Protein AF-G9X1A9-F1 (afdb_monomer)

Solvent-accessible surface area (backbone atoms only — not comparable to full-atom values): 22466 Å² total; per-residue (Å²): 144,78,87,80,79,79,82,72,83,75,78,73,76,80,80,69,80,55,98,68,91,54,72,54,79,63,68,41,77,52,86,56,38,29,30,37,41,40,78,66,77,49,23,68,77,45,50,80,70,58,36,32,24,39,91,88,68,54,74,45,74,55,38,51,35,72,76,43,74,35,24,32,36,37,29,34,50,55,93,55,94,60,48,31,27,56,54,100,55,57,59,64,47,73,46,82,39,92,67,90,46,38,39,50,43,68,68,32,47,48,54,44,48,52,51,55,59,72,71,51,74,70,66,76,71,96,67,85,74,64,90,83,75,89,74,86,91,78,86,77,92,79,93,75,89,81,83,86,83,83,83,86,81,88,86,86,86,88,80,80,94,78,74,78,84,75,78,80,86,49,92,74,55,48,73,63,33,53,64,50,64,84,85,60,36,36,39,32,64,54,96,56,21,40,39,32,27,41,52,46,86,91,65,65,43,80,49,32,72,52,82,59,56,91,62,48,44,60,63,34,43,48,76,55,95,50,35,38,37,42,33,24,40,30,65,46,77,56,93,95,40,82,42,49,28,23,36,41,39,33,25,42,37,82,46,56,64,62,64,40,83,74,50,75,47,76,45,68,13,40,68,76,49,53,40,35,47,84,63,31,38,37,37,37,15,37,39,66,57,48,72,48,60,80,50,82,80,75,82,71,87,61,100,76,70,63,76,79,69,57,61,45,73,50,59,83,96,56,66,36,69,62,22,33,41,53,68,58,40,71,57,62,35,32,20,36,39,37,40,38,44,77,86,55,96,78,63,70,54,73,48,40,34,39,25,59,61,88,72,59,51,82,47,98,90,53,75,54,119

Mean predicted aligned error: 13.42 Å

Nearest PDB structures (foldseek):
  6w3f-assembly2_B  TM=7.977E-01  e=3.253E-01  synthetic construct
  3ke7-assembly1_A  TM=7.197E-01  e=4.214E-01  Parabacteroides distasonis ATCC 8503
  5iep-assembly1_A  TM=7.187E-01  e=1.797E+00  synthetic construct
  3bb9-assembly1_A  TM=6.550E-01  e=4.564E+00  Shewanella frigidimarina NCIMB 400

pLDDT: mean 76.85, std 23.77, range [22.97, 98.5]

Secondary structure (DSSP, 8-state):
------------------TTSS-----B--SS-EEEEESSS-HHHHHTT--EE-SS--EE-EEEEEEETTEEEEEESS---S-BEETT--SEEEEE--SPEE--SHHHHHHHHHHHHHHPPPPPPS----TT--S-----------------------------------TTEEEPBSEEE-SSEEEEEETTEEEEEE--TTS--EEEEEPPPTTEEEEEEEEETTEEEEEEEEEEEETTEEEEEEEEEEEE-SSTTS-EEEEEEEEESEEEEEEEETTEEEEEEEEEPEEEESS----S--TT---PPPEEEE-TT--TTTEEE-TT---SEEEEEEEEETT-SS-EEEEEEES-GGG--EETTEE--

Foldseek 3Di:
DDDDPPPDPFPPQPCDDDPDPDQDFRWDAQPFKKKKFAPDDFLVVQQLPKWKAFPVGDIADWQWADPDRRMIITFAQAHDPTIIGTPPGRGIDMGGDPDFGFCQDQSSLVSLLVVVQVPDAFDDPPDPPPPPPPDDPDDDDDDDDDDDDDDDDDDDDDDDPPDPPPDDDDPQKDWWDQWDDPPQWIWHQDPQKIWTWGPPPVDIDTLDIGDDDPQWRFDTWDDDPQKIKTWTFGFDDDPNDTFTKIKIWIWRVPPVNDIHTDAMDIDGAAFPTWMDGPQKIKTKHKDFFDKDFPDDPPSPDDPDRGHDGRIGGDCVPPNSSQETEDHNARARMKIKIWIDGNVDHDDTDIHIYGHDSVVWDADDPGTDD

Sequence (369 aa):
MKKIILLVLSFMCMGMIGVNGQSKDVYFIFDSPKQVELKNGKAEEIAEKLKLEDENGDTYDAVVNVIGGKKIAISPIEKIDEKLKIKDISDYKISDYEGNIYVQNESNLKKISKYLQRNRGPVMPLYSVKEGAVEDVVGRDEAVATESSNQSAKTSENKSDDYSKTNVQTQGVDEADIVKTDGKNIYCINDGDLLIVDANTKNMQVKSKIETKKRKTLNNIYIDNNKLSLIYAYNEYKDDNYKNVTLVDIYDVSNASKPKLLNSKSAKGFIYESRKKGDIIYTVTSDYFNTKYKETPNIFYRKDFYARPSYEFDSTGIDLTKMIYMPFNPSEEITYITAMQTTMSKNNNELLYMGSSGDIYMSTDNMRG

Organism: NCBI:txid796937

Structure (mmCIF, N/CA/C/O backbone):
data_AF-G9X1A9-F1
#
_entry.id   AF-G9X1A9-F1
#
loop_
_atom_site.group_PDB
_atom_site.id
_atom_site.type_symbol
_atom_site.label_atom_id
_atom_site.label_alt_id
_atom_site.label_comp_id
_atom_site.label_asym_id
_atom_site.label_entity_id
_atom_site.label_seq_id
_atom_site.pdbx_PDB_ins_code
_atom_site.Cartn_x
_atom_site.Cartn_y
_atom_site.Cartn_z
_atom_site.occupancy
_atom_site.B_iso_or_equiv
_atom_site.auth_seq_id
_atom_site.auth_comp_id
_atom_site.auth_asym_id
_atom_site.auth_atom_id
_atom_site.pdbx_PDB_model_num
ATOM 1 N N . MET A 1 1 ? -27.262 -2.161 -18.369 1.00 37.84 1 MET A N 1
ATOM 2 C CA . MET A 1 1 ? -28.182 -2.115 -17.209 1.00 37.84 1 MET A CA 1
ATOM 3 C C . MET A 1 1 ? -28.823 -3.481 -17.001 1.00 37.84 1 MET A C 1
ATOM 5 O O . MET A 1 1 ? -29.797 -3.798 -17.665 1.00 37.84 1 MET A O 1
ATOM 9 N N . LYS A 1 2 ? -28.262 -4.290 -16.101 1.00 23.20 2 LYS A N 1
ATOM 10 C CA . LYS A 1 2 ? -28.915 -5.432 -15.446 1.00 23.20 2 LYS A CA 1
ATOM 11 C C . LYS A 1 2 ? -28.320 -5.482 -14.039 1.00 23.20 2 LYS A C 1
ATOM 13 O O . LYS A 1 2 ? -27.120 -5.681 -13.897 1.00 23.20 2 LYS A O 1
ATOM 18 N N . LYS A 1 3 ? -29.134 -5.156 -13.032 1.00 27.70 3 LYS A N 1
ATOM 19 C CA . LYS A 1 3 ? -28.761 -5.222 -11.615 1.00 27.70 3 LYS A CA 1
ATOM 20 C C . LYS A 1 3 ? -28.622 -6.697 -11.245 1.00 27.70 3 LYS A C 1
ATOM 22 O O . LYS A 1 3 ? -29.617 -7.414 -11.280 1.00 27.70 3 LYS A O 1
ATOM 27 N N . ILE A 1 4 ? -27.414 -7.140 -10.914 1.00 24.05 4 ILE A N 1
ATOM 28 C CA . ILE A 1 4 ? -27.222 -8.386 -10.172 1.00 24.05 4 ILE A CA 1
ATOM 29 C C . ILE A 1 4 ? -27.380 -8.005 -8.703 1.00 24.05 4 ILE A C 1
ATOM 31 O O . ILE A 1 4 ? -26.576 -7.258 -8.152 1.00 24.05 4 ILE A O 1
ATOM 35 N N . ILE A 1 5 ? -28.500 -8.429 -8.125 1.00 26.02 5 ILE A N 1
ATOM 36 C CA . ILE A 1 5 ? -28.796 -8.309 -6.701 1.00 26.02 5 ILE A CA 1
ATOM 37 C C . ILE A 1 5 ? -27.925 -9.356 -6.010 1.00 26.02 5 ILE A C 1
ATOM 39 O O . ILE A 1 5 ? -28.203 -10.549 -6.107 1.00 26.02 5 ILE A O 1
ATOM 43 N N . LEU A 1 6 ? -26.845 -8.910 -5.368 1.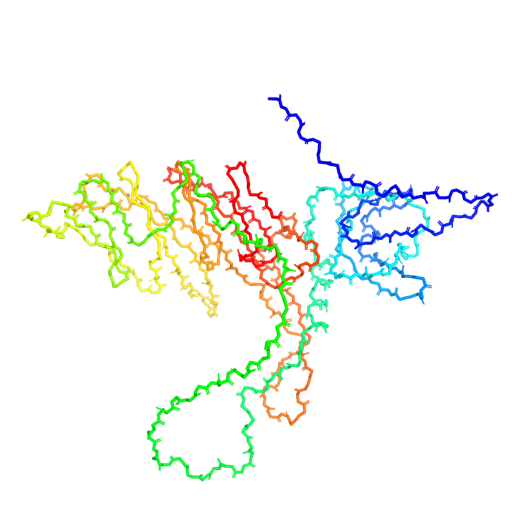00 25.39 6 LEU A N 1
ATOM 44 C CA . LEU A 1 6 ? -26.122 -9.737 -4.414 1.00 25.39 6 LEU A CA 1
ATOM 45 C C . LEU A 1 6 ? -27.010 -9.827 -3.172 1.00 25.39 6 LEU A C 1
ATOM 47 O O . LEU A 1 6 ? -27.238 -8.831 -2.484 1.00 25.39 6 LEU A O 1
ATOM 51 N N . LEU A 1 7 ? -27.597 -10.999 -2.954 1.00 22.97 7 LEU A N 1
ATOM 52 C CA . LEU A 1 7 ? -28.434 -11.277 -1.798 1.00 22.97 7 LEU A CA 1
ATOM 53 C C . LEU A 1 7 ? -27.512 -11.474 -0.587 1.00 22.97 7 LEU A C 1
ATOM 55 O O . LEU A 1 7 ? -27.176 -12.597 -0.225 1.00 22.97 7 LEU A O 1
ATOM 59 N N . VAL A 1 8 ? -27.047 -10.374 0.002 1.00 31.02 8 VAL A N 1
ATOM 60 C CA . VAL A 1 8 ? -26.438 -10.404 1.333 1.00 31.02 8 VAL A CA 1
ATOM 61 C C . VAL A 1 8 ? -27.586 -10.654 2.303 1.00 31.02 8 VAL A C 1
ATOM 63 O O . VAL A 1 8 ? -28.521 -9.853 2.377 1.00 31.02 8 VAL A O 1
ATOM 66 N N . LEU A 1 9 ? -27.566 -11.796 2.997 1.00 26.64 9 LEU A N 1
ATOM 67 C CA . LEU A 1 9 ? -28.454 -12.018 4.134 1.00 26.64 9 LEU A CA 1
ATOM 68 C C . LEU A 1 9 ? -28.124 -10.949 5.183 1.00 26.64 9 LEU A C 1
ATOM 70 O O . LEU A 1 9 ? -27.188 -11.092 5.962 1.00 26.64 9 LEU A O 1
ATOM 74 N N . SER A 1 10 ? -28.894 -9.864 5.177 1.00 32.03 10 SER A N 1
ATOM 75 C CA . SER A 1 10 ? -28.928 -8.897 6.265 1.00 32.03 10 SER A CA 1
ATOM 76 C C . SER A 1 10 ? -29.458 -9.623 7.497 1.00 32.03 10 SER A C 1
ATOM 78 O O . SER A 1 10 ? -30.662 -9.863 7.623 1.00 32.03 10 SER A O 1
ATOM 80 N N . PHE A 1 11 ? -28.564 -10.013 8.405 1.00 36.78 11 PHE A N 1
ATOM 81 C CA . PHE A 1 11 ? -28.972 -10.339 9.762 1.00 36.78 11 PHE A CA 1
ATOM 82 C C . PHE A 1 11 ? -29.375 -9.030 10.434 1.00 36.78 11 PHE A C 1
ATOM 84 O O . PHE A 1 11 ? -28.564 -8.255 10.932 1.00 36.78 11 PHE A O 1
ATOM 91 N N . MET A 1 12 ? -30.677 -8.773 10.370 1.00 32.12 12 MET A N 1
ATOM 92 C CA . MET A 1 12 ? -31.370 -7.692 11.046 1.00 32.12 12 MET A CA 1
ATOM 93 C C . MET A 1 12 ? -30.909 -7.642 12.513 1.00 32.12 12 MET A C 1
ATOM 95 O O . MET A 1 12 ? -31.170 -8.566 13.284 1.00 32.12 12 MET A O 1
ATOM 99 N N . CYS A 1 13 ? -30.202 -6.575 12.902 1.00 41.41 13 CYS A N 1
ATOM 100 C CA . CYS A 1 13 ? -29.917 -6.291 14.306 1.00 41.41 13 CYS A CA 1
ATOM 101 C C . CYS A 1 13 ? -31.257 -6.169 15.040 1.00 41.41 13 CYS A C 1
ATOM 103 O O . CYS A 1 13 ? -32.001 -5.204 14.848 1.00 41.41 13 CYS A O 1
ATOM 105 N N . MET A 1 14 ? -31.591 -7.171 15.854 1.00 36.81 14 MET A N 1
ATOM 106 C CA . MET A 1 14 ? -32.812 -7.187 16.653 1.00 36.81 14 MET A CA 1
ATOM 107 C C . MET A 1 14 ? -32.652 -6.175 17.796 1.00 36.81 14 MET A C 1
ATOM 109 O O . MET A 1 14 ? -32.244 -6.511 18.906 1.00 36.81 14 MET A O 1
ATOM 113 N N . GLY A 1 15 ? -32.958 -4.906 17.526 1.00 39.22 15 GLY A N 1
ATOM 114 C CA . GLY A 1 15 ? -33.117 -3.894 18.564 1.00 39.22 15 GLY A CA 1
ATOM 115 C C . GLY A 1 15 ? -34.344 -4.225 19.411 1.00 39.22 15 GLY A C 1
ATOM 116 O O . GLY A 1 15 ? -35.448 -3.784 19.103 1.00 39.22 15 GLY A O 1
ATOM 117 N N . MET A 1 16 ? -34.178 -5.030 20.461 1.00 37.09 16 MET A N 1
ATOM 118 C CA . MET A 1 16 ? -35.236 -5.249 21.446 1.00 37.09 16 MET A CA 1
ATOM 119 C C . MET A 1 16 ? -35.361 -4.007 22.328 1.00 37.09 16 MET A C 1
ATOM 121 O O . MET A 1 16 ? -34.543 -3.779 23.216 1.00 37.09 16 MET A O 1
ATOM 125 N N . ILE A 1 17 ? -36.416 -3.225 22.106 1.00 37.69 17 ILE A N 1
ATOM 126 C CA . ILE A 1 17 ? -36.863 -2.198 23.049 1.00 37.69 17 ILE A CA 1
ATOM 127 C C . ILE A 1 17 ? -37.389 -2.932 24.291 1.00 37.69 17 ILE A C 1
ATOM 129 O O . ILE A 1 17 ? -38.422 -3.598 24.239 1.00 37.69 17 ILE A O 1
ATOM 133 N N . GLY A 1 18 ? -36.649 -2.861 25.398 1.00 36.28 18 GLY A N 1
ATOM 134 C CA . GLY A 1 18 ? -37.095 -3.377 26.689 1.00 36.28 18 GLY A CA 1
ATOM 135 C C . GLY A 1 18 ? -38.263 -2.552 27.235 1.00 36.28 18 GLY A C 1
ATOM 136 O O . GLY A 1 18 ? -38.216 -1.325 27.237 1.00 36.28 18 GLY A O 1
ATOM 137 N N . VAL A 1 19 ? -39.293 -3.233 27.740 1.00 36.84 19 VAL A N 1
ATOM 138 C CA . VAL A 1 19 ? -40.556 -2.677 28.276 1.00 36.84 19 VAL A CA 1
ATOM 139 C C . VAL A 1 19 ? -40.369 -1.893 29.595 1.00 36.84 19 VAL A C 1
ATOM 141 O O . VAL A 1 19 ? -41.337 -1.544 30.253 1.00 36.84 19 VAL A O 1
ATOM 144 N N . ASN A 1 20 ? -39.140 -1.563 30.005 1.00 36.28 20 ASN A N 1
ATOM 145 C CA . ASN A 1 20 ? -38.890 -0.998 31.333 1.00 36.28 20 ASN A CA 1
ATOM 146 C C . ASN A 1 20 ? -37.725 0.003 31.385 1.00 36.28 20 ASN A C 1
ATOM 148 O O . ASN A 1 20 ? -36.882 -0.103 32.260 1.00 36.28 20 ASN A O 1
ATOM 152 N N . GLY A 1 21 ? -37.638 0.959 30.452 1.00 43.00 21 GLY A N 1
ATOM 153 C CA . GLY A 1 21 ? -36.834 2.195 30.595 1.00 43.00 21 GLY A CA 1
ATOM 154 C C . GLY A 1 21 ? -35.315 2.077 30.845 1.00 43.00 21 GLY A C 1
ATOM 155 O O . GLY A 1 21 ? -34.632 3.096 30.859 1.00 43.00 21 GLY A O 1
ATOM 156 N N . GLN A 1 22 ? -34.767 0.875 31.014 1.00 38.31 22 GLN A N 1
ATOM 157 C CA . GLN A 1 22 ? -33.343 0.583 31.071 1.00 38.31 22 GLN A CA 1
ATOM 158 C C . GLN A 1 22 ? -32.870 0.274 29.657 1.00 38.31 22 GLN A C 1
ATOM 160 O O . GLN A 1 22 ? -33.453 -0.567 28.966 1.00 38.31 22 GLN A O 1
ATOM 165 N N . SER A 1 23 ? -31.825 0.976 29.221 1.00 48.41 23 SER A N 1
ATOM 166 C CA . SER A 1 23 ? -31.176 0.667 27.954 1.00 48.41 23 SER A CA 1
ATOM 167 C C . SER A 1 23 ? -30.644 -0.762 28.021 1.00 48.41 23 SER A C 1
ATOM 169 O O . SER A 1 23 ? -29.806 -1.070 28.865 1.00 48.41 23 SER A O 1
ATOM 171 N N . LYS A 1 24 ? -31.194 -1.650 27.192 1.00 62.31 24 LYS A N 1
ATOM 172 C CA . LYS A 1 24 ? -30.749 -3.038 27.105 1.00 62.31 24 LYS A CA 1
ATOM 173 C C . LYS A 1 24 ? -29.430 -3.046 26.342 1.00 62.31 24 LYS A C 1
ATOM 175 O O . LYS A 1 24 ? -29.364 -2.458 25.264 1.00 62.31 24 LYS A O 1
ATOM 180 N N . ASP A 1 25 ? -28.414 -3.703 26.894 1.00 73.56 25 ASP A N 1
ATOM 181 C CA . ASP A 1 25 ? -27.140 -3.899 26.206 1.00 73.56 25 ASP A CA 1
ATOM 182 C C . ASP A 1 25 ? -27.388 -4.464 24.799 1.00 73.56 25 ASP A C 1
ATOM 184 O O . ASP A 1 25 ? -28.072 -5.478 24.620 1.00 73.56 25 ASP A O 1
ATOM 188 N N . VAL A 1 26 ? -26.875 -3.761 23.788 1.00 85.19 26 VAL A N 1
ATOM 189 C CA . VAL A 1 26 ? -27.017 -4.147 22.383 1.00 85.19 26 VAL A CA 1
ATOM 190 C C . VAL A 1 26 ? -25.829 -5.027 22.019 1.00 85.19 26 VAL A C 1
ATOM 192 O O . VAL A 1 26 ? -24.728 -4.528 21.819 1.00 85.19 26 VAL A O 1
ATOM 195 N N . TYR A 1 27 ? -26.059 -6.336 21.949 1.00 92.12 27 TYR A N 1
ATOM 196 C CA . TYR A 1 27 ? -25.056 -7.303 21.509 1.00 92.12 27 TYR A CA 1
ATOM 197 C C . TYR A 1 27 ? -25.130 -7.530 19.993 1.00 92.12 27 TYR A C 1
ATOM 199 O O . TYR A 1 27 ? -26.222 -7.610 19.422 1.00 92.12 27 TYR A O 1
ATOM 207 N N . PHE A 1 28 ? -23.979 -7.676 19.342 1.00 94.25 28 PHE A N 1
ATOM 208 C CA . PHE A 1 28 ? -23.840 -7.888 17.901 1.00 94.25 28 PHE A CA 1
ATOM 209 C C . PHE A 1 28 ? -22.720 -8.885 17.578 1.00 94.25 28 PHE A C 1
ATOM 211 O O . PHE A 1 28 ? -21.806 -9.095 18.371 1.00 94.25 28 PHE A O 1
ATOM 218 N N . ILE A 1 29 ? -22.802 -9.508 16.401 1.00 95.19 29 ILE A N 1
ATOM 219 C CA . ILE A 1 29 ? -21.725 -10.343 15.849 1.00 95.19 29 ILE A CA 1
ATOM 220 C C . ILE A 1 29 ? -20.708 -9.411 15.185 1.00 95.19 29 ILE A C 1
ATOM 222 O O . ILE A 1 29 ? -21.105 -8.514 14.436 1.00 95.19 29 ILE A O 1
ATOM 226 N N . PHE A 1 30 ? -19.416 -9.599 15.464 1.00 96.00 30 PHE A N 1
ATOM 227 C CA . PHE A 1 30 ? -18.344 -8.733 14.960 1.00 96.00 30 PHE A CA 1
ATOM 228 C C . PHE A 1 30 ? -17.481 -9.419 13.893 1.00 96.00 30 PHE A C 1
ATOM 230 O O . PHE A 1 30 ? -16.256 -9.448 13.952 1.00 96.00 30 PHE A O 1
ATOM 237 N N . ASP A 1 31 ? -18.168 -9.971 12.899 1.00 94.06 31 ASP A N 1
ATOM 238 C CA . ASP A 1 31 ? -17.626 -10.681 11.737 1.00 94.06 31 ASP A CA 1
ATOM 239 C C . ASP A 1 31 ? -17.346 -9.768 10.528 1.00 94.06 31 ASP A C 1
ATOM 241 O O . ASP A 1 31 ? -16.782 -10.200 9.526 1.00 94.06 31 ASP A O 1
ATOM 245 N N . SER A 1 32 ? -17.722 -8.495 10.619 1.00 94.69 32 SER A N 1
ATOM 246 C CA . SER A 1 32 ? -17.479 -7.476 9.602 1.00 94.69 32 SER A CA 1
ATOM 247 C C . SER A 1 32 ? -17.485 -6.076 10.225 1.00 94.69 32 SER A C 1
ATOM 249 O O . SER A 1 32 ? -17.947 -5.910 11.364 1.00 94.69 32 SER A O 1
ATOM 251 N N . PRO A 1 33 ? -16.983 -5.048 9.513 1.00 98.00 33 PRO A N 1
ATOM 252 C CA . PRO A 1 33 ? -17.064 -3.675 9.980 1.00 98.00 33 PRO A CA 1
ATOM 253 C C . PRO A 1 33 ? -18.496 -3.239 10.280 1.00 98.00 33 PRO A C 1
ATOM 255 O O . PRO A 1 33 ? -19.422 -3.489 9.506 1.00 98.00 33 PRO A O 1
ATOM 258 N N . LYS A 1 34 ? -18.669 -2.532 11.396 1.00 97.88 34 LYS A N 1
ATOM 259 C CA . LYS A 1 34 ? -19.964 -2.002 11.830 1.00 97.88 34 LYS A CA 1
ATOM 260 C C . LYS A 1 34 ? -19.913 -0.487 11.937 1.00 97.88 34 LYS A C 1
ATOM 262 O O . LYS A 1 34 ? -18.915 0.087 12.368 1.00 97.88 34 LYS A O 1
ATOM 267 N N . GLN A 1 35 ? -21.011 0.170 11.596 1.00 97.94 35 GLN A N 1
ATOM 268 C CA . GLN A 1 35 ? -21.232 1.581 11.866 1.00 97.94 35 GLN A CA 1
ATOM 269 C C . GLN A 1 35 ? -21.983 1.712 13.182 1.00 97.94 35 GLN A C 1
ATOM 271 O O . GLN A 1 35 ? -23.030 1.097 13.366 1.00 97.94 35 GLN A O 1
ATOM 276 N N . VAL A 1 36 ? -21.495 2.583 14.053 1.00 96.50 36 VAL A N 1
ATOM 277 C CA . VAL A 1 36 ? -22.123 2.934 15.321 1.00 96.50 36 VAL A CA 1
ATOM 278 C C . VAL A 1 36 ? -22.548 4.397 15.259 1.00 96.50 36 VAL A C 1
ATOM 280 O O . VAL A 1 36 ? -21.728 5.296 15.065 1.00 96.50 36 VAL A O 1
ATOM 283 N N . GLU A 1 37 ? -23.841 4.642 15.433 1.00 95.44 37 GLU A N 1
ATOM 284 C CA . GLU A 1 37 ? -24.418 5.975 15.579 1.00 95.44 37 GLU A CA 1
ATOM 285 C C . GLU A 1 37 ? -24.763 6.220 17.049 1.00 95.44 37 GLU A C 1
ATOM 287 O O . GLU A 1 37 ? -25.686 5.626 17.610 1.00 95.44 37 GLU A O 1
ATOM 292 N N . LEU A 1 38 ? -23.995 7.108 17.670 1.00 91.69 38 LEU A N 1
ATOM 293 C CA . LEU A 1 38 ? -24.133 7.499 19.065 1.00 91.69 38 LEU A CA 1
ATOM 294 C C . LEU A 1 38 ? -25.339 8.426 19.221 1.00 91.69 38 LEU A C 1
ATOM 296 O O . LEU A 1 38 ? -25.461 9.423 18.502 1.00 91.69 38 LEU A O 1
ATOM 300 N N . LYS A 1 39 ? -26.224 8.157 20.186 1.00 87.88 39 LYS A N 1
ATOM 301 C CA . LYS A 1 39 ? -27.302 9.113 20.496 1.00 87.88 39 LYS A CA 1
ATOM 302 C C . LYS A 1 39 ? -26.756 10.316 21.267 1.00 87.88 39 LYS A C 1
ATOM 304 O O . LYS A 1 39 ? -27.042 11.469 20.912 1.00 87.88 39 LYS A O 1
ATOM 309 N N . ASN A 1 40 ? -25.899 10.032 22.247 1.00 82.12 40 ASN A N 1
ATOM 310 C CA . ASN A 1 40 ? -25.244 10.990 23.133 1.00 82.12 40 ASN A CA 1
ATOM 311 C C . ASN A 1 40 ? -23.714 10.858 23.054 1.00 82.12 40 ASN A C 1
ATOM 313 O O . ASN A 1 40 ? -23.198 9.780 22.777 1.00 82.12 40 ASN A O 1
ATOM 317 N N . GLY A 1 41 ? -22.998 11.953 23.323 1.00 81.31 41 GLY A N 1
ATOM 318 C CA . GLY A 1 41 ? -21.532 12.003 23.259 1.00 81.31 41 GLY A CA 1
ATOM 319 C C . GLY A 1 41 ? -20.976 12.396 21.887 1.00 81.31 41 GLY A C 1
ATOM 320 O O . GLY A 1 41 ? -21.717 12.531 20.907 1.00 81.31 41 GLY A O 1
ATOM 321 N N . LYS A 1 42 ? -19.659 12.626 21.839 1.00 88.88 42 LYS A N 1
ATOM 322 C CA . LYS A 1 42 ? -18.919 12.927 20.607 1.00 88.88 42 LYS A CA 1
ATOM 323 C C . LYS A 1 42 ? -18.120 11.709 20.167 1.00 88.88 42 LYS A C 1
ATOM 325 O O . LYS A 1 42 ? -17.456 11.073 20.982 1.00 88.88 42 LYS A O 1
ATOM 330 N N . ALA A 1 43 ? -18.155 11.426 18.869 1.00 92.88 43 ALA A N 1
ATOM 331 C CA . ALA A 1 43 ? -17.448 10.297 18.271 1.00 92.88 43 ALA A CA 1
ATOM 332 C C . ALA A 1 43 ? -15.942 10.302 18.588 1.00 92.88 43 ALA A C 1
ATOM 334 O O . ALA A 1 43 ? -15.396 9.260 18.932 1.00 92.88 43 ALA A O 1
ATOM 335 N N . GLU A 1 44 ? -15.297 11.468 18.533 1.00 91.38 44 GLU A N 1
ATOM 336 C CA . GLU A 1 44 ? -13.862 11.631 18.809 1.00 91.38 44 GLU A CA 1
ATOM 337 C C . GLU A 1 44 ? -13.484 11.225 20.241 1.00 91.38 44 GLU A C 1
ATOM 339 O O . GLU A 1 44 ? -12.540 10.468 20.439 1.00 91.38 44 GLU A O 1
ATOM 344 N N . GLU A 1 45 ? -14.267 11.660 21.234 1.00 90.06 45 GLU A N 1
ATOM 345 C CA . GLU A 1 45 ? -14.013 11.381 22.656 1.00 90.06 45 GLU A CA 1
ATOM 346 C C . GLU A 1 45 ? -14.160 9.885 22.982 1.00 90.06 45 GLU A C 1
ATOM 348 O O . GLU A 1 45 ? -13.447 9.345 23.831 1.00 90.06 45 GLU A O 1
ATOM 353 N N . ILE A 1 46 ? -15.085 9.211 22.294 1.00 89.88 46 ILE A N 1
ATOM 354 C CA . ILE A 1 46 ? -15.356 7.783 22.472 1.00 89.88 46 ILE A CA 1
ATOM 355 C C . ILE A 1 46 ? -14.336 6.927 21.717 1.00 89.88 46 ILE A C 1
ATOM 357 O O . ILE A 1 46 ? -13.874 5.919 22.252 1.00 89.88 46 ILE A O 1
ATOM 361 N N . ALA A 1 47 ? -13.957 7.313 20.497 1.00 92.06 47 ALA A N 1
ATOM 362 C CA . ALA A 1 47 ? -13.141 6.486 19.610 1.00 92.06 47 ALA A CA 1
ATOM 363 C C . ALA A 1 47 ? -11.781 6.097 20.211 1.00 92.06 47 ALA A C 1
ATOM 365 O O . ALA A 1 47 ? -11.320 4.963 20.037 1.00 92.06 47 ALA A O 1
ATOM 366 N N . GLU A 1 48 ? -11.152 7.004 20.960 1.00 87.19 48 GLU A N 1
ATOM 367 C CA . GLU A 1 48 ? -9.848 6.755 21.581 1.00 87.19 48 GLU A CA 1
ATOM 368 C C . GLU A 1 48 ? -9.886 5.649 22.639 1.00 87.19 48 GLU A C 1
ATOM 370 O O . GLU A 1 48 ? -8.920 4.895 22.780 1.00 87.19 48 GLU A O 1
ATOM 375 N N . LYS A 1 49 ? -10.999 5.541 23.371 1.00 90.00 49 LYS A N 1
ATOM 376 C CA . LYS A 1 49 ? -11.137 4.683 24.557 1.00 90.00 49 LYS A CA 1
ATOM 377 C C . LYS A 1 49 ? -12.056 3.490 24.338 1.00 90.00 49 LYS A C 1
ATOM 379 O O . LYS A 1 49 ? -12.156 2.651 25.229 1.00 90.00 49 LYS A O 1
ATOM 384 N N . LEU A 1 50 ? -12.717 3.417 23.182 1.00 94.81 50 LEU A N 1
ATOM 385 C CA . LEU A 1 50 ? -13.685 2.375 22.876 1.00 94.81 50 LEU A CA 1
ATOM 386 C C . LEU A 1 50 ? -13.072 0.988 23.073 1.00 94.81 50 LEU A C 1
ATOM 388 O O . LEU A 1 50 ? -12.028 0.658 22.502 1.00 94.81 50 LEU A O 1
ATOM 392 N N . LYS A 1 51 ? -13.778 0.186 23.866 1.00 96.62 51 LYS A N 1
ATOM 393 C CA . LYS A 1 51 ? -13.558 -1.242 24.059 1.00 96.62 51 LYS A CA 1
ATOM 394 C C . LYS A 1 51 ? -14.841 -1.981 23.735 1.00 96.62 51 LYS A C 1
ATOM 396 O O . LYS A 1 51 ? -15.936 -1.454 23.937 1.00 96.62 51 LYS A O 1
ATOM 401 N N . LEU A 1 52 ? -14.688 -3.197 23.244 1.00 97.25 52 LEU A N 1
ATOM 402 C CA . LEU A 1 52 ? -15.785 -4.143 23.132 1.00 97.25 52 LEU A CA 1
ATOM 403 C C . LEU A 1 52 ? -15.730 -5.102 24.319 1.00 97.25 52 LEU A C 1
ATOM 405 O O . LEU A 1 52 ? -14.655 -5.305 24.884 1.00 97.25 52 LEU A O 1
ATOM 409 N N . GLU A 1 53 ? -16.874 -5.640 24.711 1.00 97.12 53 GLU A N 1
ATOM 410 C CA . GLU A 1 53 ? -17.011 -6.576 25.828 1.00 97.12 53 GLU A CA 1
ATOM 411 C C . GLU A 1 53 ? -17.964 -7.708 25.435 1.00 97.12 53 GLU A C 1
ATOM 413 O O . GLU A 1 53 ? -18.989 -7.442 24.799 1.00 97.12 53 GLU A O 1
ATOM 418 N N . ASP A 1 54 ? -17.621 -8.948 25.772 1.00 96.31 54 ASP A N 1
ATOM 419 C CA . ASP A 1 54 ? -18.495 -10.108 25.571 1.00 96.31 54 ASP A CA 1
ATOM 420 C C . ASP A 1 54 ? -19.481 -10.301 26.748 1.00 96.31 54 ASP A C 1
ATOM 422 O O . ASP A 1 54 ? -19.680 -9.417 27.585 1.00 96.31 54 ASP A O 1
ATOM 426 N N . GLU A 1 55 ? -20.178 -11.437 26.800 1.00 93.31 55 GLU A N 1
ATOM 427 C CA . GLU A 1 55 ? -21.085 -11.766 27.912 1.00 93.31 55 GLU A CA 1
ATOM 428 C C . GLU A 1 55 ? -20.343 -12.203 29.192 1.00 93.31 55 GLU A C 1
ATOM 430 O O . GLU A 1 55 ? -20.918 -12.136 30.280 1.00 93.31 55 GLU A O 1
ATOM 435 N N . ASN A 1 56 ? -19.074 -12.610 29.085 1.00 94.06 56 ASN A N 1
ATOM 436 C CA . ASN A 1 56 ? -18.237 -13.035 30.210 1.00 94.06 56 ASN A CA 1
ATOM 437 C C . ASN A 1 56 ? -17.486 -11.863 30.869 1.00 94.06 56 ASN A C 1
ATOM 439 O O . ASN A 1 56 ? -16.950 -12.014 31.968 1.00 94.06 56 ASN A O 1
ATOM 443 N N . GLY A 1 57 ? -17.475 -10.692 30.228 1.00 93.94 57 GLY A N 1
ATOM 444 C CA . GLY A 1 57 ? -16.755 -9.499 30.674 1.00 93.94 57 GLY A CA 1
ATOM 445 C C . GLY A 1 57 ? -15.343 -9.374 30.094 1.00 93.94 57 GLY A C 1
ATOM 446 O O . GLY A 1 57 ? -14.605 -8.461 30.483 1.00 93.94 57 GLY A O 1
ATOM 447 N N . ASP A 1 58 ? -14.963 -10.251 29.164 1.00 95.75 58 ASP A N 1
ATOM 448 C CA . ASP A 1 58 ? -13.700 -10.170 28.443 1.00 95.75 58 ASP A CA 1
ATOM 449 C C . ASP A 1 58 ? -13.729 -8.995 27.466 1.00 95.75 58 ASP A C 1
ATOM 451 O O . ASP A 1 58 ? -14.737 -8.708 26.819 1.00 95.75 58 ASP A O 1
ATOM 455 N N . THR A 1 59 ? -12.610 -8.269 27.380 1.00 96.81 59 THR A N 1
ATOM 456 C CA . THR A 1 59 ? -12.542 -7.019 26.612 1.00 96.81 59 THR A CA 1
ATOM 457 C C . THR A 1 59 ? -11.670 -7.128 25.375 1.00 96.81 59 THR A C 1
ATOM 459 O O . THR A 1 59 ? -10.544 -7.627 25.445 1.00 96.81 59 THR A O 1
ATOM 462 N N . TYR A 1 60 ? -12.126 -6.515 24.285 1.00 96.25 60 TYR A N 1
ATOM 463 C CA . TYR A 1 60 ? -11.489 -6.585 22.974 1.00 96.25 60 TYR A CA 1
ATOM 464 C C . TYR A 1 60 ? -11.223 -5.192 22.398 1.00 96.25 60 TYR A C 1
ATOM 466 O O . TYR A 1 60 ? -11.929 -4.215 22.679 1.00 96.25 60 TYR A O 1
ATOM 474 N N . ASP A 1 61 ? -10.164 -5.103 21.595 1.00 96.88 61 ASP A N 1
ATOM 475 C CA . ASP A 1 61 ? -9.810 -3.917 20.820 1.00 96.88 61 ASP A CA 1
ATOM 476 C C . ASP A 1 61 ? -10.434 -3.977 19.417 1.00 96.88 61 ASP A C 1
ATOM 478 O O . ASP A 1 61 ? -10.601 -5.044 18.832 1.00 96.88 61 ASP A O 1
ATOM 482 N N . ALA A 1 62 ? -10.734 -2.805 18.859 1.00 97.88 62 ALA A N 1
ATOM 483 C CA . ALA A 1 62 ? -11.177 -2.637 17.479 1.00 97.88 62 ALA A CA 1
ATOM 484 C C . ALA A 1 62 ? -10.440 -1.458 16.837 1.00 97.88 62 ALA A C 1
ATOM 486 O O . ALA A 1 62 ? -10.056 -0.504 17.528 1.00 97.88 62 ALA A O 1
ATOM 487 N N . VAL A 1 63 ? -10.280 -1.493 15.514 1.00 98.19 63 VAL A N 1
ATOM 488 C CA . VAL A 1 63 ? -9.919 -0.290 14.750 1.00 98.19 63 VAL A CA 1
ATOM 489 C C . VAL A 1 63 ? -11.144 0.611 14.718 1.00 98.19 63 VAL A C 1
ATOM 491 O O . VAL A 1 63 ? -12.224 0.149 14.360 1.00 98.19 63 VAL A O 1
ATOM 494 N N . VAL A 1 64 ? -10.995 1.878 15.104 1.00 98.38 64 VAL A N 1
ATOM 495 C CA . VAL A 1 64 ? -12.116 2.821 15.219 1.00 98.38 64 VAL A CA 1
ATOM 496 C C . VAL A 1 64 ? -11.884 4.029 14.328 1.00 98.38 64 VAL A C 1
ATOM 498 O O . VAL A 1 64 ? -10.932 4.781 14.516 1.00 98.38 64 VAL A O 1
ATOM 501 N N . ASN A 1 65 ? -12.761 4.248 13.359 1.00 98.38 65 ASN A N 1
ATOM 502 C CA . ASN A 1 65 ? -12.765 5.444 12.531 1.00 98.38 65 ASN A CA 1
ATOM 503 C C . ASN A 1 65 ? -13.841 6.410 12.985 1.00 98.38 65 ASN A C 1
ATOM 505 O O . ASN A 1 65 ? -15.017 6.063 13.006 1.00 98.38 65 ASN A O 1
ATOM 509 N N . VAL A 1 66 ? -13.459 7.650 13.265 1.00 97.94 66 VAL A N 1
ATOM 510 C CA . VAL A 1 66 ? -14.414 8.756 13.347 1.00 97.94 66 VAL A CA 1
ATOM 511 C C . VAL A 1 66 ? -14.849 9.099 11.925 1.00 97.94 66 VAL A C 1
ATOM 513 O O . VAL A 1 66 ? -14.017 9.480 11.104 1.00 97.94 66 VAL A O 1
ATOM 516 N N . ILE A 1 67 ? -16.141 8.936 11.629 1.00 96.88 67 ILE A N 1
ATOM 517 C CA . ILE A 1 67 ? -16.730 9.171 10.293 1.00 96.88 67 ILE A CA 1
ATOM 518 C C . ILE A 1 67 ? -17.801 10.275 10.306 1.00 96.88 67 ILE A C 1
ATOM 520 O O . ILE A 1 67 ? -18.420 10.584 9.291 1.00 96.88 67 ILE A O 1
ATOM 524 N N . GLY A 1 68 ? -18.039 10.881 11.468 1.00 95.62 68 GLY A N 1
ATOM 525 C CA . GLY A 1 68 ? -18.909 12.035 11.655 1.00 95.62 68 GLY A CA 1
ATOM 526 C C . GLY A 1 68 ? -19.025 12.389 13.135 1.00 95.62 68 GLY A C 1
ATOM 527 O O . GLY A 1 68 ? -18.637 11.604 13.993 1.00 95.62 68 GLY A O 1
ATOM 528 N N . GLY A 1 69 ? -19.614 13.544 13.463 1.00 94.31 69 GLY A N 1
ATOM 529 C CA . GLY A 1 69 ? -19.630 14.049 14.849 1.00 94.31 69 GLY A CA 1
ATOM 530 C C . GLY A 1 69 ? -20.237 13.093 15.892 1.00 94.31 69 GLY A C 1
ATOM 531 O O . GLY A 1 69 ? -19.841 13.116 17.056 1.00 94.31 69 GLY A O 1
ATOM 532 N N . LYS A 1 70 ? -21.161 12.219 15.470 1.00 95.50 70 LYS A N 1
ATOM 533 C CA . LYS A 1 70 ? -21.788 11.170 16.296 1.00 95.50 70 LYS A CA 1
ATOM 534 C C . LYS A 1 70 ? -21.649 9.762 15.707 1.00 95.50 70 LYS A C 1
ATOM 536 O O . LYS A 1 70 ? -22.333 8.845 16.151 1.00 95.50 70 LYS A O 1
ATOM 541 N N . LYS A 1 71 ? -20.831 9.589 14.669 1.00 96.75 71 LYS A N 1
ATOM 542 C CA . LYS A 1 71 ? -20.730 8.325 13.936 1.00 96.75 71 LYS A CA 1
ATOM 543 C C . LYS A 1 71 ? -19.299 7.826 13.941 1.00 96.75 71 LYS A C 1
ATOM 545 O O . LYS A 1 71 ? -18.382 8.564 13.579 1.00 96.75 71 LYS A O 1
ATOM 550 N N . ILE A 1 72 ? -19.141 6.563 14.304 1.00 97.81 72 ILE A N 1
ATOM 551 C CA . ILE A 1 72 ? -17.884 5.834 14.172 1.00 97.81 72 ILE A CA 1
ATOM 552 C C . ILE A 1 72 ? -18.109 4.577 13.333 1.00 97.81 72 ILE A C 1
ATOM 554 O O . ILE A 1 72 ? -19.201 4.012 13.342 1.00 97.81 72 ILE A O 1
ATOM 558 N N . ALA A 1 73 ? -17.080 4.139 12.622 1.00 98.50 73 ALA A N 1
ATOM 559 C CA . ALA A 1 73 ? -17.001 2.789 12.087 1.00 98.50 73 ALA A CA 1
ATOM 560 C C . ALA A 1 73 ? -15.993 1.993 12.916 1.00 98.50 73 ALA A C 1
ATOM 562 O O . ALA A 1 73 ? -14.923 2.505 13.244 1.00 98.50 73 ALA A O 1
ATOM 563 N N . ILE A 1 74 ? -16.339 0.764 13.274 1.00 98.44 74 ILE A N 1
ATOM 564 C CA . ILE A 1 74 ? -15.467 -0.161 13.994 1.00 98.44 74 ILE A CA 1
ATOM 565 C C . ILE A 1 74 ? -15.161 -1.360 13.105 1.00 98.44 74 ILE A C 1
ATOM 567 O O . ILE A 1 74 ? -16.050 -1.857 12.419 1.00 98.44 74 ILE A O 1
ATOM 571 N N . SER A 1 75 ? -13.915 -1.824 13.118 1.00 98.19 75 SER A N 1
ATOM 572 C CA . SER A 1 75 ? -13.473 -2.992 12.353 1.00 98.19 75 SER A CA 1
ATOM 573 C C . SER A 1 75 ? -12.748 -3.990 13.247 1.00 98.19 75 SER A C 1
ATOM 575 O O . SER A 1 75 ? -11.948 -3.566 14.095 1.00 98.19 75 SER A O 1
ATOM 577 N N . PRO A 1 76 ? -12.996 -5.296 13.063 1.00 96.62 76 PRO A N 1
ATOM 578 C CA . PRO A 1 76 ? -12.342 -6.321 13.853 1.00 96.62 76 PRO A CA 1
ATOM 579 C C . PRO A 1 76 ? -10.855 -6.397 13.514 1.00 96.62 76 PRO A C 1
ATOM 581 O O . PRO A 1 76 ? -10.467 -6.331 12.344 1.00 96.62 76 PRO A O 1
ATOM 584 N N . ILE A 1 77 ? -10.041 -6.529 14.564 1.00 95.50 77 ILE A N 1
ATOM 585 C CA . ILE A 1 77 ? -8.603 -6.812 14.453 1.00 95.50 77 ILE A CA 1
ATOM 586 C C . ILE A 1 77 ? -8.362 -8.318 14.337 1.00 95.50 77 ILE A C 1
ATOM 588 O O . ILE A 1 77 ? -7.449 -8.759 13.644 1.00 95.50 77 ILE A O 1
ATOM 592 N N . GLU A 1 78 ? -9.206 -9.099 15.003 1.00 92.25 78 GLU A N 1
ATOM 593 C CA . GLU A 1 78 ? -9.118 -10.547 15.105 1.00 92.25 78 GLU A CA 1
ATOM 594 C C . GLU A 1 78 ? -10.503 -11.169 15.025 1.00 92.25 78 GLU A C 1
ATOM 596 O O . GLU A 1 78 ? -11.509 -10.484 15.223 1.00 92.25 78 GLU A O 1
ATOM 601 N N . LYS A 1 79 ? -10.551 -12.465 14.717 1.00 91.38 79 LYS A N 1
ATOM 602 C CA . LYS A 1 79 ? -11.807 -13.203 14.735 1.00 91.38 79 LYS A CA 1
ATOM 603 C C . LYS A 1 79 ? -12.241 -13.412 16.186 1.00 91.38 79 LYS A C 1
ATOM 605 O O . LYS A 1 79 ? -11.462 -13.917 16.988 1.00 91.38 79 LYS A O 1
ATOM 610 N N . ILE A 1 80 ? -13.481 -13.038 16.483 1.00 91.75 80 ILE A N 1
ATOM 611 C CA . ILE A 1 80 ? -14.123 -13.209 17.787 1.00 91.75 80 ILE A CA 1
ATOM 612 C C . ILE A 1 80 ? -15.428 -13.960 17.527 1.00 91.75 80 ILE A C 1
ATOM 614 O O . ILE A 1 80 ? -16.225 -13.524 16.693 1.00 91.75 80 ILE A O 1
ATOM 618 N N . ASP A 1 81 ? -15.607 -15.114 18.167 1.00 91.56 81 ASP A N 1
ATOM 619 C CA . ASP A 1 81 ? -16.775 -15.975 17.938 1.00 91.56 81 ASP A CA 1
ATOM 620 C C . ASP A 1 81 ? -17.963 -15.556 18.830 1.00 91.56 81 ASP A C 1
ATOM 622 O O . ASP A 1 81 ? -19.126 -15.837 18.525 1.00 91.56 81 ASP A O 1
ATOM 626 N N . GLU A 1 82 ? -17.681 -14.838 19.914 1.00 95.00 82 GLU A N 1
ATOM 627 C CA . GLU A 1 82 ? -18.640 -14.317 20.874 1.00 95.00 82 GLU A CA 1
ATOM 628 C C . GLU A 1 82 ? -19.377 -13.080 20.343 1.00 95.00 82 GLU A C 1
ATOM 630 O O . GLU A 1 82 ? -18.869 -12.283 19.549 1.00 95.00 82 GLU A O 1
ATOM 635 N N . LYS A 1 83 ? -20.605 -12.878 20.834 1.00 95.75 83 LYS A N 1
ATOM 636 C CA . LYS A 1 83 ? -21.309 -11.612 20.621 1.00 95.75 83 LYS A CA 1
ATOM 637 C C . LYS A 1 83 ? -20.713 -10.543 21.519 1.00 95.75 83 LYS A C 1
ATOM 639 O O . LYS A 1 83 ? -20.474 -10.779 22.699 1.00 95.75 83 LYS A O 1
ATOM 644 N N . LEU A 1 84 ? -20.577 -9.344 20.973 1.00 96.81 84 LEU A N 1
ATOM 645 C CA . LEU A 1 84 ? -19.971 -8.212 21.657 1.00 96.81 84 LEU A CA 1
ATOM 646 C C . LEU A 1 84 ? -20.969 -7.080 21.838 1.00 96.81 84 LEU A C 1
ATOM 648 O O . LEU A 1 84 ? -21.859 -6.883 21.013 1.00 96.81 84 LEU A O 1
ATOM 652 N N . LYS A 1 85 ? -20.772 -6.290 22.885 1.00 95.75 85 LYS A N 1
ATOM 653 C CA . LYS A 1 85 ? -21.343 -4.951 23.046 1.00 95.75 85 LYS A CA 1
ATOM 654 C C . LYS A 1 85 ? -20.223 -3.917 23.100 1.00 95.75 85 LYS A C 1
ATOM 656 O O . LYS A 1 85 ? -19.063 -4.243 23.350 1.00 95.75 85 LYS A O 1
ATOM 661 N N . ILE A 1 86 ? -20.567 -2.647 22.910 1.00 95.44 86 ILE A N 1
ATOM 662 C CA . ILE A 1 86 ? -19.648 -1.551 23.225 1.00 95.44 86 ILE A CA 1
ATOM 663 C C . ILE A 1 86 ? -19.628 -1.359 24.742 1.00 95.44 86 ILE A C 1
ATOM 665 O O . ILE A 1 86 ? -20.657 -1.070 25.353 1.00 95.44 86 ILE A O 1
ATOM 669 N N . LYS A 1 87 ? -18.454 -1.531 25.350 1.00 94.38 87 LYS A N 1
ATOM 670 C CA . LYS A 1 87 ? -18.264 -1.402 26.795 1.00 94.38 87 LYS A CA 1
ATOM 671 C C . LYS A 1 87 ? -18.584 0.025 27.245 1.00 94.38 87 LYS A C 1
ATOM 673 O O . LYS A 1 87 ? -18.204 0.985 26.577 1.00 94.38 87 LYS A O 1
ATOM 678 N N . ASP A 1 88 ? -19.278 0.149 28.375 1.00 89.88 88 ASP A N 1
ATOM 679 C CA . ASP A 1 88 ? -19.646 1.418 29.026 1.00 89.88 88 ASP A CA 1
ATOM 680 C C . ASP A 1 88 ? -20.497 2.384 28.175 1.00 89.88 88 ASP A C 1
ATOM 682 O O . ASP A 1 88 ? -20.690 3.545 28.541 1.00 89.88 88 ASP A O 1
ATOM 686 N N . ILE A 1 89 ? -21.051 1.920 27.049 1.00 88.12 89 ILE A N 1
ATOM 687 C CA . ILE A 1 89 ? -21.915 2.716 26.172 1.00 88.12 89 ILE A CA 1
ATOM 688 C C . ILE A 1 89 ? -23.188 1.927 25.918 1.00 88.12 89 ILE A C 1
ATOM 690 O O . ILE A 1 89 ? -23.177 0.914 25.233 1.00 88.12 89 ILE A O 1
ATOM 694 N N . SER A 1 90 ? -24.308 2.415 26.442 1.00 80.00 90 SER A N 1
ATOM 695 C CA . SER A 1 90 ? -25.588 1.714 26.342 1.00 80.00 90 SER A CA 1
ATOM 696 C C . SER A 1 90 ? -26.547 2.316 25.314 1.00 80.00 90 SER A C 1
ATOM 698 O O . SER A 1 90 ? -27.549 1.683 25.004 1.00 80.00 90 SER A O 1
ATOM 700 N N . ASP A 1 91 ? -26.275 3.506 24.759 1.00 84.88 91 ASP A N 1
ATOM 701 C CA . ASP A 1 91 ? -27.226 4.227 23.897 1.00 84.88 91 ASP A CA 1
ATOM 702 C C . ASP A 1 91 ? -26.668 4.564 22.503 1.00 84.88 91 ASP A C 1
ATOM 704 O O . ASP A 1 91 ? -26.210 5.678 22.217 1.00 84.88 91 ASP A O 1
ATOM 708 N N . TYR A 1 92 ? -26.726 3.575 21.613 1.00 91.50 92 TYR A N 1
ATOM 709 C CA . TYR A 1 92 ? -26.281 3.680 20.226 1.00 91.50 92 TYR A CA 1
ATOM 710 C C . TYR A 1 92 ? -27.153 2.842 19.285 1.00 91.50 92 TYR A C 1
ATOM 712 O O . TYR A 1 92 ? -27.881 1.940 19.702 1.00 91.50 92 TYR A O 1
ATOM 720 N N . LYS A 1 93 ? -27.088 3.154 17.991 1.00 93.25 93 LYS A N 1
ATOM 721 C CA . LYS A 1 93 ? -27.552 2.270 16.917 1.00 93.25 93 LYS A CA 1
ATOM 722 C C . LYS A 1 93 ? -26.344 1.642 16.246 1.00 93.25 93 LYS A C 1
ATOM 724 O O . LYS A 1 93 ? -25.339 2.324 16.062 1.00 93.25 93 LYS A O 1
ATOM 729 N N . ILE A 1 94 ? -26.465 0.381 15.850 1.00 94.50 94 ILE A N 1
ATOM 730 C CA . ILE A 1 94 ? -25.421 -0.327 15.114 1.00 94.50 94 ILE A CA 1
ATOM 731 C C . ILE A 1 94 ? -25.985 -0.947 13.836 1.00 94.50 94 ILE A C 1
ATOM 733 O O . ILE A 1 94 ? -27.127 -1.408 13.814 1.00 94.50 94 ILE A O 1
ATOM 737 N N . SER A 1 95 ? -25.201 -0.906 12.766 1.00 95.25 95 SER A N 1
ATOM 738 C CA . SER A 1 95 ? -25.507 -1.505 11.466 1.00 95.25 95 SER A CA 1
ATOM 739 C C . SER A 1 95 ? -24.220 -1.958 10.784 1.00 95.25 95 SER A C 1
ATOM 741 O O . SER A 1 95 ? -23.137 -1.549 11.197 1.00 95.25 95 SER A O 1
ATOM 743 N N . ASP A 1 96 ? -24.319 -2.741 9.715 1.00 96.38 96 ASP A N 1
ATOM 744 C CA . ASP A 1 96 ? -23.156 -3.044 8.876 1.00 96.38 96 ASP A CA 1
ATOM 745 C C . ASP A 1 96 ? -22.584 -1.763 8.242 1.00 96.38 96 ASP A C 1
ATOM 747 O O . ASP A 1 96 ? -23.310 -0.785 8.006 1.00 96.38 96 ASP A O 1
ATOM 751 N N . TYR A 1 97 ? -21.269 -1.748 8.024 1.00 97.19 97 TYR A N 1
ATOM 752 C CA . TYR A 1 97 ? -20.551 -0.650 7.384 1.00 97.19 97 TYR A CA 1
ATOM 753 C C . TYR A 1 97 ? -19.809 -1.146 6.145 1.00 97.19 97 TYR A C 1
ATOM 755 O O . TYR A 1 97 ? -18.844 -1.892 6.240 1.00 97.19 97 TYR A O 1
ATOM 763 N N . GLU A 1 98 ? -20.243 -0.657 4.987 1.00 93.50 98 GLU A N 1
ATOM 764 C CA . GLU A 1 98 ? -19.702 -1.023 3.668 1.00 93.50 98 GLU A CA 1
ATOM 765 C C . GLU A 1 98 ? -18.584 -0.076 3.191 1.00 93.50 98 GLU A C 1
ATOM 767 O O . GLU A 1 98 ? -18.115 -0.165 2.058 1.00 93.50 98 GLU A O 1
ATOM 772 N N . GLY A 1 99 ? -18.213 0.912 4.010 1.00 93.69 99 GLY A N 1
ATOM 773 C CA . GLY A 1 99 ? -17.167 1.868 3.662 1.00 93.69 99 GLY A CA 1
ATOM 774 C C . GLY A 1 99 ? -15.768 1.338 3.965 1.00 93.69 99 GLY A C 1
ATOM 775 O O . GLY A 1 99 ? -15.584 0.397 4.735 1.00 93.69 99 GLY A O 1
ATOM 776 N N . ASN A 1 100 ? -14.757 2.011 3.415 1.00 95.12 100 ASN A N 1
ATOM 777 C CA . ASN A 1 100 ? -13.369 1.715 3.758 1.00 95.12 100 ASN A CA 1
ATOM 778 C C . ASN A 1 100 ? -13.100 2.040 5.229 1.00 95.12 100 ASN A C 1
ATOM 780 O O . ASN A 1 100 ? -13.538 3.079 5.740 1.00 95.12 100 ASN A O 1
ATOM 784 N N . ILE A 1 101 ? -12.329 1.168 5.869 1.00 97.50 101 ILE A N 1
ATOM 785 C CA . ILE A 1 101 ? -11.723 1.413 7.170 1.00 97.50 101 ILE A CA 1
ATOM 786 C C . ILE A 1 101 ? -10.286 1.848 6.927 1.00 97.50 101 ILE A C 1
ATOM 788 O O . ILE A 1 101 ? -9.589 1.298 6.080 1.00 97.50 101 ILE A O 1
ATOM 792 N N . TYR A 1 102 ? -9.846 2.845 7.674 1.00 97.81 102 TYR A N 1
ATOM 793 C CA . TYR A 1 102 ? -8.487 3.350 7.650 1.00 97.81 102 TYR A CA 1
ATOM 794 C C . TYR A 1 102 ? -7.816 3.087 8.992 1.00 97.81 102 TYR A C 1
ATOM 796 O O . TYR A 1 102 ? -8.480 3.024 10.028 1.00 97.81 102 TYR A O 1
ATOM 804 N N . VAL A 1 103 ? -6.490 3.025 9.018 1.00 97.62 103 VAL A N 1
ATOM 805 C CA . VAL A 1 103 ? -5.753 3.114 10.285 1.00 97.62 103 VAL A CA 1
ATOM 806 C C . VAL A 1 103 ? -6.097 4.441 10.968 1.00 97.62 103 VAL A C 1
ATOM 808 O O . VAL A 1 103 ? -6.353 4.465 12.164 1.00 97.62 103 VAL A O 1
ATOM 811 N N . GLN A 1 104 ? -6.248 5.524 10.204 1.00 97.44 104 GLN A N 1
ATOM 812 C CA . GLN A 1 104 ? -6.722 6.855 10.601 1.00 97.44 104 GLN A CA 1
ATOM 813 C C . GLN A 1 104 ? -5.815 7.621 11.575 1.00 97.44 104 GLN A C 1
ATOM 815 O O . GLN A 1 104 ? -5.635 8.824 11.400 1.00 97.44 104 GLN A O 1
ATOM 820 N N . ASN A 1 105 ? -5.260 6.974 12.598 1.00 96.44 105 ASN A N 1
ATOM 821 C CA . ASN A 1 105 ? -4.504 7.617 13.668 1.00 96.44 105 ASN A CA 1
ATOM 822 C C . ASN A 1 105 ? -3.596 6.629 14.427 1.00 96.44 105 ASN A C 1
ATOM 824 O O . ASN A 1 105 ? -3.697 5.408 14.288 1.00 96.44 105 ASN A O 1
ATOM 828 N N . GLU A 1 106 ? -2.739 7.185 15.285 1.00 95.56 106 GLU A N 1
ATOM 829 C CA . GLU A 1 106 ? -1.790 6.435 16.118 1.00 95.56 106 GLU A CA 1
ATOM 830 C C . GLU A 1 106 ? -2.456 5.490 17.124 1.00 95.56 106 GLU A C 1
ATOM 832 O O . GLU A 1 106 ? -1.914 4.431 17.434 1.00 95.56 106 GLU A O 1
ATOM 837 N N . SER A 1 107 ? -3.640 5.839 17.643 1.00 95.31 107 SER A N 1
ATOM 838 C CA . SER A 1 107 ? -4.342 4.992 18.617 1.00 95.31 107 SER A CA 1
ATOM 839 C C . SER A 1 107 ? -4.721 3.650 17.992 1.00 95.31 107 SER A C 1
ATOM 841 O O . SER A 1 107 ? -4.440 2.592 18.560 1.00 95.31 107 SER A O 1
ATOM 843 N N . ASN A 1 108 ? -5.273 3.671 16.779 1.00 96.88 108 ASN A N 1
ATOM 844 C CA . ASN A 1 108 ? -5.558 2.454 16.022 1.00 96.88 108 ASN A CA 1
ATOM 845 C C . ASN A 1 108 ? -4.283 1.698 15.644 1.00 96.88 108 ASN A C 1
ATOM 847 O O . ASN A 1 108 ? -4.232 0.483 15.836 1.00 96.88 108 ASN A O 1
ATOM 851 N N . LEU A 1 109 ? -3.242 2.396 15.175 1.00 96.00 109 LEU A N 1
ATOM 852 C CA . LEU A 1 109 ? -1.958 1.767 14.845 1.00 96.00 109 LEU A CA 1
ATOM 853 C C . LEU A 1 109 ? -1.364 1.032 16.059 1.00 96.00 109 LEU A C 1
ATOM 855 O O . LEU A 1 109 ? -0.875 -0.092 15.940 1.00 96.00 109 LEU A O 1
ATOM 859 N N . LYS A 1 110 ? -1.485 1.616 17.254 1.00 93.88 110 LYS A N 1
ATOM 860 C CA . LYS A 1 110 ? -1.055 1.008 18.517 1.00 93.88 110 LYS A CA 1
ATOM 861 C C . LYS A 1 110 ? -1.882 -0.220 18.898 1.00 93.88 110 LYS A C 1
ATOM 863 O O . LYS A 1 110 ? -1.303 -1.209 19.349 1.00 93.88 110 LYS A O 1
ATOM 868 N N . LYS A 1 111 ? -3.208 -0.190 18.715 1.00 94.25 111 LYS A N 1
ATOM 869 C CA . LYS A 1 111 ? -4.084 -1.360 18.941 1.00 94.25 111 LYS A CA 1
ATOM 870 C C . LYS A 1 111 ? -3.683 -2.524 18.027 1.00 94.25 111 LYS A C 1
ATOM 872 O O . LYS A 1 111 ? -3.496 -3.639 18.510 1.00 94.25 111 LYS A O 1
ATOM 877 N N . ILE A 1 112 ? -3.453 -2.242 16.745 1.00 94.38 112 ILE A N 1
ATOM 878 C CA . ILE A 1 112 ? -2.984 -3.218 15.749 1.00 94.38 112 ILE A CA 1
ATOM 879 C C . ILE A 1 112 ? -1.607 -3.781 16.133 1.00 94.38 112 ILE A C 1
ATOM 881 O O . ILE A 1 112 ? -1.419 -4.995 16.194 1.00 94.38 112 ILE A O 1
ATOM 885 N N . SER A 1 113 ? -0.647 -2.914 16.466 1.00 92.19 113 SER A N 1
ATOM 886 C CA . SER A 1 113 ? 0.701 -3.327 16.877 1.00 92.19 113 SER A CA 1
ATOM 887 C C . SER A 1 113 ? 0.686 -4.216 18.127 1.00 92.19 113 SER A C 1
ATOM 889 O O . SER A 1 113 ? 1.417 -5.206 18.199 1.00 92.19 113 SER A O 1
ATOM 891 N N . LYS A 1 114 ? -0.175 -3.911 19.107 1.00 90.69 114 LYS A N 1
ATOM 892 C CA . LYS A 1 114 ? -0.347 -4.727 20.318 1.00 90.69 114 LYS A CA 1
ATOM 893 C C . LYS A 1 114 ? -0.869 -6.126 19.987 1.00 90.69 114 LYS A C 1
ATOM 895 O O . LYS A 1 114 ? -0.376 -7.101 20.553 1.00 90.69 114 LYS A O 1
ATOM 900 N N . TYR A 1 115 ? -1.831 -6.230 19.071 1.00 90.88 115 TYR A N 1
ATOM 901 C CA . TYR A 1 115 ? -2.331 -7.518 18.596 1.00 90.88 115 TYR A CA 1
ATOM 902 C C . TYR A 1 115 ? -1.215 -8.354 17.952 1.00 90.88 115 TYR A C 1
ATOM 904 O O . TYR A 1 115 ? -1.000 -9.502 18.342 1.00 90.88 115 TYR A O 1
ATOM 912 N N . LEU A 1 116 ? -0.445 -7.760 17.033 1.00 89.00 116 LEU A N 1
ATOM 913 C CA . LEU A 1 116 ? 0.669 -8.442 16.361 1.00 89.00 116 LEU A CA 1
ATOM 914 C C . LEU A 1 116 ? 1.730 -8.928 17.353 1.00 89.00 116 LEU A C 1
ATOM 916 O O . LEU A 1 116 ? 2.284 -10.011 17.193 1.00 89.00 116 LEU A O 1
ATOM 920 N N . GLN A 1 117 ? 2.008 -8.148 18.397 1.00 85.75 117 GLN A N 1
ATOM 921 C CA . GLN A 1 117 ? 2.925 -8.537 19.470 1.00 85.75 117 GLN A CA 1
ATOM 922 C C . GLN A 1 117 ? 2.409 -9.724 20.281 1.00 85.75 117 GLN A C 1
ATOM 924 O O . GLN A 1 117 ? 3.177 -10.648 20.539 1.00 85.75 117 GLN A O 1
ATOM 929 N N . ARG A 1 118 ? 1.122 -9.721 20.651 1.00 84.75 118 ARG A N 1
ATOM 930 C CA . ARG A 1 118 ? 0.496 -10.818 21.406 1.00 84.75 118 ARG A CA 1
ATOM 931 C C . ARG A 1 118 ? 0.508 -12.132 20.624 1.00 84.75 118 ARG A C 1
ATOM 933 O O . ARG A 1 118 ? 0.718 -13.182 21.218 1.00 84.75 118 ARG A O 1
ATOM 940 N N . ASN A 1 119 ? 0.305 -12.063 19.309 1.00 79.44 119 ASN A N 1
ATOM 941 C CA . ASN A 1 119 ? 0.131 -13.246 18.464 1.00 79.44 119 ASN A CA 1
ATOM 942 C C . ASN A 1 119 ? 1.426 -13.711 17.777 1.00 79.44 119 ASN A C 1
ATOM 944 O O . ASN A 1 119 ? 1.429 -14.700 17.044 1.00 79.44 119 ASN A O 1
ATOM 948 N N . ARG A 1 120 ? 2.550 -13.031 18.019 1.00 72.69 120 ARG A N 1
ATOM 949 C CA . ARG A 1 120 ? 3.870 -13.473 17.565 1.00 72.69 120 ARG A CA 1
ATOM 950 C C . ARG A 1 120 ? 4.394 -14.584 18.477 1.00 72.69 120 ARG A C 1
ATOM 952 O O . ARG A 1 120 ? 4.546 -14.384 19.676 1.00 72.69 120 ARG A O 1
ATOM 959 N N . GLY A 1 121 ? 4.737 -15.732 17.885 1.00 60.38 121 GLY A N 1
ATOM 960 C CA . GLY A 1 121 ? 5.402 -16.837 18.588 1.00 60.38 121 GLY A CA 1
ATOM 961 C C . GLY A 1 121 ? 6.770 -16.448 19.181 1.00 60.38 121 GLY A C 1
ATOM 962 O O . GLY A 1 121 ? 7.281 -15.357 18.896 1.00 60.38 121 GLY A O 1
ATOM 963 N N . PRO A 1 122 ? 7.390 -17.316 20.000 1.00 58.53 122 PRO A N 1
ATOM 964 C CA . PRO A 1 122 ? 8.692 -17.041 20.608 1.00 58.53 122 PRO A CA 1
ATOM 965 C C . PRO A 1 122 ? 9.774 -16.784 19.545 1.00 58.53 122 PRO A C 1
ATOM 967 O O . PRO A 1 122 ? 9.692 -17.272 18.416 1.00 58.53 122 PRO A O 1
ATOM 970 N N . VAL A 1 123 ? 10.800 -16.002 19.895 1.00 58.66 123 VAL A N 1
ATOM 971 C CA . VAL A 1 123 ? 11.985 -15.846 19.036 1.00 58.66 123 VAL A CA 1
ATOM 972 C C . VAL A 1 123 ? 12.788 -17.136 19.120 1.00 58.66 123 VAL A C 1
ATOM 974 O O . VAL A 1 123 ? 13.279 -17.486 20.188 1.00 58.66 123 VAL A O 1
ATOM 977 N N . MET A 1 124 ? 12.936 -17.833 17.997 1.00 49.12 124 MET A N 1
ATOM 978 C CA . MET A 1 124 ? 13.872 -18.950 17.911 1.00 49.12 124 MET A CA 1
ATOM 979 C C . MET A 1 124 ? 15.297 -18.373 17.938 1.00 49.12 124 MET A C 1
ATOM 981 O O . MET A 1 124 ? 15.593 -17.492 17.123 1.00 49.12 124 MET A O 1
ATOM 985 N N . PRO A 1 125 ? 16.187 -18.806 18.849 1.00 54.31 125 PRO A N 1
ATOM 986 C CA . PRO A 1 125 ? 17.571 -18.355 18.826 1.00 54.31 125 PRO A CA 1
ATOM 987 C C . PRO A 1 125 ? 18.216 -18.806 17.513 1.00 54.31 125 PRO A C 1
ATOM 989 O O . PRO A 1 125 ? 18.173 -19.986 17.174 1.00 54.31 125 PRO A O 1
ATOM 992 N N . LEU A 1 126 ? 18.824 -17.868 16.778 1.00 49.94 126 LEU A N 1
ATOM 993 C CA . LEU A 1 126 ? 19.411 -18.153 15.464 1.00 49.94 126 LEU A CA 1
ATOM 994 C C . LEU A 1 126 ? 20.594 -19.138 15.549 1.00 49.94 126 LEU A C 1
ATOM 996 O O . LEU A 1 126 ? 20.915 -19.775 14.557 1.00 49.94 126 LEU A O 1
ATOM 1000 N N . TYR A 1 127 ? 21.191 -19.325 16.730 1.00 50.03 127 TYR A N 1
ATOM 1001 C CA . TYR A 1 127 ? 22.178 -20.367 17.004 1.00 50.03 127 TYR A CA 1
ATOM 1002 C C . TYR A 1 127 ? 22.103 -20.769 18.481 1.00 50.03 127 TYR A C 1
ATOM 1004 O O . TYR A 1 127 ? 22.441 -19.983 19.364 1.00 50.03 127 TYR A O 1
ATOM 1012 N N . SER A 1 128 ? 21.694 -22.003 18.783 1.00 43.91 128 SER A N 1
ATOM 1013 C CA . SER A 1 128 ? 22.017 -22.619 20.075 1.00 43.91 128 SER A CA 1
ATOM 1014 C C . SER A 1 128 ? 23.473 -23.079 20.032 1.00 43.91 128 SER A C 1
ATOM 1016 O O . SER A 1 128 ? 23.746 -24.265 19.863 1.00 43.91 128 SER A O 1
ATOM 1018 N N . VAL A 1 129 ? 24.427 -22.151 20.137 1.00 43.25 129 VAL A N 1
ATOM 1019 C CA . VAL A 1 129 ? 25.812 -22.548 20.409 1.00 43.25 129 VAL A CA 1
ATOM 1020 C C . VAL A 1 129 ? 25.813 -23.082 21.836 1.00 43.25 129 VAL A C 1
ATOM 1022 O O . VAL A 1 129 ? 25.736 -22.321 22.798 1.00 43.25 129 VAL A O 1
ATOM 1025 N N . LYS A 1 130 ? 25.817 -24.409 21.988 1.00 39.62 130 LYS A N 1
ATOM 1026 C CA . LYS A 1 130 ? 26.156 -25.016 23.273 1.00 39.62 130 LYS A CA 1
ATOM 1027 C C . LYS A 1 130 ? 27.567 -24.540 23.619 1.00 39.62 130 LYS A C 1
ATOM 1029 O O . LYS A 1 130 ? 28.506 -24.842 22.885 1.00 39.62 130 LYS A O 1
ATOM 1034 N N . GLU A 1 131 ? 27.711 -23.809 24.722 1.00 42.94 131 GLU A N 1
ATOM 1035 C CA . GLU A 1 131 ? 29.006 -23.645 25.387 1.00 42.94 131 GLU A CA 1
ATOM 1036 C C . GLU A 1 131 ? 29.580 -25.048 25.625 1.00 42.94 131 GLU A C 1
ATOM 1038 O O . GLU A 1 131 ? 29.027 -25.824 26.404 1.00 42.94 131 GLU A O 1
ATOM 1043 N N . GLY A 1 132 ? 30.628 -25.402 24.876 1.00 41.69 132 GLY A N 1
ATOM 1044 C CA . GLY A 1 132 ? 31.303 -26.696 24.992 1.00 41.69 132 GLY A CA 1
ATOM 1045 C C . GLY A 1 132 ? 31.763 -27.344 23.685 1.00 41.69 132 GLY A C 1
ATOM 1046 O O . GLY A 1 132 ? 32.515 -28.305 23.755 1.00 41.69 132 GLY A O 1
ATOM 1047 N N . ALA A 1 133 ? 31.377 -26.845 22.509 1.00 38.16 133 ALA A N 1
ATOM 1048 C CA . ALA A 1 133 ? 31.896 -27.348 21.230 1.00 38.16 133 ALA A CA 1
ATOM 1049 C C . ALA A 1 133 ? 32.840 -26.322 20.588 1.00 38.16 133 ALA A C 1
ATOM 1051 O O . ALA A 1 133 ? 32.532 -25.721 19.563 1.00 38.16 133 ALA A O 1
ATOM 1052 N N . VAL A 1 134 ? 33.981 -26.089 21.238 1.00 40.66 134 VAL A N 1
ATOM 1053 C CA . VAL A 1 134 ? 35.148 -25.469 20.599 1.00 40.66 134 VAL A CA 1
ATOM 1054 C C . VAL A 1 134 ? 36.229 -26.535 20.522 1.00 40.66 134 VAL A C 1
ATOM 1056 O O . VAL A 1 134 ? 37.248 -26.432 21.183 1.00 40.66 134 VAL A O 1
ATOM 1059 N N . GLU A 1 135 ? 35.970 -27.599 19.774 1.00 36.94 135 GLU A N 1
ATOM 1060 C CA . GLU A 1 135 ? 37.008 -28.518 19.317 1.00 36.94 135 GLU A CA 1
ATOM 1061 C C . GLU A 1 135 ? 36.508 -29.189 18.030 1.00 36.94 135 GLU A C 1
ATOM 1063 O O . GLU A 1 135 ? 35.364 -29.631 17.946 1.00 36.94 135 GLU A O 1
ATOM 1068 N N . ASP A 1 136 ? 37.375 -29.165 17.021 1.00 38.78 136 ASP A N 1
ATOM 1069 C CA . ASP A 1 136 ? 37.261 -29.774 15.694 1.00 38.78 136 ASP A CA 1
ATOM 1070 C C . ASP A 1 136 ? 36.250 -29.200 14.688 1.00 38.78 136 ASP A C 1
ATOM 1072 O O . ASP A 1 136 ? 35.261 -29.820 14.305 1.00 38.78 136 ASP A O 1
ATOM 1076 N N . VAL A 1 137 ? 36.625 -28.061 14.092 1.00 36.09 137 VAL A N 1
ATOM 1077 C CA . VAL A 1 137 ? 36.330 -27.808 12.670 1.00 36.09 137 VAL A CA 1
ATOM 1078 C C . VAL A 1 137 ? 37.645 -27.585 11.929 1.00 36.09 137 VAL A C 1
ATOM 1080 O O . VAL A 1 137 ? 38.014 -26.471 11.564 1.00 36.09 137 VAL A O 1
ATOM 1083 N N . VAL A 1 138 ? 38.365 -28.684 11.703 1.00 35.88 138 VAL A N 1
ATOM 1084 C CA . VAL A 1 138 ? 39.323 -28.786 10.601 1.00 35.88 138 VAL A CA 1
ATOM 1085 C C . VAL A 1 138 ? 38.891 -29.967 9.738 1.00 35.88 138 VAL A C 1
ATOM 1087 O O . VAL A 1 138 ? 39.147 -31.120 10.062 1.00 35.88 138 VAL A O 1
ATOM 1090 N N . GLY A 1 139 ? 38.224 -29.653 8.627 1.00 37.00 139 GLY A N 1
ATOM 1091 C CA . GLY A 1 139 ? 38.060 -30.556 7.491 1.00 37.00 139 GLY A CA 1
ATOM 1092 C C . GLY A 1 139 ? 36.831 -31.464 7.515 1.00 37.00 139 GLY A C 1
ATOM 1093 O O . GLY A 1 139 ? 36.864 -32.551 8.082 1.00 37.00 139 GLY A O 1
ATOM 1094 N N . ARG A 1 140 ? 35.805 -31.080 6.748 1.00 30.12 140 ARG A N 1
ATOM 1095 C CA . ARG A 1 140 ? 35.334 -31.863 5.590 1.00 30.12 140 ARG A CA 1
ATOM 1096 C C . ARG A 1 140 ? 34.169 -31.158 4.898 1.00 30.12 140 ARG A C 1
ATOM 1098 O O . ARG A 1 140 ? 33.110 -30.967 5.487 1.00 30.12 140 ARG A O 1
ATOM 1105 N N . ASP A 1 141 ? 34.407 -30.809 3.637 1.00 36.06 141 ASP A N 1
ATOM 1106 C CA . ASP A 1 141 ? 33.374 -30.733 2.611 1.00 36.06 141 ASP A CA 1
ATOM 1107 C C . ASP A 1 141 ? 32.587 -32.049 2.578 1.00 36.06 141 ASP A C 1
ATOM 1109 O O . ASP A 1 141 ? 33.189 -33.122 2.572 1.00 36.06 141 ASP A O 1
ATOM 1113 N N . GLU A 1 142 ? 31.259 -31.957 2.573 1.00 31.30 142 GLU A N 1
ATOM 1114 C CA . GLU A 1 142 ? 30.391 -32.501 1.519 1.00 31.30 142 GLU A CA 1
ATOM 1115 C C . GLU A 1 142 ? 28.926 -32.279 1.916 1.00 31.30 142 GLU A C 1
ATOM 1117 O O . GLU A 1 142 ? 28.412 -32.823 2.894 1.00 31.30 142 GLU A O 1
ATOM 1122 N N . ALA A 1 143 ? 28.240 -31.450 1.130 1.00 34.59 143 ALA A N 1
ATOM 1123 C CA . ALA A 1 143 ? 26.794 -31.348 1.152 1.00 34.59 143 ALA A CA 1
ATOM 1124 C C . ALA A 1 143 ? 26.209 -32.625 0.534 1.00 34.59 143 ALA A C 1
ATOM 1126 O O . ALA A 1 143 ? 26.306 -32.836 -0.674 1.00 34.59 143 ALA A O 1
ATOM 1127 N N . VAL A 1 144 ? 25.580 -33.460 1.360 1.00 29.53 144 VAL A N 1
ATOM 1128 C CA . VAL A 1 144 ? 24.753 -34.579 0.899 1.00 29.53 144 VAL A CA 1
ATOM 1129 C C . VAL A 1 144 ? 23.303 -34.269 1.241 1.00 29.53 144 VAL A C 1
ATOM 1131 O O . VAL A 1 144 ? 22.920 -34.167 2.405 1.00 29.53 144 VAL A O 1
ATOM 1134 N N . ALA A 1 145 ? 22.507 -34.097 0.190 1.00 39.50 145 ALA A N 1
ATOM 1135 C CA . ALA A 1 145 ? 21.059 -34.039 0.252 1.00 39.50 145 ALA A CA 1
ATOM 1136 C C . ALA A 1 145 ? 20.494 -35.370 0.765 1.00 39.50 145 ALA A C 1
ATOM 1138 O O . ALA A 1 145 ? 20.954 -36.442 0.373 1.00 39.50 145 ALA A O 1
ATOM 1139 N N . THR A 1 146 ? 19.456 -35.323 1.597 1.00 26.05 146 THR A N 1
ATOM 1140 C CA . THR A 1 146 ? 18.540 -36.460 1.719 1.00 26.05 146 THR A CA 1
ATOM 1141 C C . THR A 1 146 ? 17.113 -35.992 1.948 1.00 26.05 146 THR A C 1
ATOM 1143 O O . THR A 1 146 ? 16.824 -35.069 2.707 1.00 26.05 146 THR A O 1
ATOM 1146 N N . GLU A 1 147 ? 16.260 -36.638 1.171 1.00 27.69 147 GLU A N 1
ATOM 1147 C CA . GLU A 1 147 ? 14.852 -36.420 0.921 1.00 27.69 147 GLU A CA 1
ATOM 1148 C C . GLU A 1 147 ? 13.997 -36.758 2.145 1.00 27.69 147 GLU A C 1
ATOM 1150 O O . GLU A 1 147 ? 14.271 -37.713 2.872 1.00 27.69 147 GLU A O 1
ATOM 1155 N N . SER A 1 148 ? 12.908 -36.012 2.336 1.00 27.91 148 SER A N 1
ATOM 1156 C CA . SER A 1 148 ? 11.867 -36.380 3.292 1.00 27.91 148 SER A CA 1
ATOM 1157 C C . SER A 1 148 ? 10.805 -37.202 2.565 1.00 27.91 148 SER A C 1
ATOM 1159 O O . SER A 1 148 ? 10.002 -36.681 1.787 1.00 27.91 148 SER A O 1
ATOM 1161 N N . SER A 1 149 ? 10.846 -38.514 2.781 1.00 27.11 149 SER A N 1
ATOM 1162 C CA . SER A 1 149 ? 9.876 -39.483 2.282 1.00 27.11 149 SER A CA 1
ATOM 1163 C C . SER A 1 149 ? 8.527 -39.300 2.980 1.00 27.11 149 SER A C 1
ATOM 1165 O O . SER A 1 149 ? 8.390 -39.565 4.174 1.00 27.11 149 SER A O 1
ATOM 1167 N N . ASN A 1 150 ? 7.523 -38.883 2.214 1.00 28.39 150 ASN A N 1
ATOM 1168 C CA . ASN A 1 150 ? 6.139 -38.783 2.653 1.00 28.39 150 ASN A CA 1
ATOM 1169 C C . ASN A 1 150 ? 5.476 -40.165 2.524 1.00 28.39 150 ASN A C 1
ATOM 1171 O O . ASN A 1 150 ? 5.339 -40.689 1.415 1.00 28.39 150 ASN A O 1
ATOM 1175 N N . GLN A 1 151 ? 5.091 -40.777 3.646 1.00 27.50 151 GLN A N 1
ATOM 1176 C CA . GLN A 1 151 ? 4.422 -42.076 3.647 1.00 27.50 151 GLN A CA 1
ATOM 1177 C C . GLN A 1 151 ? 2.898 -41.898 3.655 1.00 27.50 151 GLN A C 1
ATOM 1179 O O . GLN A 1 151 ? 2.319 -41.204 4.485 1.00 27.50 151 GLN A O 1
ATOM 1184 N N . SER A 1 152 ? 2.285 -42.525 2.655 1.00 29.12 152 SER A N 1
ATOM 1185 C CA . SER A 1 152 ? 0.877 -42.489 2.270 1.00 29.12 152 SER A CA 1
ATOM 1186 C C . SER A 1 152 ? -0.080 -43.104 3.298 1.00 29.12 152 SER A C 1
ATOM 1188 O O . SER A 1 152 ? 0.190 -44.171 3.844 1.00 29.12 152 SER A O 1
ATOM 1190 N N . ALA A 1 153 ? -1.271 -42.507 3.412 1.00 26.88 153 ALA A N 1
ATOM 1191 C CA . ALA A 1 153 ? -2.506 -43.217 3.734 1.00 26.88 153 ALA A CA 1
ATOM 1192 C C . ALA A 1 153 ? -3.601 -42.850 2.705 1.00 26.88 153 ALA A C 1
ATOM 1194 O O . ALA A 1 153 ? -4.074 -41.717 2.650 1.00 26.88 153 ALA A O 1
ATOM 1195 N N . LYS A 1 154 ? -3.971 -43.826 1.862 1.00 29.12 154 LYS A N 1
ATOM 1196 C CA . LYS A 1 154 ? -5.221 -43.904 1.067 1.00 29.12 154 LYS A CA 1
ATOM 1197 C C . LYS A 1 154 ? -6.425 -44.029 2.028 1.00 29.12 154 LYS A C 1
ATOM 1199 O O . LYS A 1 154 ? -6.247 -44.580 3.106 1.00 29.12 154 LYS A O 1
ATOM 1204 N N . THR A 1 155 ? -7.677 -43.643 1.765 1.00 28.81 155 THR A N 1
ATOM 1205 C CA . THR A 1 155 ? -8.470 -43.290 0.565 1.00 28.81 155 THR A CA 1
ATOM 1206 C C . THR A 1 155 ? -9.816 -42.745 1.073 1.00 28.81 155 THR A C 1
ATOM 1208 O O . THR A 1 155 ? -10.306 -43.281 2.065 1.00 28.81 155 THR A O 1
ATOM 1211 N N . SER A 1 156 ? -10.458 -41.801 0.372 1.00 25.89 156 SER A N 1
ATOM 1212 C CA . SER A 1 156 ? -11.895 -41.841 0.003 1.00 25.89 156 SER A CA 1
ATOM 1213 C C . SER A 1 156 ? -12.283 -40.613 -0.830 1.00 25.89 156 SER A C 1
ATOM 1215 O O . SER A 1 156 ? -11.886 -39.492 -0.530 1.00 25.89 156 SER A O 1
ATOM 1217 N N . GLU A 1 157 ? -13.023 -40.880 -1.902 1.00 33.88 157 GLU A N 1
ATOM 1218 C CA . GLU A 1 157 ? -13.412 -39.982 -2.990 1.00 33.88 157 GLU A CA 1
ATOM 1219 C C . GLU A 1 157 ? -14.503 -38.960 -2.621 1.00 33.88 157 GLU A C 1
ATOM 1221 O O . GLU A 1 157 ? -15.274 -39.146 -1.680 1.00 33.88 157 GLU A O 1
ATOM 1226 N N . ASN A 1 158 ? -14.611 -37.957 -3.504 1.00 35.09 158 ASN A N 1
ATOM 1227 C CA . ASN A 1 158 ? -15.651 -36.934 -3.675 1.00 35.09 158 ASN A CA 1
ATOM 1228 C C . ASN A 1 158 ? -15.530 -35.653 -2.840 1.00 35.09 158 ASN A C 1
ATOM 1230 O O . ASN A 1 158 ? -16.062 -35.571 -1.734 1.00 35.09 158 ASN A O 1
ATOM 1234 N N . LYS A 1 159 ? -15.004 -34.592 -3.476 1.00 30.31 159 LYS A N 1
ATOM 1235 C CA . LYS A 1 159 ? -15.700 -33.297 -3.619 1.00 30.31 159 LYS A CA 1
ATOM 1236 C C . LYS A 1 159 ? -14.892 -32.297 -4.454 1.00 30.31 159 LYS A C 1
ATOM 1238 O O . LYS A 1 159 ? -13.776 -31.966 -4.092 1.00 30.31 159 LYS A O 1
ATOM 1243 N N . SER A 1 160 ? -15.562 -31.778 -5.485 1.00 34.03 160 SER A N 1
ATOM 1244 C CA . SER A 1 160 ? -15.433 -30.414 -6.009 1.00 34.03 160 SER A CA 1
ATOM 1245 C C . SER A 1 160 ? -14.016 -29.935 -6.323 1.00 34.03 160 SER A C 1
ATOM 1247 O O . SER A 1 160 ? -13.365 -29.294 -5.505 1.00 34.03 160 SER A O 1
ATOM 1249 N N . ASP A 1 161 ? -13.614 -30.174 -7.565 1.00 32.97 161 ASP A N 1
ATOM 1250 C CA . ASP A 1 161 ? -12.584 -29.414 -8.266 1.00 32.97 161 ASP A CA 1
ATOM 1251 C C . ASP A 1 161 ? -12.967 -27.921 -8.321 1.00 32.97 161 ASP A C 1
ATOM 1253 O O . ASP A 1 161 ? -13.570 -27.446 -9.282 1.00 32.97 161 ASP A O 1
ATOM 1257 N N . ASP A 1 162 ? -12.649 -27.184 -7.259 1.00 38.44 162 ASP A N 1
ATOM 1258 C CA . ASP A 1 162 ? -12.727 -25.724 -7.212 1.00 38.44 162 ASP A CA 1
ATOM 1259 C C . ASP A 1 162 ? -11.291 -25.190 -7.266 1.00 38.44 162 ASP A C 1
ATOM 1261 O O . ASP A 1 162 ? -10.681 -24.800 -6.271 1.00 38.44 162 ASP A O 1
ATOM 1265 N N . TYR A 1 163 ? -10.686 -25.273 -8.451 1.00 37.84 163 TYR A N 1
ATOM 1266 C CA . TYR A 1 163 ? -9.426 -24.593 -8.724 1.00 37.84 163 TYR A CA 1
ATOM 1267 C C . TYR A 1 163 ? -9.718 -23.121 -9.017 1.00 37.84 163 TYR A C 1
ATOM 1269 O O . TYR A 1 163 ? -10.406 -22.778 -9.983 1.00 37.84 163 TYR A O 1
ATOM 1277 N N . SER A 1 164 ? -9.163 -22.245 -8.179 1.00 39.47 164 SER A N 1
ATOM 1278 C CA . SER A 1 164 ? -9.105 -20.803 -8.392 1.00 39.47 164 SER A CA 1
ATOM 1279 C C . SER A 1 164 ? -8.669 -20.500 -9.825 1.00 39.47 164 SER A C 1
ATOM 1281 O O . SER A 1 164 ? -7.561 -20.847 -10.232 1.00 39.47 164 SER A O 1
ATOM 1283 N N . LYS A 1 165 ? -9.531 -19.832 -10.599 1.00 34.41 165 LYS A N 1
ATOM 1284 C CA . LYS A 1 165 ? -9.143 -19.231 -11.880 1.00 34.41 165 LYS A CA 1
ATOM 1285 C C . LYS A 1 165 ? -8.138 -18.117 -11.588 1.00 34.41 165 LYS A C 1
ATOM 1287 O O . LYS A 1 165 ? -8.527 -16.999 -11.264 1.00 34.41 165 LYS A O 1
ATOM 1292 N N . THR A 1 166 ? -6.855 -18.432 -11.649 1.00 46.75 166 THR A N 1
ATOM 1293 C CA . THR A 1 166 ? -5.758 -17.473 -11.537 1.00 46.75 166 THR A CA 1
ATOM 1294 C C . THR A 1 166 ? -5.691 -16.619 -12.809 1.00 46.75 166 THR A C 1
ATOM 1296 O O . THR A 1 166 ? -5.666 -17.152 -13.912 1.00 46.75 166 THR A O 1
ATOM 1299 N N . ASN A 1 167 ? -5.711 -15.292 -12.636 1.00 47.81 167 ASN A N 1
ATOM 1300 C CA . ASN A 1 167 ? -5.534 -14.242 -13.652 1.00 47.81 167 ASN A CA 1
ATOM 1301 C C . ASN A 1 167 ? -6.311 -14.409 -14.970 1.00 47.81 167 ASN A C 1
ATOM 1303 O O . ASN A 1 167 ? -5.829 -14.962 -15.958 1.00 47.81 167 ASN A O 1
ATOM 1307 N N . VAL A 1 168 ? -7.492 -13.796 -15.050 1.00 50.75 168 VAL A N 1
ATOM 1308 C CA . VAL A 1 168 ? -8.117 -13.546 -16.355 1.00 50.75 168 VAL A CA 1
ATOM 1309 C C . VAL A 1 168 ? -7.372 -12.391 -17.033 1.00 50.75 168 VAL A C 1
ATOM 1311 O O . VAL A 1 168 ? -7.541 -11.231 -16.649 1.00 50.75 168 VAL A O 1
ATOM 1314 N N . GLN A 1 169 ? -6.557 -12.700 -18.048 1.00 56.88 169 GLN A N 1
ATOM 1315 C CA . GLN A 1 169 ? -5.929 -11.687 -18.901 1.00 56.88 169 GLN A CA 1
ATOM 1316 C C . GLN A 1 169 ? -6.990 -10.721 -19.433 1.00 56.88 169 GLN A C 1
ATOM 1318 O O . GLN A 1 169 ? -8.011 -11.119 -19.998 1.00 56.88 169 GLN A O 1
ATOM 1323 N N . THR A 1 170 ? -6.754 -9.432 -19.212 1.00 57.91 170 THR A N 1
ATOM 1324 C CA . THR A 1 170 ? -7.733 -8.382 -19.484 1.00 57.91 170 THR A CA 1
ATOM 1325 C C . THR A 1 170 ? -7.343 -7.604 -20.720 1.00 57.91 170 THR A C 1
ATOM 1327 O O . THR A 1 170 ? -6.205 -7.162 -20.863 1.00 57.91 170 THR A O 1
ATOM 1330 N N . GLN A 1 171 ? -8.313 -7.377 -21.601 1.00 63.09 171 GLN A N 1
ATOM 1331 C CA . GLN A 1 171 ? -8.097 -6.603 -22.813 1.00 63.09 171 GLN A CA 1
ATOM 1332 C C . GLN A 1 171 ? -7.538 -5.204 -22.493 1.00 63.09 171 GLN A C 1
ATOM 1334 O O . GLN A 1 171 ? -8.138 -4.432 -21.744 1.00 63.09 171 GLN A O 1
ATOM 1339 N N . GLY A 1 172 ? -6.393 -4.869 -23.094 1.00 62.50 172 GLY A N 1
ATOM 1340 C CA . GLY A 1 172 ? -5.757 -3.552 -22.970 1.00 62.50 172 GLY A CA 1
ATOM 1341 C C . GLY A 1 172 ? -4.896 -3.348 -21.718 1.00 62.50 172 GLY A C 1
ATOM 1342 O O . GLY A 1 172 ? -4.468 -2.218 -21.474 1.00 62.50 172 GLY A O 1
ATOM 1343 N N . VAL A 1 173 ? -4.643 -4.405 -20.941 1.00 68.81 173 VAL A N 1
ATOM 1344 C CA . VAL A 1 173 ? -3.663 -4.412 -19.848 1.00 68.81 173 VAL A CA 1
ATOM 1345 C C . VAL A 1 173 ? -2.442 -5.207 -20.298 1.00 68.81 173 VAL A C 1
ATOM 1347 O O . VAL A 1 173 ? -2.579 -6.353 -20.714 1.00 68.81 173 VAL A O 1
ATOM 1350 N N . ASP A 1 174 ? -1.263 -4.594 -20.229 1.00 69.00 174 ASP A N 1
ATOM 1351 C CA . ASP A 1 174 ? 0.008 -5.273 -20.490 1.00 69.00 174 ASP A CA 1
ATOM 1352 C C . ASP A 1 174 ? 0.618 -5.755 -19.166 1.00 69.00 174 ASP A C 1
ATOM 1354 O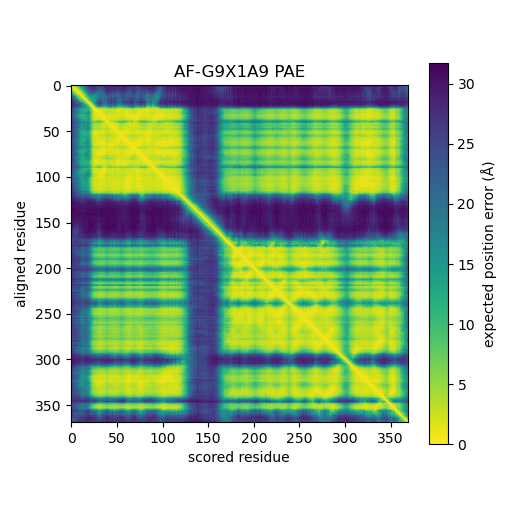 O . ASP A 1 174 ? 0.661 -5.005 -18.179 1.00 69.00 174 ASP A O 1
ATOM 1358 N N . GLU A 1 175 ? 1.069 -7.008 -19.152 1.00 66.00 175 GLU A N 1
ATOM 1359 C CA . GLU A 1 175 ? 1.777 -7.628 -18.031 1.00 66.00 175 GLU A CA 1
ATOM 1360 C C . GLU A 1 175 ? 3.277 -7.349 -18.146 1.00 66.00 175 GLU A C 1
ATOM 1362 O O . GLU A 1 175 ? 3.837 -7.265 -19.241 1.00 66.00 175 GLU A O 1
ATOM 1367 N N . ALA A 1 176 ? 3.942 -7.189 -17.007 1.00 67.69 176 ALA A N 1
ATOM 1368 C CA . ALA A 1 176 ? 5.387 -7.038 -16.968 1.00 67.69 176 ALA A CA 1
ATOM 1369 C C . ALA A 1 176 ? 6.089 -8.299 -17.499 1.00 67.69 176 ALA A C 1
ATOM 1371 O O . ALA A 1 176 ? 5.769 -9.405 -17.079 1.00 67.69 176 ALA A O 1
ATOM 1372 N N . ASP A 1 177 ? 7.071 -8.116 -18.382 1.00 76.88 177 ASP A N 1
ATOM 1373 C CA . ASP A 1 177 ? 7.938 -9.190 -18.879 1.00 76.88 177 ASP A CA 1
ATOM 1374 C C . ASP A 1 177 ? 9.388 -8.677 -18.943 1.00 76.88 177 ASP A C 1
ATOM 1376 O O . ASP A 1 177 ? 9.631 -7.466 -18.879 1.00 76.88 177 ASP A O 1
ATOM 1380 N N . ILE A 1 178 ? 10.344 -9.592 -19.074 1.00 86.12 178 ILE A N 1
ATOM 1381 C CA . ILE A 1 178 ? 11.770 -9.323 -19.280 1.00 86.12 178 ILE A CA 1
ATOM 1382 C C . ILE A 1 178 ? 12.132 -9.247 -20.770 1.00 86.12 178 ILE A C 1
ATOM 1384 O O . ILE A 1 178 ? 13.207 -8.748 -21.109 1.00 86.12 178 ILE A O 1
ATOM 1388 N N . VAL A 1 179 ? 11.243 -9.709 -21.661 1.00 90.44 179 VAL A N 1
ATOM 1389 C CA . VAL A 1 179 ? 11.361 -9.571 -23.121 1.00 90.44 179 VAL A CA 1
ATOM 1390 C C . VAL A 1 179 ? 10.095 -8.943 -23.706 1.00 90.44 179 VAL A C 1
ATOM 1392 O O . VAL A 1 179 ? 8.981 -9.373 -23.430 1.00 90.44 179 VAL A O 1
ATOM 1395 N N . LYS A 1 180 ? 10.254 -7.936 -24.568 1.00 92.69 180 LYS A N 1
ATOM 1396 C CA . LYS A 1 180 ? 9.165 -7.304 -25.325 1.00 92.69 180 LYS A CA 1
ATOM 1397 C C . LYS A 1 180 ? 9.597 -7.010 -26.762 1.00 92.69 180 LYS A C 1
ATOM 1399 O O . LYS A 1 180 ? 10.786 -6.966 -27.072 1.00 92.69 180 LYS A O 1
ATOM 1404 N N . THR A 1 181 ? 8.643 -6.767 -27.656 1.00 91.88 181 THR A N 1
ATOM 1405 C CA . THR A 1 181 ? 8.925 -6.371 -29.044 1.00 91.88 181 THR A CA 1
ATOM 1406 C C . THR A 1 181 ? 7.943 -5.315 -29.538 1.00 91.88 181 THR A C 1
ATOM 1408 O O . THR A 1 181 ? 6.780 -5.308 -29.146 1.00 91.88 181 THR A O 1
ATOM 1411 N N . ASP A 1 182 ? 8.423 -4.435 -30.414 1.00 91.69 182 ASP A N 1
ATOM 1412 C CA . ASP A 1 182 ? 7.615 -3.499 -31.211 1.00 91.69 182 ASP A CA 1
ATOM 1413 C C . ASP A 1 182 ? 7.388 -4.015 -32.655 1.00 91.69 182 ASP A C 1
ATOM 1415 O O . ASP A 1 182 ? 6.933 -3.275 -33.526 1.00 91.69 182 ASP A O 1
ATOM 1419 N N . GLY A 1 183 ? 7.760 -5.273 -32.935 1.00 91.31 183 GLY A N 1
ATOM 1420 C CA . GLY A 1 183 ? 7.735 -5.904 -34.258 1.00 91.31 183 GLY A CA 1
ATOM 1421 C C . GLY A 1 183 ? 8.973 -5.643 -35.128 1.00 91.31 183 GLY A C 1
ATOM 1422 O O . GLY A 1 183 ? 9.225 -6.399 -36.066 1.00 91.31 183 GLY A O 1
ATOM 1423 N N . LYS A 1 184 ? 9.776 -4.618 -34.825 1.00 92.25 184 LYS A N 1
ATOM 1424 C CA . LYS A 1 184 ? 11.022 -4.276 -35.539 1.00 92.25 184 LYS A CA 1
ATOM 1425 C C . LYS A 1 184 ? 12.270 -4.571 -34.709 1.00 92.25 184 LYS A C 1
ATOM 1427 O O . LYS A 1 184 ? 13.335 -4.858 -35.256 1.00 92.25 184 LYS A O 1
ATOM 1432 N N . ASN A 1 185 ? 12.152 -4.472 -33.396 1.00 95.94 185 ASN A N 1
ATOM 1433 C CA . ASN A 1 185 ? 13.205 -4.660 -32.422 1.00 95.94 185 ASN A CA 1
ATOM 1434 C C . ASN A 1 185 ? 12.712 -5.575 -31.297 1.00 95.94 185 ASN A C 1
ATOM 1436 O O . ASN A 1 185 ? 11.525 -5.615 -30.961 1.00 95.94 185 ASN A O 1
ATOM 1440 N N . ILE A 1 186 ? 13.651 -6.296 -30.701 1.00 95.12 186 ILE A N 1
ATOM 1441 C CA . ILE A 1 186 ? 13.474 -7.063 -29.474 1.00 95.12 186 ILE A CA 1
ATOM 1442 C C . ILE A 1 186 ? 14.152 -6.273 -28.357 1.00 95.12 186 ILE A C 1
ATOM 1444 O O . ILE A 1 186 ? 15.303 -5.858 -28.489 1.00 95.12 186 ILE A O 1
ATOM 1448 N N . TYR A 1 187 ? 13.425 -6.059 -27.272 1.00 96.38 187 TYR A N 1
ATOM 1449 C CA . TYR A 1 187 ? 13.888 -5.420 -26.050 1.00 96.38 187 TYR A CA 1
ATOM 1450 C C . TYR A 1 187 ? 13.992 -6.519 -25.008 1.00 96.38 187 TYR A C 1
ATOM 1452 O O . TYR A 1 187 ? 12.981 -7.151 -24.707 1.00 96.38 187 TYR A O 1
ATOM 1460 N N . CYS A 1 188 ? 15.180 -6.782 -24.482 1.00 94.75 188 CYS A N 1
ATOM 1461 C CA . CYS A 1 188 ? 15.358 -7.832 -23.488 1.00 94.75 188 CYS A CA 1
ATOM 1462 C C . CYS A 1 188 ? 16.288 -7.398 -22.363 1.00 94.75 188 CYS A C 1
ATOM 1464 O O . CYS A 1 188 ? 17.281 -6.701 -22.585 1.00 94.75 188 CYS A O 1
ATOM 1466 N N . ILE A 1 189 ? 15.956 -7.825 -21.150 1.00 94.31 189 ILE A N 1
ATOM 1467 C CA . ILE A 1 189 ? 16.863 -7.748 -20.011 1.00 94.31 189 ILE A CA 1
ATOM 1468 C C . ILE A 1 189 ? 17.875 -8.887 -20.157 1.00 94.31 189 ILE A C 1
ATOM 1470 O O . ILE A 1 189 ? 17.496 -10.053 -20.250 1.00 94.31 189 ILE A O 1
ATOM 1474 N N . ASN A 1 190 ? 19.160 -8.553 -20.181 1.00 91.06 190 ASN A N 1
ATOM 1475 C CA . ASN A 1 190 ? 20.256 -9.509 -20.250 1.00 91.06 190 ASN A CA 1
ATOM 1476 C C . ASN A 1 190 ? 21.361 -9.088 -19.282 1.00 91.06 190 ASN A C 1
ATOM 1478 O O . ASN A 1 190 ? 21.937 -8.011 -19.429 1.00 91.06 190 ASN A O 1
ATOM 1482 N N . ASP A 1 191 ? 21.667 -9.963 -18.325 1.00 88.75 191 ASP A N 1
ATOM 1483 C CA . ASP A 1 191 ? 22.690 -9.738 -17.294 1.00 88.75 191 ASP A CA 1
ATOM 1484 C C . ASP A 1 191 ? 22.479 -8.426 -16.504 1.00 88.75 191 ASP A C 1
ATOM 1486 O O . ASP A 1 191 ? 23.403 -7.676 -16.205 1.00 88.75 191 ASP A O 1
ATOM 1490 N N . GLY A 1 192 ? 21.209 -8.107 -16.223 1.00 88.94 192 GLY A N 1
ATOM 1491 C CA . GLY A 1 192 ? 20.795 -6.904 -15.493 1.00 88.94 192 GLY A CA 1
ATOM 1492 C C . GLY A 1 192 ? 20.721 -5.620 -16.327 1.00 88.94 192 GLY A C 1
ATOM 1493 O O . GLY A 1 192 ? 20.121 -4.648 -15.867 1.00 88.94 192 GLY A O 1
ATOM 1494 N N . ASP A 1 193 ? 21.253 -5.610 -17.549 1.00 94.31 193 ASP A N 1
ATOM 1495 C CA . ASP A 1 193 ? 21.173 -4.492 -18.493 1.00 94.31 193 ASP A CA 1
ATOM 1496 C C . ASP A 1 193 ? 20.035 -4.689 -19.500 1.00 94.31 193 ASP A C 1
ATOM 1498 O O . ASP A 1 193 ? 19.558 -5.803 -19.708 1.00 94.31 193 ASP A O 1
ATOM 1502 N N . LEU A 1 194 ? 19.618 -3.620 -20.182 1.00 97.12 194 LEU A N 1
ATOM 1503 C CA . LEU A 1 194 ? 18.701 -3.745 -21.314 1.00 97.12 194 LEU A CA 1
ATOM 1504 C C . LEU A 1 194 ? 19.467 -3.780 -22.640 1.00 97.12 194 LEU A C 1
ATOM 1506 O O . LEU A 1 194 ? 20.226 -2.858 -22.951 1.00 97.12 194 LEU A O 1
ATOM 1510 N N . LEU A 1 195 ? 19.172 -4.776 -23.472 1.00 97.00 195 LEU A N 1
ATOM 1511 C CA . LEU A 1 195 ? 19.579 -4.838 -24.872 1.00 97.00 195 LEU A CA 1
ATOM 1512 C C . LEU A 1 195 ? 18.411 -4.504 -25.802 1.00 97.00 195 LEU A C 1
ATOM 1514 O O . LEU A 1 195 ? 17.284 -4.959 -25.603 1.00 97.00 195 LEU A O 1
ATOM 1518 N N . ILE A 1 196 ? 18.704 -3.734 -26.851 1.00 97.19 196 ILE A N 1
ATOM 1519 C CA . ILE A 1 196 ? 17.797 -3.509 -27.979 1.00 97.19 196 ILE A CA 1
ATOM 1520 C C . ILE A 1 196 ? 18.413 -4.177 -29.204 1.00 97.19 196 ILE A C 1
ATOM 1522 O O . ILE A 1 196 ? 19.496 -3.795 -29.651 1.00 97.19 196 ILE A O 1
ATOM 1526 N N . VAL A 1 197 ? 17.730 -5.176 -29.748 1.00 96.12 197 VAL A N 1
ATOM 1527 C CA . VAL A 1 197 ? 18.213 -6.051 -30.823 1.00 96.12 197 VAL A CA 1
ATOM 1528 C C . VAL A 1 197 ? 17.309 -5.907 -32.042 1.00 96.12 197 VAL A C 1
ATOM 1530 O O . VAL A 1 197 ? 16.103 -5.738 -31.904 1.00 96.12 197 VAL A O 1
ATOM 1533 N N . ASP A 1 198 ? 17.865 -5.957 -33.250 1.00 93.81 198 ASP A N 1
ATOM 1534 C CA . ASP A 1 198 ? 17.056 -6.049 -34.470 1.00 93.81 198 ASP A CA 1
ATOM 1535 C C . ASP A 1 198 ? 16.262 -7.368 -34.500 1.00 93.81 198 ASP A C 1
ATOM 1537 O O . ASP A 1 198 ? 16.843 -8.436 -34.315 1.00 93.81 198 ASP A O 1
ATOM 1541 N N . ALA A 1 199 ? 14.950 -7.307 -34.747 1.00 91.19 199 ALA A N 1
ATOM 1542 C CA . ALA A 1 199 ? 14.098 -8.497 -34.819 1.00 91.19 199 ALA A CA 1
ATOM 1543 C C . ALA A 1 199 ? 14.253 -9.280 -36.141 1.00 91.19 199 ALA A C 1
ATOM 1545 O O . ALA A 1 199 ? 13.648 -10.341 -36.312 1.00 91.19 199 ALA A O 1
ATOM 1546 N N . ASN A 1 200 ? 15.043 -8.784 -37.099 1.00 90.50 200 ASN A N 1
ATOM 1547 C CA . ASN A 1 200 ? 15.326 -9.474 -38.350 1.00 90.50 200 ASN A CA 1
ATOM 1548 C C . ASN A 1 200 ? 16.131 -10.757 -38.104 1.00 90.50 200 ASN A C 1
ATOM 1550 O O . ASN A 1 200 ? 17.346 -10.736 -37.907 1.00 90.50 200 ASN A O 1
ATOM 1554 N N . THR A 1 201 ? 15.450 -11.893 -38.226 1.00 82.75 201 THR A N 1
ATOM 1555 C CA . THR A 1 201 ? 15.999 -13.232 -37.971 1.00 82.75 201 THR A CA 1
ATOM 1556 C C . THR A 1 201 ? 17.159 -13.628 -38.886 1.00 82.75 201 THR A C 1
ATOM 1558 O O . THR A 1 201 ? 17.910 -14.540 -38.550 1.00 82.75 201 THR A O 1
ATOM 1561 N N . LYS A 1 202 ? 17.347 -12.954 -40.028 1.00 88.19 202 LYS A N 1
ATOM 1562 C CA . LYS A 1 202 ? 18.467 -13.218 -40.947 1.00 88.19 202 LYS A CA 1
ATOM 1563 C C . LYS A 1 202 ? 19.741 -12.455 -40.586 1.00 88.19 202 LYS A C 1
ATOM 1565 O O . LYS A 1 202 ? 20.811 -12.826 -41.054 1.00 88.19 202 LYS A O 1
ATOM 1570 N N . ASN A 1 203 ? 19.629 -11.376 -39.814 1.00 84.75 203 ASN A N 1
ATOM 1571 C CA . ASN A 1 203 ? 20.754 -10.521 -39.442 1.00 84.75 203 ASN A CA 1
ATOM 1572 C C . ASN A 1 203 ? 20.495 -9.865 -38.081 1.00 84.75 203 ASN A C 1
ATOM 1574 O O . ASN A 1 203 ? 20.339 -8.647 -37.974 1.00 84.75 203 ASN A O 1
ATOM 1578 N N . MET A 1 204 ? 20.402 -10.700 -37.050 1.00 87.00 204 MET A N 1
ATOM 1579 C CA . MET A 1 204 ? 20.137 -10.255 -35.690 1.00 87.00 204 MET A CA 1
ATOM 1580 C C . MET A 1 204 ? 21.366 -9.521 -35.142 1.00 87.00 204 MET A C 1
ATOM 1582 O O . MET A 1 204 ? 22.450 -10.095 -35.045 1.00 87.00 204 MET A O 1
ATOM 1586 N N . GLN A 1 205 ? 21.207 -8.241 -34.808 1.00 92.94 205 GLN A N 1
ATOM 1587 C CA . GLN A 1 205 ? 22.296 -7.388 -34.329 1.00 92.94 205 GLN A CA 1
ATOM 1588 C C . GLN A 1 205 ? 21.839 -6.546 -33.142 1.00 92.94 205 GLN A C 1
ATOM 1590 O O . GLN A 1 205 ? 20.730 -6.008 -33.141 1.00 92.94 205 GLN A O 1
ATOM 1595 N N . VAL A 1 206 ? 22.712 -6.394 -32.145 1.00 95.50 206 VAL A N 1
ATOM 1596 C CA . VAL A 1 206 ? 22.48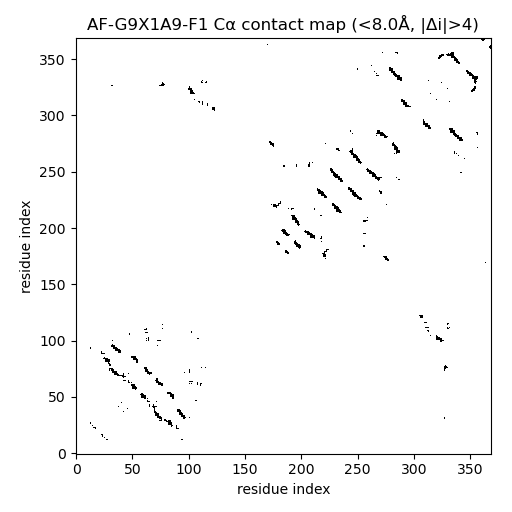7 -5.470 -31.028 1.00 95.50 206 VAL A CA 1
ATOM 1597 C C . VAL A 1 206 ? 22.606 -4.039 -31.552 1.00 95.50 206 VAL A C 1
ATOM 1599 O O . VAL A 1 206 ? 23.659 -3.633 -32.038 1.00 95.50 206 VAL A O 1
ATOM 1602 N N . LYS A 1 207 ? 21.521 -3.269 -31.457 1.00 95.62 207 LYS A N 1
ATOM 1603 C CA . LYS A 1 207 ? 21.461 -1.861 -31.876 1.00 95.62 207 LYS A CA 1
ATOM 1604 C C . LYS A 1 207 ? 21.930 -0.913 -30.791 1.00 95.62 207 LYS A C 1
ATOM 1606 O O . LYS A 1 207 ? 22.552 0.099 -31.103 1.00 95.62 207 LYS A O 1
ATOM 1611 N N . SER A 1 208 ? 21.583 -1.202 -29.543 1.00 96.88 208 SER A N 1
ATOM 1612 C CA . SER A 1 208 ? 22.019 -0.423 -28.392 1.00 96.88 208 SER A CA 1
ATOM 1613 C C . SER A 1 208 ? 21.902 -1.226 -27.101 1.00 96.88 208 SER A C 1
ATOM 1615 O O . SER A 1 208 ? 21.255 -2.275 -27.042 1.00 96.88 208 SER A O 1
ATOM 1617 N N . LYS A 1 209 ? 22.557 -0.701 -26.067 1.00 96.69 209 LYS A N 1
ATOM 1618 C CA . LYS A 1 209 ? 22.542 -1.209 -24.702 1.00 96.69 209 LYS A CA 1
ATOM 1619 C C . LYS A 1 209 ? 22.250 -0.044 -23.757 1.00 96.69 209 LYS A C 1
ATOM 1621 O O . LYS A 1 209 ? 22.858 1.018 -23.900 1.00 96.69 209 LYS A O 1
ATOM 1626 N N . ILE A 1 210 ? 21.333 -0.233 -22.812 1.00 96.12 210 ILE A N 1
ATOM 1627 C CA . ILE A 1 210 ? 21.114 0.691 -21.693 1.00 96.12 210 ILE A CA 1
ATOM 1628 C C . ILE A 1 210 ? 21.665 0.013 -20.445 1.00 96.12 210 ILE A C 1
ATOM 1630 O O . ILE A 1 210 ? 21.131 -0.997 -19.994 1.00 96.12 210 ILE A O 1
ATOM 1634 N N . GLU A 1 211 ? 22.757 0.566 -19.923 1.00 94.25 211 GLU A N 1
ATOM 1635 C CA . GLU A 1 211 ? 23.437 0.027 -18.749 1.00 94.25 211 GLU A CA 1
ATOM 1636 C C . GLU A 1 211 ? 22.701 0.389 -17.459 1.00 94.25 211 GLU A C 1
ATOM 1638 O O . GLU A 1 211 ? 22.387 1.558 -17.186 1.00 94.25 211 GLU A O 1
ATOM 1643 N N . THR A 1 212 ? 22.477 -0.621 -16.632 1.00 90.62 212 THR A N 1
ATOM 1644 C CA . THR A 1 212 ? 21.907 -0.493 -15.304 1.00 90.62 212 THR A CA 1
ATOM 1645 C C . THR A 1 212 ? 23.002 -0.071 -14.331 1.00 90.62 212 THR A C 1
ATOM 1647 O O . THR A 1 212 ? 24.040 -0.708 -14.163 1.00 90.62 212 THR A O 1
ATOM 1650 N N . LYS A 1 213 ? 22.783 1.063 -13.661 1.00 84.75 213 LYS A N 1
ATOM 1651 C CA . LYS A 1 213 ? 23.729 1.585 -12.665 1.00 84.75 213 LYS A CA 1
ATOM 1652 C C . LYS A 1 213 ? 23.761 0.698 -11.415 1.00 84.75 213 LYS A C 1
ATOM 1654 O O . LYS A 1 213 ? 22.786 0.028 -11.088 1.00 84.75 213 LYS A O 1
ATOM 1659 N N . LYS A 1 214 ? 24.858 0.779 -10.650 1.00 80.50 214 LYS A N 1
ATOM 1660 C CA . LYS A 1 214 ? 25.013 0.064 -9.369 1.00 80.50 214 LYS A CA 1
ATOM 1661 C C . LYS A 1 214 ? 23.794 0.251 -8.455 1.00 80.50 214 LYS A C 1
ATOM 1663 O O . LYS A 1 214 ? 23.282 1.364 -8.334 1.00 80.50 214 LYS A O 1
ATOM 1668 N N . ARG A 1 215 ? 23.418 -0.825 -7.753 1.00 82.38 215 ARG A N 1
ATOM 1669 C CA . ARG A 1 215 ? 22.292 -0.910 -6.796 1.00 82.38 215 ARG A CA 1
ATOM 1670 C C . ARG A 1 215 ? 20.894 -0.809 -7.409 1.00 82.38 215 ARG A C 1
ATOM 1672 O O . ARG A 1 215 ? 19.925 -0.792 -6.657 1.00 82.38 215 ARG A O 1
ATOM 1679 N N . LYS A 1 216 ? 20.785 -0.740 -8.737 1.00 90.06 216 LYS A N 1
ATOM 1680 C CA . LYS A 1 216 ? 19.532 -0.965 -9.450 1.00 90.06 216 LYS A CA 1
ATOM 1681 C C . LYS A 1 216 ? 19.506 -2.408 -9.949 1.00 90.06 216 LYS A C 1
ATOM 1683 O O . LYS A 1 216 ? 20.490 -2.871 -10.515 1.00 90.06 216 LYS A O 1
ATOM 1688 N N . THR A 1 217 ? 18.369 -3.064 -9.795 1.00 91.94 217 THR A N 1
ATOM 1689 C CA . THR A 1 217 ? 18.061 -4.338 -10.443 1.00 91.94 217 THR A CA 1
ATOM 1690 C C . THR A 1 217 ? 16.901 -4.086 -11.387 1.00 91.94 217 THR A C 1
ATOM 1692 O O . THR A 1 217 ? 15.818 -3.713 -10.937 1.00 91.94 217 THR A O 1
ATOM 1695 N N . LEU A 1 218 ? 17.137 -4.220 -12.693 1.00 93.69 218 LEU A N 1
ATOM 1696 C CA . LEU A 1 218 ? 16.095 -4.087 -13.706 1.00 93.69 218 LEU A CA 1
ATOM 1697 C C . LEU A 1 218 ? 15.179 -5.313 -13.628 1.00 93.69 218 LEU A C 1
ATOM 1699 O O . LEU A 1 218 ? 15.634 -6.428 -13.855 1.00 93.69 218 LEU A O 1
ATOM 1703 N N . ASN A 1 219 ? 13.914 -5.095 -13.271 1.00 88.75 219 ASN A N 1
ATOM 1704 C CA . ASN A 1 219 ? 12.933 -6.164 -13.085 1.00 88.75 219 ASN A CA 1
ATOM 1705 C C . ASN A 1 219 ? 12.063 -6.349 -14.325 1.00 88.75 219 ASN A C 1
ATOM 1707 O O . ASN A 1 219 ? 11.957 -7.452 -14.839 1.00 88.75 219 ASN A O 1
ATOM 1711 N N . ASN A 1 220 ? 11.449 -5.262 -14.805 1.00 88.25 220 ASN A N 1
ATOM 1712 C CA . ASN A 1 220 ? 10.366 -5.331 -15.786 1.00 88.25 220 ASN A CA 1
ATOM 1713 C C . ASN A 1 220 ? 10.518 -4.269 -16.873 1.00 88.25 220 ASN A C 1
ATOM 1715 O O . ASN A 1 220 ? 11.023 -3.169 -16.608 1.00 88.25 220 ASN A O 1
ATOM 1719 N N . ILE A 1 221 ? 9.995 -4.564 -18.065 1.00 94.56 221 ILE A N 1
ATOM 1720 C CA . ILE A 1 221 ? 9.955 -3.622 -19.186 1.00 94.56 221 ILE A CA 1
ATOM 1721 C C . ILE A 1 221 ? 8.565 -3.508 -19.823 1.00 94.56 221 ILE A C 1
ATOM 1723 O O . ILE A 1 221 ? 7.797 -4.466 -19.876 1.00 94.56 221 ILE A O 1
ATOM 1727 N N . TYR A 1 222 ? 8.272 -2.325 -20.367 1.00 94.75 222 TYR A N 1
ATOM 1728 C CA . TYR A 1 222 ? 7.120 -2.071 -21.237 1.00 94.75 222 TYR A CA 1
ATOM 1729 C C . TYR A 1 222 ? 7.565 -1.325 -22.490 1.00 94.75 222 TYR A C 1
ATOM 1731 O O . TYR A 1 222 ? 8.363 -0.393 -22.391 1.00 94.75 222 TYR A O 1
ATOM 1739 N N . ILE A 1 223 ? 7.008 -1.672 -23.649 1.00 93.06 223 ILE A N 1
ATOM 1740 C CA . ILE A 1 223 ? 7.226 -0.958 -24.912 1.00 93.06 223 ILE A CA 1
ATOM 1741 C C . ILE A 1 223 ? 5.880 -0.620 -25.541 1.00 93.06 223 ILE A C 1
ATOM 1743 O O . ILE A 1 223 ? 5.039 -1.491 -25.734 1.00 93.06 223 ILE A O 1
ATOM 1747 N N . ASP A 1 224 ? 5.661 0.656 -25.835 1.00 90.50 224 ASP A N 1
ATOM 1748 C CA . ASP A 1 224 ? 4.455 1.120 -26.517 1.00 90.50 224 ASP A CA 1
ATOM 1749 C C . ASP A 1 224 ? 4.703 2.496 -27.142 1.00 90.50 224 ASP A C 1
ATOM 1751 O O . ASP A 1 224 ? 5.344 3.342 -26.524 1.00 90.50 224 ASP A O 1
ATOM 1755 N N . ASN A 1 225 ? 4.208 2.745 -28.356 1.00 89.56 225 ASN A N 1
ATOM 1756 C CA . ASN A 1 225 ? 4.294 4.047 -29.037 1.00 89.56 225 ASN A CA 1
ATOM 1757 C C . ASN A 1 225 ? 5.698 4.698 -29.010 1.00 89.56 225 ASN A C 1
ATOM 1759 O O . ASN A 1 225 ? 5.842 5.878 -28.684 1.00 89.56 225 ASN A O 1
ATOM 1763 N N . ASN A 1 226 ? 6.748 3.929 -29.334 1.00 93.31 226 ASN A N 1
ATOM 1764 C CA . ASN A 1 226 ? 8.164 4.341 -29.259 1.00 93.31 226 ASN A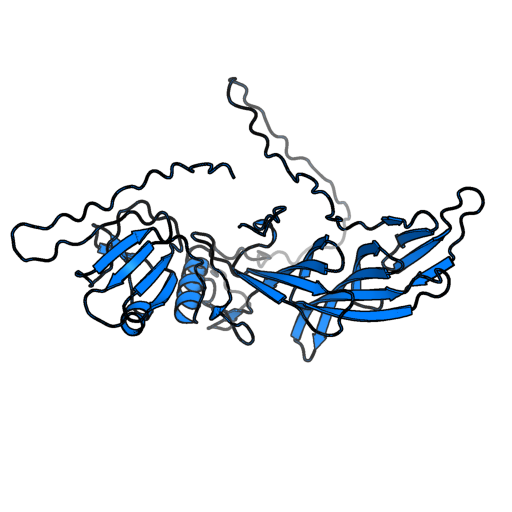 CA 1
ATOM 1765 C C . ASN A 1 226 ? 8.634 4.788 -27.861 1.00 93.31 226 ASN A C 1
ATOM 1767 O O . ASN A 1 226 ? 9.669 5.447 -27.736 1.00 93.31 226 ASN A O 1
ATOM 1771 N N . LYS A 1 227 ? 7.901 4.436 -26.804 1.00 94.25 227 LYS A N 1
ATOM 1772 C CA . LYS A 1 227 ? 8.274 4.666 -25.411 1.00 94.25 227 LYS A CA 1
ATOM 1773 C C . LYS A 1 227 ? 8.588 3.344 -24.741 1.00 94.25 227 LYS A C 1
ATOM 1775 O O . LYS A 1 227 ? 7.741 2.460 -24.639 1.00 94.25 227 LYS A O 1
ATOM 1780 N N . LEU A 1 228 ? 9.803 3.251 -24.234 1.00 95.69 228 LEU A N 1
ATOM 1781 C CA . LEU A 1 228 ? 10.280 2.128 -23.449 1.00 95.69 228 LEU A CA 1
ATOM 1782 C C . LEU A 1 228 ? 10.293 2.533 -21.975 1.00 95.69 228 LEU A C 1
ATOM 1784 O O . LEU A 1 228 ? 10.944 3.511 -21.615 1.00 95.69 228 LEU A O 1
ATOM 1788 N N . SER A 1 229 ? 9.592 1.791 -21.127 1.00 95.44 229 SER A N 1
ATOM 1789 C CA . SER A 1 229 ? 9.628 1.977 -19.675 1.00 95.44 229 SER A CA 1
ATOM 1790 C C . SER A 1 229 ? 10.422 0.851 -19.032 1.00 95.44 229 SER A C 1
ATOM 1792 O O .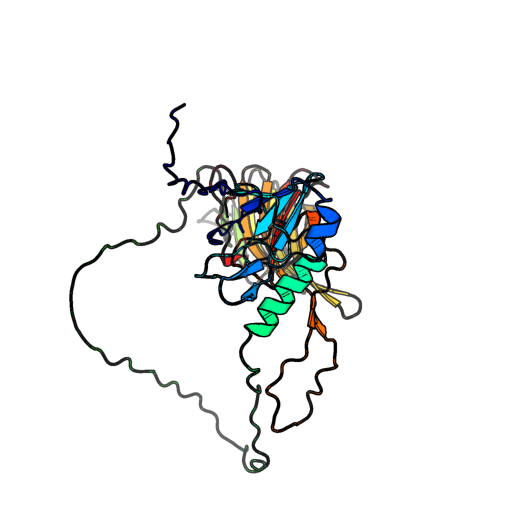 SER A 1 229 ? 10.165 -0.316 -19.319 1.00 95.44 229 SER A O 1
ATOM 1794 N N . LEU A 1 230 ? 11.366 1.210 -18.170 1.00 95.75 230 LEU A N 1
ATOM 1795 C CA . LEU A 1 230 ? 12.242 0.303 -17.436 1.00 95.75 230 LEU A CA 1
ATOM 1796 C C . LEU A 1 230 ? 11.959 0.450 -15.945 1.00 95.75 230 LEU A C 1
ATOM 1798 O O . LEU A 1 230 ? 12.042 1.560 -15.414 1.00 95.75 230 LEU A O 1
ATOM 1802 N N . ILE A 1 231 ? 11.619 -0.652 -15.280 1.00 95.25 231 ILE A N 1
ATOM 1803 C CA . ILE A 1 231 ? 11.263 -0.661 -13.859 1.00 95.25 231 ILE A CA 1
ATOM 1804 C C . ILE A 1 231 ? 12.362 -1.348 -13.064 1.00 95.25 231 ILE A C 1
ATOM 1806 O O . ILE A 1 231 ? 12.656 -2.523 -13.280 1.00 95.25 231 ILE A O 1
ATOM 1810 N N . TYR A 1 232 ? 12.928 -0.625 -12.106 1.00 94.69 232 TYR A N 1
ATOM 1811 C CA . TYR A 1 232 ? 14.025 -1.094 -11.274 1.00 94.69 232 TYR A CA 1
ATOM 1812 C C . TYR A 1 232 ? 13.594 -1.225 -9.819 1.00 94.69 232 TYR A C 1
ATOM 1814 O O . TYR A 1 232 ? 12.957 -0.317 -9.284 1.00 94.69 232 TYR A O 1
ATOM 1822 N N . ALA A 1 233 ? 14.036 -2.289 -9.153 1.00 93.00 233 ALA A N 1
ATOM 1823 C CA . ALA A 1 233 ? 14.240 -2.238 -7.710 1.00 93.00 233 ALA A CA 1
ATOM 1824 C C . ALA A 1 233 ? 15.540 -1.475 -7.432 1.00 93.00 233 ALA A C 1
ATOM 1826 O O . ALA A 1 233 ? 16.558 -1.716 -8.084 1.00 93.00 233 ALA A O 1
ATOM 1827 N N . TYR A 1 234 ? 15.509 -0.536 -6.495 1.00 91.25 234 TYR A N 1
ATOM 1828 C CA . TYR A 1 234 ? 16.650 0.291 -6.130 1.00 91.25 234 TYR A CA 1
ATOM 1829 C C . TYR A 1 234 ? 16.797 0.365 -4.615 1.00 91.25 234 TYR A C 1
ATOM 1831 O O . TYR A 1 234 ? 15.875 0.758 -3.902 1.00 91.25 234 TYR A O 1
ATOM 1839 N N . ASN A 1 235 ? 17.996 0.033 -4.145 1.00 86.94 235 ASN A N 1
ATOM 1840 C CA . ASN A 1 235 ? 18.352 0.136 -2.738 1.00 86.94 235 ASN A CA 1
ATOM 1841 C C . ASN A 1 235 ? 19.035 1.487 -2.503 1.00 86.94 235 ASN A C 1
ATOM 1843 O O . ASN A 1 235 ? 20.213 1.674 -2.838 1.00 86.94 235 ASN A O 1
ATOM 1847 N N . GLU A 1 236 ? 18.283 2.439 -1.957 1.00 83.62 236 GLU A N 1
ATOM 1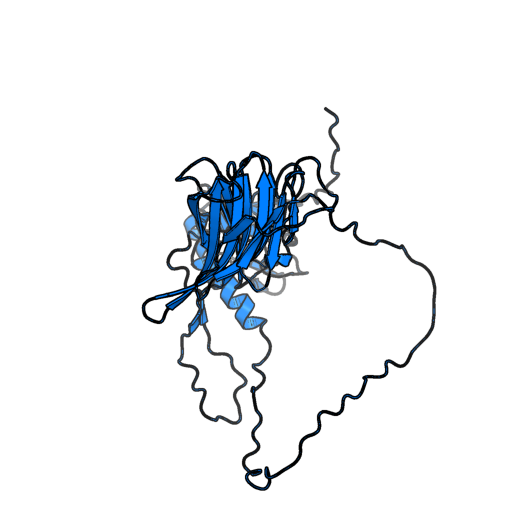848 C CA . GLU A 1 236 ? 18.773 3.761 -1.592 1.00 83.62 236 GLU A CA 1
ATOM 1849 C C . GLU A 1 236 ? 19.442 3.710 -0.214 1.00 83.62 236 GLU A C 1
ATOM 1851 O O . GLU A 1 236 ? 18.843 3.291 0.773 1.00 83.62 236 GLU A O 1
ATOM 1856 N N . TYR A 1 237 ? 20.694 4.166 -0.154 1.00 81.62 237 TYR A N 1
ATOM 1857 C CA . TYR A 1 237 ? 21.444 4.326 1.089 1.00 81.62 237 TYR A CA 1
ATOM 1858 C C . TYR A 1 237 ? 21.689 5.809 1.324 1.00 81.62 237 TYR A C 1
ATOM 1860 O O . TYR A 1 237 ? 22.346 6.460 0.504 1.00 81.62 237 TYR A O 1
ATOM 1868 N N . LYS A 1 238 ? 21.185 6.339 2.438 1.00 77.19 238 LYS A N 1
ATOM 1869 C CA . LYS A 1 238 ? 21.430 7.726 2.837 1.00 77.19 238 LYS A CA 1
ATOM 1870 C C . LYS A 1 238 ? 21.536 7.840 4.353 1.00 77.19 238 LYS A C 1
ATOM 1872 O O . LYS A 1 238 ? 20.577 7.519 5.046 1.00 77.19 238 LYS A O 1
ATOM 1877 N N . ASP A 1 239 ? 22.674 8.328 4.844 1.00 73.31 239 ASP A N 1
ATOM 1878 C CA . ASP A 1 239 ? 22.916 8.596 6.270 1.00 73.31 239 ASP A CA 1
ATOM 1879 C C . ASP A 1 239 ? 22.529 7.392 7.161 1.00 73.31 239 ASP A C 1
ATOM 1881 O O . ASP A 1 239 ? 21.672 7.507 8.032 1.00 73.31 239 ASP A O 1
ATOM 1885 N N . ASP A 1 240 ? 23.075 6.210 6.842 1.00 67.56 240 ASP A N 1
ATOM 1886 C CA . ASP A 1 240 ? 22.787 4.904 7.473 1.00 67.56 240 ASP A CA 1
ATOM 1887 C C . ASP A 1 240 ? 21.330 4.411 7.395 1.00 67.56 240 ASP A C 1
ATOM 1889 O O . ASP A 1 240 ? 20.999 3.344 7.912 1.00 67.56 240 ASP A O 1
ATOM 1893 N N . ASN A 1 241 ? 20.461 5.120 6.670 1.00 69.88 241 ASN A N 1
ATOM 1894 C CA . ASN A 1 241 ? 19.121 4.646 6.355 1.00 69.88 241 ASN A CA 1
ATOM 1895 C C . ASN A 1 241 ? 19.129 3.853 5.050 1.00 69.88 241 ASN A C 1
ATOM 1897 O O . ASN A 1 241 ? 19.522 4.354 3.992 1.00 69.88 241 ASN A O 1
ATOM 1901 N N . TYR A 1 242 ? 18.644 2.621 5.148 1.00 78.00 242 TYR A N 1
ATOM 1902 C CA . TYR A 1 242 ? 18.354 1.748 4.024 1.00 78.00 242 TYR A CA 1
ATOM 1903 C C . TYR A 1 242 ? 16.895 1.931 3.610 1.00 78.00 242 TYR A C 1
ATOM 1905 O O . TYR A 1 242 ? 15.996 1.764 4.435 1.00 78.00 242 TYR A O 1
ATOM 1913 N N . LYS A 1 243 ? 16.648 2.289 2.349 1.00 84.06 243 LYS A N 1
ATOM 1914 C CA . LYS A 1 243 ? 15.296 2.418 1.799 1.00 84.06 243 LYS A CA 1
ATOM 1915 C C . LYS A 1 243 ? 15.179 1.682 0.484 1.00 84.06 243 LYS A C 1
ATOM 1917 O O . LYS A 1 243 ? 16.004 1.845 -0.413 1.00 84.06 243 LYS A O 1
ATOM 1922 N N . ASN A 1 244 ? 14.096 0.934 0.351 1.00 87.44 244 ASN A N 1
ATOM 1923 C CA . ASN A 1 244 ? 13.748 0.297 -0.906 1.00 87.44 244 ASN A CA 1
ATOM 1924 C C . ASN A 1 244 ? 12.882 1.251 -1.704 1.00 87.44 244 ASN A C 1
ATOM 1926 O O . ASN A 1 244 ? 11.921 1.830 -1.193 1.00 87.44 244 ASN A O 1
ATOM 1930 N N . VAL A 1 245 ? 13.268 1.453 -2.952 1.00 92.31 245 VAL A N 1
ATOM 1931 C CA . VAL A 1 245 ? 12.611 2.371 -3.866 1.00 92.31 245 VAL A CA 1
ATOM 1932 C C . VAL A 1 245 ? 12.422 1.647 -5.184 1.00 92.31 245 VAL A C 1
ATOM 1934 O O . VAL A 1 245 ? 13.336 1.012 -5.704 1.00 92.31 245 VAL A O 1
ATOM 1937 N N . THR A 1 246 ? 11.243 1.785 -5.764 1.00 94.00 246 THR A N 1
ATOM 1938 C CA . THR A 1 246 ? 10.993 1.363 -7.137 1.00 94.00 246 THR A CA 1
ATOM 1939 C C . THR A 1 246 ? 11.201 2.555 -8.054 1.00 94.00 246 THR A C 1
ATOM 1941 O O . THR A 1 246 ? 10.614 3.611 -7.825 1.00 94.00 246 THR A O 1
ATOM 1944 N N . LEU A 1 247 ? 12.026 2.412 -9.090 1.00 94.25 247 LEU A N 1
ATOM 1945 C CA . LEU A 1 247 ? 12.270 3.457 -10.087 1.00 94.25 247 LEU A CA 1
ATOM 1946 C C . LEU A 1 247 ? 11.654 3.072 -11.426 1.00 94.25 247 LEU A C 1
ATOM 1948 O O . LEU A 1 247 ? 11.763 1.925 -11.843 1.00 94.25 247 LEU A O 1
ATOM 1952 N N . VAL A 1 248 ? 11.067 4.040 -12.122 1.00 94.12 248 VAL A N 1
ATOM 1953 C CA . VAL A 1 248 ? 10.521 3.868 -13.472 1.00 94.12 248 VAL A CA 1
ATOM 1954 C C . VAL A 1 248 ? 11.168 4.894 -14.393 1.00 94.12 248 VAL A C 1
ATOM 1956 O O . VAL A 1 248 ? 10.820 6.077 -14.357 1.00 94.12 248 VAL A O 1
ATOM 1959 N N . ASP A 1 249 ? 12.115 4.443 -15.214 1.00 94.38 249 ASP A N 1
ATOM 1960 C CA . ASP A 1 249 ? 12.772 5.274 -16.224 1.00 94.38 249 ASP A CA 1
ATOM 1961 C C . ASP A 1 249 ? 12.050 5.112 -17.567 1.00 94.38 249 ASP A C 1
ATOM 1963 O O . ASP A 1 249 ? 11.767 3.999 -18.006 1.00 94.38 249 ASP A O 1
ATOM 1967 N N . ILE A 1 250 ? 11.748 6.225 -18.232 1.00 95.00 250 ILE A N 1
ATOM 1968 C CA . ILE A 1 250 ? 10.993 6.261 -19.489 1.00 95.00 250 ILE A CA 1
ATOM 1969 C C . ILE A 1 250 ? 11.900 6.810 -20.583 1.00 95.00 250 ILE A C 1
ATOM 1971 O O . ILE A 1 250 ? 12.375 7.941 -20.482 1.00 95.00 250 ILE A O 1
ATOM 1975 N N . TYR A 1 251 ? 12.104 6.037 -21.643 1.00 96.25 251 TYR A N 1
ATOM 1976 C CA . TYR A 1 251 ? 12.955 6.357 -22.785 1.00 96.25 251 TYR A CA 1
ATOM 1977 C C . TYR A 1 251 ? 12.132 6.550 -24.061 1.00 96.25 251 TYR A C 1
ATOM 1979 O O . TYR A 1 251 ? 11.173 5.825 -24.306 1.00 96.25 251 TYR A O 1
ATOM 1987 N N . ASP A 1 252 ? 12.550 7.492 -24.902 1.00 96.19 252 ASP A N 1
ATOM 1988 C CA . ASP A 1 252 ? 12.209 7.540 -26.324 1.00 96.19 252 ASP A CA 1
ATOM 1989 C C . ASP A 1 252 ? 13.132 6.584 -27.083 1.00 96.19 252 ASP A C 1
ATOM 1991 O O . ASP A 1 252 ? 14.361 6.693 -26.992 1.00 96.19 252 ASP A O 1
ATOM 1995 N N . VAL A 1 253 ? 12.534 5.649 -27.817 1.00 96.94 253 VAL A N 1
ATOM 1996 C CA . VAL A 1 253 ? 13.222 4.638 -28.630 1.00 96.94 253 VAL A CA 1
ATOM 1997 C C . VAL A 1 253 ? 12.844 4.710 -30.111 1.00 96.94 253 VAL A C 1
ATOM 1999 O O . VAL A 1 253 ? 13.102 3.767 -30.855 1.00 96.94 253 VAL A O 1
ATOM 2002 N N . SER A 1 254 ? 12.304 5.845 -30.573 1.00 96.31 254 SER A N 1
ATOM 2003 C CA . SER A 1 254 ? 12.057 6.112 -32.003 1.00 96.31 254 SER A CA 1
ATOM 2004 C C . SER A 1 254 ? 13.314 5.911 -32.861 1.00 96.31 254 SER A C 1
ATOM 2006 O O . SER A 1 254 ? 13.238 5.446 -34.000 1.00 96.31 254 SER A O 1
ATOM 2008 N N . ASN A 1 255 ? 14.488 6.183 -32.282 1.00 96.44 255 ASN A N 1
ATOM 2009 C CA . ASN A 1 255 ? 15.775 5.701 -32.763 1.00 96.44 255 ASN A CA 1
ATOM 2010 C C . ASN A 1 255 ? 16.335 4.631 -31.808 1.00 96.44 255 ASN A C 1
ATOM 2012 O O . ASN A 1 255 ? 17.009 4.947 -30.828 1.00 96.44 255 ASN A O 1
ATOM 2016 N N . ALA A 1 256 ? 16.101 3.358 -32.137 1.00 94.75 256 ALA A N 1
ATOM 2017 C CA . ALA A 1 256 ? 16.535 2.201 -31.348 1.00 94.75 256 ALA A CA 1
ATOM 2018 C C . ALA A 1 256 ? 18.060 2.106 -31.126 1.00 94.75 256 ALA A C 1
ATOM 2020 O O . ALA A 1 256 ? 18.500 1.485 -30.161 1.00 94.75 256 ALA A O 1
ATOM 2021 N N . SER A 1 257 ? 18.879 2.727 -31.980 1.00 96.00 257 SER A N 1
ATOM 2022 C CA . SER A 1 257 ? 20.338 2.773 -31.799 1.00 96.00 257 SER A CA 1
ATOM 2023 C C . SER A 1 257 ? 20.794 3.889 -30.856 1.00 96.00 257 SER A C 1
ATOM 2025 O O . SER A 1 257 ? 21.956 3.924 -30.459 1.00 96.00 257 SER A O 1
ATOM 2027 N N . LYS A 1 258 ? 19.904 4.821 -30.497 1.00 96.81 258 LYS A N 1
ATOM 2028 C CA . LYS A 1 258 ? 20.210 5.958 -29.622 1.00 96.81 258 LYS A CA 1
ATOM 2029 C C . LYS A 1 258 ? 19.019 6.288 -28.708 1.00 96.81 258 LYS A C 1
ATOM 2031 O O . LYS A 1 258 ? 18.429 7.363 -28.852 1.00 96.81 258 LYS A O 1
ATOM 2036 N N . PRO A 1 259 ? 18.658 5.383 -27.779 1.00 97.38 259 PRO A N 1
ATOM 2037 C CA . PRO A 1 259 ? 17.569 5.616 -26.836 1.00 97.38 259 PRO A CA 1
ATOM 2038 C C . PRO A 1 259 ? 17.831 6.867 -25.985 1.00 97.38 259 PRO A C 1
ATOM 2040 O O . PRO A 1 259 ? 18.957 7.109 -25.542 1.00 97.38 259 PRO A O 1
ATOM 2043 N N . LYS A 1 260 ? 16.792 7.670 -25.737 1.00 96.94 260 LYS A N 1
ATOM 2044 C CA . LYS A 1 260 ? 16.890 8.933 -24.987 1.00 96.94 260 LYS A CA 1
ATOM 2045 C C . LYS A 1 260 ? 16.000 8.903 -23.750 1.00 96.94 260 LYS A C 1
ATOM 2047 O O . LYS A 1 260 ? 14.784 8.837 -23.879 1.00 96.94 260 LYS A O 1
ATOM 2052 N N . LEU A 1 261 ? 16.592 9.024 -22.561 1.00 95.31 261 LEU A N 1
ATOM 2053 C CA . LEU A 1 261 ? 15.833 9.150 -21.313 1.00 95.31 261 LEU A CA 1
ATOM 2054 C C . LEU A 1 261 ? 14.977 10.427 -21.350 1.00 95.31 261 LEU A C 1
ATOM 2056 O O . LEU A 1 261 ? 15.497 11.526 -21.552 1.00 95.31 261 LEU A O 1
ATOM 2060 N N . LEU A 1 262 ? 13.671 10.272 -21.162 1.00 93.38 262 LEU A N 1
ATOM 2061 C CA . LEU A 1 262 ? 12.692 11.356 -21.106 1.00 93.38 262 LEU A CA 1
ATOM 2062 C C . LEU A 1 262 ? 12.374 11.751 -19.667 1.00 93.38 262 LEU A C 1
ATOM 2064 O O . LEU A 1 262 ? 12.288 12.938 -19.362 1.00 93.38 262 LEU A O 1
ATOM 2068 N N . ASN A 1 263 ? 12.153 10.763 -18.798 1.00 90.38 263 ASN A N 1
ATOM 2069 C CA . ASN A 1 263 ? 11.720 10.991 -17.424 1.00 90.38 263 ASN A CA 1
ATOM 2070 C C . ASN A 1 263 ? 12.129 9.829 -16.510 1.00 90.38 263 ASN A C 1
ATOM 2072 O O . ASN A 1 263 ? 12.293 8.705 -16.977 1.00 90.38 263 ASN A O 1
ATOM 2076 N N . SER A 1 264 ? 12.243 10.103 -15.213 1.00 91.12 264 SER A N 1
ATOM 2077 C CA . SER A 1 264 ? 12.452 9.112 -14.160 1.00 91.12 264 SER A CA 1
ATOM 2078 C C . SER A 1 264 ? 11.467 9.379 -13.027 1.00 91.12 264 SER A C 1
ATOM 2080 O O . SER A 1 264 ? 11.295 10.522 -12.597 1.00 91.12 264 SER A O 1
ATOM 2082 N N . LYS A 1 265 ? 10.783 8.333 -12.572 1.00 91.44 265 LYS A N 1
ATOM 2083 C CA . LYS A 1 265 ? 9.796 8.381 -11.488 1.00 91.44 265 LYS A CA 1
ATOM 2084 C C . LYS A 1 265 ? 10.176 7.400 -10.394 1.00 91.44 265 LYS A C 1
ATOM 2086 O O . LYS A 1 265 ? 10.924 6.458 -10.645 1.00 91.44 265 LYS A O 1
ATOM 2091 N N . SER A 1 266 ? 9.622 7.597 -9.203 1.00 91.88 266 SER A N 1
ATOM 2092 C CA . SER A 1 266 ? 9.809 6.684 -8.082 1.00 91.88 266 SER A CA 1
ATOM 2093 C C . SER A 1 266 ? 8.499 6.338 -7.372 1.00 91.88 266 SER A C 1
ATOM 2095 O O . SER A 1 266 ? 7.549 7.126 -7.369 1.00 91.88 266 SER A O 1
ATOM 2097 N N . ALA A 1 267 ? 8.477 5.153 -6.768 1.00 91.81 267 ALA A N 1
ATOM 2098 C CA . ALA A 1 267 ? 7.523 4.701 -5.759 1.00 91.81 267 ALA A CA 1
ATOM 2099 C C . ALA A 1 267 ? 8.289 4.176 -4.538 1.00 91.81 267 ALA A C 1
ATOM 2101 O O . ALA A 1 267 ? 9.428 3.715 -4.658 1.00 91.81 267 ALA A O 1
ATOM 2102 N N . LYS A 1 268 ? 7.670 4.270 -3.359 1.00 91.31 268 LYS A N 1
ATOM 2103 C CA . LYS A 1 268 ? 8.224 3.728 -2.112 1.00 91.31 268 LYS A CA 1
ATOM 2104 C C . LYS A 1 268 ? 8.141 2.202 -2.119 1.00 91.31 268 LYS A C 1
ATOM 2106 O O . LYS A 1 268 ? 7.183 1.658 -2.654 1.00 91.31 268 LYS A O 1
ATOM 2111 N N . GLY A 1 269 ? 9.101 1.531 -1.495 1.00 91.62 269 GLY A N 1
ATOM 2112 C CA . GLY A 1 269 ? 9.072 0.085 -1.298 1.00 91.62 269 GLY A CA 1
ATOM 2113 C C . GLY A 1 269 ? 9.625 -0.740 -2.463 1.00 91.62 269 GLY A C 1
ATOM 2114 O O . GLY A 1 269 ? 9.996 -0.231 -3.529 1.00 91.62 269 GLY A O 1
ATOM 2115 N N . PHE A 1 270 ? 9.690 -2.046 -2.226 1.00 90.00 270 PHE A N 1
ATOM 2116 C CA . PHE A 1 270 ? 10.063 -3.068 -3.194 1.00 90.00 270 PHE A CA 1
ATOM 2117 C C . PHE A 1 270 ? 8.931 -3.334 -4.175 1.00 90.00 270 PHE A C 1
ATOM 2119 O O . PHE A 1 270 ? 7.783 -3.464 -3.775 1.00 90.00 270 PHE A O 1
ATOM 2126 N N . ILE A 1 271 ? 9.255 -3.470 -5.456 1.00 91.25 271 ILE A N 1
ATOM 2127 C CA . ILE A 1 271 ? 8.278 -3.862 -6.470 1.00 91.25 271 ILE A CA 1
ATOM 2128 C C . ILE A 1 271 ? 7.860 -5.322 -6.283 1.00 91.25 271 ILE A C 1
ATOM 2130 O O . ILE A 1 271 ? 8.708 -6.210 -6.249 1.00 91.25 271 ILE A O 1
ATOM 2134 N N . TYR A 1 272 ? 6.551 -5.550 -6.191 1.00 87.81 272 TYR A N 1
ATOM 2135 C CA . TYR A 1 272 ? 5.947 -6.878 -6.268 1.00 87.81 272 TYR A CA 1
ATOM 2136 C C . TYR A 1 272 ? 5.442 -7.134 -7.688 1.00 87.81 272 TYR A C 1
ATOM 2138 O O . TYR A 1 272 ? 5.845 -8.088 -8.347 1.00 87.81 272 TYR A O 1
ATOM 2146 N N . GLU A 1 273 ? 4.627 -6.214 -8.207 1.00 87.69 273 GLU A N 1
ATOM 2147 C CA . GLU A 1 273 ? 4.037 -6.324 -9.536 1.00 87.69 273 GLU A CA 1
ATOM 2148 C C . GLU A 1 273 ? 3.899 -4.949 -10.201 1.00 87.69 273 GLU A C 1
ATOM 2150 O O . GLU A 1 273 ? 3.788 -3.912 -9.546 1.00 87.69 273 GLU A O 1
ATOM 2155 N N . SER A 1 274 ? 3.859 -4.933 -11.532 1.00 90.56 274 SER A N 1
ATOM 2156 C CA . SER A 1 274 ? 3.337 -3.788 -12.271 1.00 90.56 274 SER A CA 1
ATOM 2157 C C . SER A 1 274 ? 2.374 -4.215 -13.375 1.00 90.56 274 SER A C 1
ATOM 2159 O O . SER A 1 274 ? 2.436 -5.345 -13.871 1.00 90.56 274 SER A O 1
ATOM 2161 N N . ARG A 1 275 ? 1.519 -3.276 -13.782 1.00 89.31 275 ARG A N 1
ATOM 2162 C CA . ARG A 1 275 ? 0.631 -3.382 -14.945 1.00 89.31 275 ARG A CA 1
ATOM 2163 C C . ARG A 1 275 ? 0.604 -2.060 -15.696 1.00 89.31 275 ARG A C 1
ATOM 2165 O O . ARG A 1 275 ? 0.567 -0.997 -15.074 1.00 89.31 275 ARG A O 1
ATOM 2172 N N . LYS A 1 276 ? 0.563 -2.096 -17.026 1.00 88.81 276 LYS A N 1
ATOM 2173 C CA . LYS A 1 276 ? 0.383 -0.891 -17.854 1.00 88.81 276 LYS A CA 1
ATOM 2174 C C . LYS A 1 276 ? -0.992 -0.899 -18.520 1.00 88.81 276 LYS A C 1
ATOM 2176 O O . LYS A 1 276 ? -1.385 -1.895 -19.118 1.00 88.81 276 LYS A O 1
ATOM 2181 N N . LYS A 1 277 ? -1.706 0.229 -18.459 1.00 88.25 277 LYS A N 1
ATOM 2182 C CA . LYS A 1 277 ? -2.971 0.467 -19.180 1.00 88.25 277 LYS A CA 1
ATOM 2183 C C . LYS A 1 277 ? -2.918 1.838 -19.848 1.00 88.25 277 LYS A C 1
ATOM 2185 O O . LYS A 1 277 ? -2.893 2.866 -19.168 1.00 88.25 277 LYS A O 1
ATOM 2190 N N . GLY A 1 278 ? -2.883 1.857 -21.181 1.00 87.44 278 GLY A N 1
ATOM 2191 C CA . GLY A 1 278 ? -2.624 3.085 -21.942 1.00 87.44 278 GLY A CA 1
ATOM 2192 C C . GLY A 1 278 ? -1.307 3.735 -21.504 1.00 87.44 278 GLY A C 1
ATOM 2193 O O . GLY A 1 278 ? -0.292 3.051 -21.395 1.00 87.44 278 GLY A O 1
ATOM 2194 N N . ASP A 1 279 ? -1.337 5.028 -21.185 1.00 89.12 279 ASP A N 1
ATOM 2195 C CA . ASP A 1 279 ? -0.158 5.797 -20.758 1.00 89.12 279 ASP A CA 1
ATOM 2196 C C . ASP A 1 279 ? 0.141 5.722 -19.251 1.00 89.12 279 ASP A C 1
ATOM 2198 O O . ASP A 1 279 ? 1.003 6.462 -18.765 1.00 89.12 279 ASP A O 1
ATOM 2202 N N . ILE A 1 280 ? -0.556 4.872 -18.491 1.00 90.75 280 ILE A N 1
ATOM 2203 C CA . ILE A 1 280 ? -0.397 4.757 -17.036 1.00 90.75 280 ILE A CA 1
ATOM 2204 C C . ILE A 1 280 ? 0.251 3.419 -16.690 1.00 90.75 280 ILE A C 1
ATOM 2206 O O . ILE A 1 280 ? -0.227 2.363 -17.106 1.00 90.75 280 ILE A O 1
ATOM 2210 N N . ILE A 1 281 ? 1.317 3.476 -15.893 1.00 91.56 281 ILE A N 1
ATOM 2211 C CA . ILE A 1 281 ? 1.913 2.313 -15.233 1.00 91.56 281 ILE A CA 1
ATOM 2212 C C . ILE A 1 281 ? 1.427 2.301 -13.788 1.00 91.56 281 ILE A C 1
ATOM 2214 O O . ILE A 1 281 ? 1.618 3.273 -13.060 1.00 91.56 281 ILE A O 1
ATOM 2218 N N . TYR A 1 282 ? 0.802 1.206 -13.384 1.00 92.19 282 TYR A N 1
ATOM 2219 C CA . TYR A 1 282 ? 0.458 0.910 -12.003 1.00 92.19 282 TYR A CA 1
ATOM 2220 C C . TYR A 1 282 ? 1.559 0.032 -11.420 1.00 92.19 282 TYR A C 1
ATOM 2222 O O . TYR A 1 282 ? 1.890 -1.002 -12.001 1.00 92.19 282 TYR A O 1
ATOM 2230 N N . THR A 1 283 ? 2.134 0.440 -10.295 1.00 91.94 283 THR A N 1
ATOM 2231 C CA . THR A 1 283 ? 3.080 -0.377 -9.526 1.00 91.94 283 THR A CA 1
ATOM 2232 C C . THR A 1 283 ? 2.451 -0.759 -8.200 1.00 91.94 283 THR A C 1
ATOM 2234 O O . THR A 1 283 ? 1.915 0.113 -7.519 1.00 91.94 283 THR A O 1
ATOM 2237 N N . VAL A 1 284 ? 2.556 -2.031 -7.832 1.00 92.75 284 VAL A N 1
ATOM 2238 C CA . VAL A 1 284 ? 2.244 -2.543 -6.498 1.00 92.75 284 VAL A CA 1
ATOM 2239 C C . VAL A 1 284 ? 3.571 -2.793 -5.802 1.00 92.75 284 VAL A C 1
ATOM 2241 O O . VAL A 1 284 ? 4.359 -3.635 -6.243 1.00 92.75 284 VAL A O 1
ATOM 2244 N N . THR A 1 285 ? 3.844 -2.024 -4.758 1.00 92.94 285 THR A N 1
ATOM 2245 C CA . THR A 1 285 ? 5.101 -2.089 -4.016 1.00 92.94 285 THR A CA 1
ATOM 2246 C C . THR A 1 285 ? 4.845 -2.329 -2.535 1.00 92.94 285 THR A C 1
ATOM 2248 O O . THR A 1 285 ? 3.834 -1.879 -2.000 1.00 92.94 285 THR A O 1
ATOM 2251 N N . SER A 1 286 ? 5.760 -3.021 -1.862 1.00 91.62 286 SER A N 1
ATOM 2252 C CA . SER A 1 286 ? 5.689 -3.289 -0.428 1.00 91.62 286 SER A CA 1
ATOM 2253 C C . SER A 1 286 ? 6.829 -2.631 0.339 1.00 91.62 286 SER A C 1
ATOM 2255 O O . SER A 1 286 ? 7.973 -2.553 -0.113 1.00 91.62 286 SER A O 1
ATOM 2257 N N . ASP A 1 287 ? 6.510 -2.139 1.523 1.00 91.50 287 ASP A N 1
ATOM 2258 C CA . ASP A 1 287 ? 7.451 -1.627 2.510 1.00 91.50 287 ASP A CA 1
ATOM 2259 C C . ASP A 1 287 ? 7.010 -2.090 3.900 1.00 91.50 287 ASP A C 1
ATOM 2261 O O . ASP A 1 287 ? 5.962 -2.714 4.050 1.00 91.50 287 ASP A O 1
ATOM 2265 N N . TYR A 1 288 ? 7.783 -1.774 4.928 1.00 91.19 288 TYR A N 1
ATOM 2266 C CA . TYR A 1 288 ? 7.451 -2.138 6.301 1.00 91.19 288 TYR A CA 1
ATOM 2267 C C . TYR A 1 288 ? 7.461 -0.914 7.201 1.00 91.19 288 TYR A C 1
ATOM 2269 O O . TYR A 1 288 ? 8.241 0.021 7.007 1.00 91.19 288 TYR A O 1
ATOM 2277 N N . PHE A 1 289 ? 6.614 -0.927 8.228 1.00 91.12 289 PHE A N 1
ATOM 2278 C CA . PHE A 1 289 ? 6.778 0.026 9.316 1.00 91.12 289 PHE A CA 1
ATOM 2279 C C . PHE A 1 289 ? 8.146 -0.171 9.966 1.00 91.12 289 PHE A C 1
ATOM 2281 O O . PHE A 1 289 ? 8.503 -1.272 10.387 1.00 91.12 289 PHE A O 1
ATOM 2288 N N . ASN A 1 290 ? 8.884 0.923 10.135 1.00 88.00 290 ASN A N 1
ATOM 2289 C CA . ASN A 1 290 ? 10.038 0.908 11.020 1.00 88.00 290 ASN A CA 1
ATOM 2290 C C . ASN A 1 290 ? 9.564 0.614 12.450 1.00 88.00 290 ASN A C 1
ATOM 2292 O O . ASN A 1 290 ? 8.546 1.139 12.899 1.00 88.00 290 ASN A O 1
ATOM 2296 N N . THR A 1 291 ? 10.302 -0.212 13.186 1.00 86.50 291 THR A N 1
ATOM 2297 C CA . THR A 1 291 ? 9.957 -0.568 14.568 1.00 86.50 291 THR A CA 1
ATOM 2298 C C . THR A 1 291 ? 10.839 0.182 15.556 1.00 86.50 291 THR A C 1
ATOM 2300 O O . THR A 1 291 ? 12.064 0.053 15.524 1.00 86.50 291 THR A O 1
ATOM 2303 N N . LYS A 1 292 ? 10.223 0.916 16.484 1.00 84.25 292 LYS A N 1
ATOM 2304 C CA . LYS A 1 292 ? 10.889 1.512 17.647 1.00 84.25 292 LYS A CA 1
ATOM 2305 C C . LYS A 1 292 ? 10.735 0.574 18.838 1.00 84.25 292 LYS A C 1
ATOM 2307 O O . LYS A 1 292 ? 9.643 0.434 19.387 1.00 84.25 292 LYS A O 1
ATOM 2312 N N . TYR A 1 293 ? 11.822 -0.084 19.227 1.00 81.50 293 TYR A N 1
ATOM 2313 C CA . TYR A 1 293 ? 11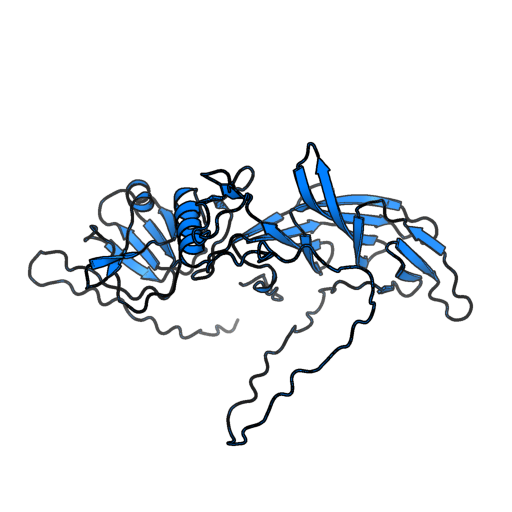.843 -0.933 20.417 1.00 81.50 293 TYR A CA 1
ATOM 2314 C C . TYR A 1 293 ? 11.885 -0.075 21.684 1.00 81.50 293 TYR A C 1
ATOM 2316 O O . TYR A 1 293 ? 12.645 0.891 21.754 1.00 81.50 293 TYR A O 1
ATOM 2324 N N . LYS A 1 294 ? 11.071 -0.424 22.687 1.00 76.19 294 LYS A N 1
ATOM 2325 C CA . LYS A 1 294 ? 11.037 0.296 23.976 1.00 76.19 294 LYS A CA 1
ATOM 2326 C C . LYS A 1 294 ? 12.243 -0.011 24.857 1.00 76.19 294 LYS A C 1
ATOM 2328 O O . LYS A 1 294 ? 12.611 0.795 25.702 1.00 76.19 294 LYS A O 1
ATOM 2333 N N . GLU A 1 295 ? 12.849 -1.169 24.637 1.00 73.56 295 GLU A N 1
ATOM 2334 C CA . GLU A 1 295 ? 14.046 -1.637 25.320 1.00 73.56 295 GLU A CA 1
ATOM 2335 C C . GLU A 1 295 ? 15.056 -2.070 24.262 1.00 73.56 295 GLU A C 1
ATOM 2337 O O . GLU A 1 295 ? 14.683 -2.685 23.259 1.00 73.56 295 GLU A O 1
ATOM 2342 N N . THR A 1 296 ? 16.336 -1.761 24.465 1.00 62.47 296 THR A N 1
ATOM 2343 C CA . THR A 1 296 ? 17.398 -2.275 23.600 1.00 62.47 296 THR A CA 1
ATOM 2344 C C . THR A 1 296 ? 17.423 -3.796 23.743 1.00 62.47 296 THR A C 1
ATOM 2346 O O . THR A 1 296 ? 17.632 -4.279 24.861 1.00 62.47 296 THR A O 1
ATOM 2349 N N . PRO A 1 297 ? 17.220 -4.578 22.665 1.00 58.75 297 PRO A N 1
ATOM 2350 C CA . PRO A 1 297 ? 17.361 -6.022 22.752 1.00 58.75 297 PRO A CA 1
ATOM 2351 C C . PRO A 1 297 ? 18.787 -6.323 23.211 1.00 58.75 297 PRO A C 1
ATOM 2353 O O . PRO A 1 297 ? 19.751 -6.039 22.502 1.00 58.75 297 PRO A O 1
ATOM 2356 N N . ASN A 1 298 ? 18.939 -6.849 24.425 1.00 53.94 298 ASN A N 1
ATOM 2357 C CA . ASN A 1 298 ? 20.243 -7.243 24.935 1.00 53.94 298 ASN A CA 1
ATOM 2358 C C . ASN A 1 298 ? 20.584 -8.597 24.300 1.00 53.94 298 ASN A C 1
ATOM 2360 O O . ASN A 1 298 ? 20.317 -9.652 24.862 1.00 53.94 298 ASN A O 1
ATOM 2364 N N . ILE A 1 299 ? 21.089 -8.547 23.066 1.00 54.38 299 ILE A N 1
ATOM 2365 C CA . ILE A 1 299 ? 21.348 -9.710 22.197 1.00 54.38 299 ILE A CA 1
ATOM 2366 C C . ILE A 1 299 ? 22.484 -10.605 22.728 1.00 54.38 299 ILE A C 1
ATOM 2368 O O . ILE A 1 299 ? 22.742 -11.677 22.186 1.00 54.38 299 ILE A O 1
ATOM 2372 N N . PHE A 1 300 ? 23.170 -10.180 23.793 1.00 45.84 300 PHE A N 1
ATOM 2373 C CA . PHE A 1 300 ? 24.230 -10.943 24.433 1.00 45.84 300 PHE A CA 1
ATOM 2374 C C . PHE A 1 300 ? 23.652 -11.923 25.462 1.00 45.84 300 PHE A C 1
ATOM 2376 O O . PHE A 1 300 ? 23.211 -11.530 26.540 1.00 45.84 300 PHE A O 1
ATOM 2383 N N . TYR A 1 301 ? 23.681 -13.208 25.094 1.00 49.22 301 TYR A N 1
ATOM 2384 C CA . TYR A 1 301 ? 23.728 -14.380 25.974 1.00 49.22 301 TYR A CA 1
ATOM 2385 C C . TYR A 1 301 ? 22.914 -14.278 27.276 1.00 49.22 301 TYR A C 1
ATOM 2387 O O . TYR A 1 301 ? 23.461 -14.163 28.372 1.00 49.22 301 TYR A O 1
ATOM 2395 N N . ARG A 1 302 ? 21.590 -14.444 27.179 1.00 47.59 302 ARG A N 1
ATOM 2396 C CA . ARG A 1 302 ? 20.844 -15.081 28.272 1.00 47.59 302 ARG A CA 1
ATOM 2397 C C . ARG A 1 302 ? 20.202 -16.365 27.786 1.00 47.59 302 ARG A C 1
ATOM 2399 O O . ARG A 1 302 ? 19.551 -16.394 26.747 1.00 47.59 302 ARG A O 1
ATOM 2406 N N . LYS A 1 303 ? 20.368 -17.402 28.600 1.00 46.84 303 LYS A N 1
ATOM 2407 C CA . LYS A 1 303 ? 19.879 -18.771 28.405 1.00 46.84 303 LYS A CA 1
ATOM 2408 C C . LYS A 1 303 ? 18.340 -18.873 28.344 1.00 46.84 303 LYS A C 1
ATOM 2410 O O . LYS A 1 303 ? 17.828 -19.909 27.940 1.00 46.84 303 LYS A O 1
ATOM 2415 N N . ASP A 1 304 ? 17.633 -17.777 28.652 1.00 47.94 304 ASP A N 1
ATOM 2416 C CA . ASP A 1 304 ? 16.187 -17.748 28.910 1.00 47.94 304 ASP A CA 1
ATOM 2417 C C . ASP A 1 304 ? 15.402 -16.719 28.055 1.00 47.94 304 ASP A C 1
ATOM 2419 O O . ASP A 1 304 ? 14.337 -16.255 28.465 1.00 47.94 304 ASP A O 1
ATOM 2423 N N . PHE A 1 305 ? 15.895 -16.305 26.878 1.00 54.00 305 PHE A N 1
ATOM 2424 C CA . PHE A 1 305 ? 15.191 -15.325 26.026 1.00 54.00 305 PHE A CA 1
ATOM 2425 C C . PHE A 1 305 ? 13.898 -15.898 25.403 1.00 54.00 305 PHE A C 1
ATOM 2427 O O . PHE A 1 305 ? 13.902 -16.395 24.282 1.00 54.00 305 PHE A O 1
ATOM 2434 N N . TYR A 1 306 ? 12.773 -15.780 26.115 1.00 56.19 306 TYR A N 1
ATOM 2435 C CA . TYR A 1 306 ? 11.426 -16.099 25.605 1.00 56.19 306 TYR A CA 1
ATOM 2436 C C . TYR A 1 306 ? 10.523 -14.871 25.401 1.00 56.19 306 TYR A C 1
ATOM 2438 O O . TYR A 1 306 ? 9.429 -15.005 24.857 1.00 56.19 306 TYR A O 1
ATOM 2446 N N . ALA A 1 307 ? 10.960 -13.667 25.786 1.00 59.00 307 ALA A N 1
ATOM 2447 C CA . ALA A 1 307 ? 10.167 -12.445 25.642 1.00 59.00 307 ALA A CA 1
ATOM 2448 C C . ALA A 1 307 ? 10.701 -11.565 24.502 1.00 59.00 307 ALA A C 1
ATOM 2450 O O . ALA A 1 307 ? 11.848 -11.117 24.533 1.00 59.00 307 ALA A O 1
ATOM 2451 N N . ARG A 1 308 ? 9.860 -11.299 23.492 1.00 65.62 308 ARG A N 1
ATOM 2452 C CA . ARG A 1 308 ? 10.141 -10.262 22.488 1.00 65.62 308 ARG A CA 1
ATOM 2453 C C . ARG A 1 308 ? 10.087 -8.891 23.169 1.00 65.62 308 ARG A C 1
ATOM 2455 O O . ARG A 1 308 ? 9.103 -8.627 23.862 1.00 65.62 308 ARG A O 1
ATOM 2462 N N . PRO A 1 309 ? 11.083 -8.009 22.968 1.00 71.12 309 PRO A N 1
ATOM 2463 C CA . PRO A 1 309 ? 10.979 -6.640 23.449 1.00 71.12 309 PRO A CA 1
ATOM 2464 C C . PRO A 1 309 ? 9.756 -5.984 22.814 1.00 71.12 309 PRO A C 1
ATOM 2466 O O . PRO A 1 309 ? 9.503 -6.135 21.614 1.00 71.12 309 PRO A O 1
ATOM 2469 N N . SER A 1 310 ? 8.993 -5.266 23.633 1.00 79.00 310 SER A N 1
ATOM 2470 C CA . SER A 1 310 ? 7.852 -4.515 23.124 1.00 79.00 310 SER A CA 1
ATOM 2471 C C . SER A 1 310 ? 8.316 -3.445 22.135 1.00 79.00 310 SER A C 1
ATOM 2473 O O . SER A 1 310 ? 9.367 -2.817 22.315 1.00 79.00 310 SER A O 1
ATOM 2475 N N . TYR A 1 311 ? 7.533 -3.239 21.083 1.00 83.81 311 TYR A N 1
ATOM 2476 C CA . TYR A 1 311 ? 7.819 -2.254 20.046 1.00 83.81 311 TYR A CA 1
ATOM 2477 C C . TYR A 1 311 ? 6.577 -1.442 19.695 1.00 83.81 311 TYR A C 1
ATOM 2479 O O . TYR A 1 311 ? 5.442 -1.828 19.984 1.00 83.81 311 TYR A O 1
ATOM 2487 N N . GLU A 1 312 ? 6.809 -0.293 19.078 1.00 87.31 312 GLU A N 1
ATOM 2488 C CA . GLU A 1 312 ? 5.785 0.520 18.431 1.00 87.31 312 GLU A CA 1
ATOM 2489 C C . GLU A 1 312 ? 6.206 0.782 16.984 1.00 87.31 312 GLU A C 1
ATOM 2491 O O . GLU A 1 312 ? 7.398 0.815 16.663 1.00 87.31 312 GLU A O 1
ATOM 2496 N N . PHE A 1 313 ? 5.223 0.926 16.098 1.00 92.62 313 PHE A N 1
ATOM 2497 C CA . PHE A 1 313 ? 5.488 1.304 14.717 1.00 92.62 313 PHE A CA 1
ATOM 2498 C C . PHE A 1 313 ? 5.834 2.788 14.637 1.00 92.62 313 PHE A C 1
ATOM 2500 O O . PHE A 1 313 ? 5.194 3.626 15.269 1.00 92.62 313 PHE A O 1
ATOM 2507 N N . ASP A 1 314 ? 6.850 3.110 13.850 1.00 91.50 314 ASP A N 1
ATOM 2508 C CA . ASP A 1 314 ? 7.176 4.471 13.471 1.00 91.50 314 ASP A CA 1
ATOM 2509 C C . ASP A 1 314 ? 6.427 4.832 12.190 1.00 91.50 314 ASP A C 1
ATOM 2511 O O . ASP A 1 314 ? 6.772 4.395 11.092 1.00 91.50 314 ASP A O 1
ATOM 2515 N N . SER A 1 315 ? 5.395 5.649 12.350 1.00 92.88 315 SER A N 1
ATOM 2516 C CA . SER A 1 315 ? 4.553 6.175 11.279 1.00 92.88 315 SER A CA 1
ATOM 2517 C C . SER A 1 315 ? 5.126 7.437 10.617 1.00 92.88 315 SER A C 1
ATOM 2519 O O . SER A 1 315 ? 4.455 8.059 9.791 1.00 92.88 315 SER A O 1
ATOM 2521 N N . THR A 1 316 ? 6.348 7.866 10.962 1.00 90.88 316 THR A N 1
ATOM 2522 C CA . THR A 1 316 ? 6.926 9.119 10.449 1.00 90.88 316 THR A CA 1
ATOM 2523 C C . THR A 1 316 ? 6.934 9.148 8.915 1.00 90.88 316 THR A C 1
ATOM 2525 O O . THR A 1 316 ? 7.579 8.335 8.258 1.00 90.88 316 THR A O 1
ATOM 2528 N N . GLY A 1 317 ? 6.241 10.130 8.325 1.00 88.50 317 GLY A N 1
ATOM 2529 C CA . GLY A 1 317 ? 6.127 10.278 6.867 1.00 88.50 317 GLY A CA 1
ATOM 2530 C C . GLY A 1 317 ? 5.046 9.409 6.210 1.00 88.50 317 GLY A C 1
ATOM 2531 O O . GLY A 1 317 ? 5.008 9.323 4.975 1.00 88.50 317 GLY A O 1
ATOM 2532 N N . ILE A 1 318 ? 4.175 8.790 7.011 1.00 91.75 318 ILE A N 1
ATOM 2533 C CA . ILE A 1 318 ? 3.023 7.996 6.583 1.00 91.75 318 ILE A CA 1
ATOM 2534 C C . ILE A 1 318 ? 1.742 8.739 6.978 1.00 91.75 318 ILE A C 1
ATOM 2536 O O . ILE A 1 318 ? 1.522 9.074 8.139 1.00 91.75 318 ILE A O 1
ATOM 2540 N N . ASP A 1 319 ? 0.873 8.991 6.000 1.00 94.88 319 ASP A N 1
ATOM 2541 C CA . ASP A 1 319 ? -0.437 9.594 6.240 1.00 94.88 319 ASP A CA 1
ATOM 2542 C C . ASP A 1 319 ? -1.446 8.503 6.627 1.00 94.88 319 ASP A C 1
ATOM 2544 O O . ASP A 1 319 ? -2.103 7.902 5.773 1.00 94.88 319 ASP A O 1
ATOM 2548 N N . LEU A 1 320 ? -1.562 8.235 7.932 1.00 96.44 320 LEU A N 1
ATOM 2549 C CA . LEU A 1 320 ? -2.459 7.201 8.463 1.00 96.44 320 LEU A CA 1
ATOM 2550 C C . LEU A 1 320 ? -3.932 7.442 8.098 1.00 96.44 320 LEU A C 1
ATOM 2552 O O . LEU A 1 320 ? -4.704 6.486 8.049 1.00 96.44 320 LEU A O 1
ATOM 2556 N N . THR A 1 321 ? -4.328 8.681 7.783 1.00 96.56 321 THR A N 1
ATOM 2557 C CA . THR A 1 321 ? -5.703 9.011 7.360 1.00 96.56 321 THR A CA 1
ATOM 2558 C C . THR A 1 321 ? -6.064 8.439 5.990 1.00 96.56 321 THR A C 1
ATOM 2560 O O . THR A 1 321 ? -7.245 8.296 5.684 1.00 96.56 321 THR A O 1
ATOM 2563 N N . LYS A 1 322 ? -5.058 8.071 5.185 1.00 95.38 322 LYS A N 1
ATOM 2564 C CA . LYS A 1 322 ? -5.216 7.465 3.855 1.00 95.38 322 LYS A CA 1
ATOM 2565 C C . LYS A 1 322 ? -4.884 5.976 3.815 1.00 95.38 322 LYS A C 1
ATOM 2567 O O . LYS A 1 322 ? -5.142 5.340 2.798 1.00 95.38 322 LYS A O 1
ATOM 2572 N N . MET A 1 323 ? -4.310 5.426 4.885 1.00 95.94 323 MET A N 1
ATOM 2573 C CA . MET A 1 323 ? -3.937 4.015 4.954 1.00 95.94 323 MET A CA 1
ATOM 2574 C C . MET A 1 323 ? -5.167 3.157 5.217 1.00 95.94 323 MET A C 1
ATOM 2576 O O . MET A 1 323 ? -5.700 3.178 6.323 1.00 95.94 323 MET A O 1
ATOM 2580 N N . ILE A 1 324 ? -5.598 2.403 4.213 1.00 96.19 324 ILE A N 1
ATOM 2581 C CA . ILE A 1 324 ? -6.702 1.451 4.315 1.00 96.19 324 ILE A CA 1
ATOM 2582 C C . ILE A 1 324 ? -6.274 0.286 5.213 1.00 96.19 324 ILE A C 1
ATOM 2584 O O . ILE A 1 324 ? -5.158 -0.221 5.106 1.00 96.19 324 ILE A O 1
ATOM 2588 N N . TYR A 1 325 ? -7.176 -0.131 6.090 1.00 95.19 325 TYR A N 1
ATOM 2589 C CA . TYR A 1 325 ? -7.061 -1.301 6.946 1.00 95.19 325 TYR A CA 1
ATOM 2590 C C . TYR A 1 325 ? -8.106 -2.329 6.510 1.00 95.19 325 TYR A C 1
ATOM 2592 O O . TYR A 1 325 ? -9.287 -1.987 6.419 1.00 95.19 325 TYR A O 1
ATOM 2600 N N . MET A 1 326 ? -7.695 -3.575 6.263 1.00 91.06 326 MET A N 1
ATOM 2601 C CA . MET A 1 326 ? -8.646 -4.653 5.985 1.00 91.06 326 MET A CA 1
ATOM 2602 C C . MET A 1 326 ? -8.978 -5.399 7.279 1.00 91.06 326 MET A C 1
ATOM 2604 O O . MET A 1 326 ? -8.069 -5.720 8.052 1.00 91.06 326 MET A O 1
ATOM 2608 N N . PRO A 1 327 ? -10.264 -5.703 7.514 1.00 90.44 327 PRO A N 1
ATOM 2609 C CA . PRO A 1 327 ? -10.700 -6.478 8.670 1.00 90.44 327 PRO A CA 1
ATOM 2610 C C . PRO A 1 327 ? -9.920 -7.788 8.804 1.00 90.44 327 PRO A C 1
ATOM 2612 O O . PRO A 1 327 ? -9.644 -8.442 7.801 1.00 90.44 327 PRO A O 1
ATOM 2615 N N . PHE A 1 328 ? -9.589 -8.175 10.038 1.00 89.56 328 PHE A N 1
ATOM 2616 C CA . PHE A 1 328 ? -8.880 -9.425 10.368 1.00 89.56 328 PHE A CA 1
ATOM 2617 C C . PHE A 1 328 ? -7.448 -9.561 9.833 1.00 89.56 328 PHE A C 1
ATOM 2619 O O . PHE A 1 328 ? -6.800 -10.564 10.128 1.00 89.56 328 PHE A O 1
ATOM 2626 N N . ASN A 1 329 ? -6.930 -8.557 9.118 1.00 87.62 329 ASN A N 1
ATOM 2627 C CA . ASN A 1 329 ? -5.599 -8.576 8.506 1.00 87.62 329 ASN A CA 1
ATOM 2628 C C . ASN A 1 329 ? -4.674 -7.494 9.091 1.00 87.62 329 ASN A C 1
ATOM 2630 O O . ASN A 1 329 ? -4.198 -6.612 8.374 1.00 87.62 329 ASN A O 1
ATOM 2634 N N . PRO A 1 330 ? -4.402 -7.503 10.409 1.00 90.88 330 PRO A N 1
ATOM 2635 C CA . PRO A 1 330 ? -3.362 -6.652 10.968 1.00 90.88 330 PRO A CA 1
ATOM 2636 C C . PRO A 1 330 ? -2.002 -7.048 10.388 1.00 90.88 330 PRO A C 1
ATOM 2638 O O . PRO A 1 330 ? -1.671 -8.230 10.308 1.00 90.88 330 PRO A O 1
ATOM 2641 N N . SER A 1 331 ? -1.199 -6.055 10.010 1.00 90.69 331 SER A N 1
ATOM 2642 C CA . SER A 1 331 ? 0.105 -6.279 9.388 1.00 90.69 331 SER A CA 1
ATOM 2643 C C . SER A 1 331 ? 1.109 -5.194 9.768 1.00 90.69 331 SER A C 1
ATOM 2645 O O . SER A 1 331 ? 0.741 -4.081 10.144 1.00 90.69 331 SER A O 1
ATOM 2647 N N . GLU A 1 332 ? 2.390 -5.541 9.680 1.00 90.81 332 GLU A N 1
ATOM 2648 C CA . GLU A 1 332 ? 3.509 -4.592 9.688 1.00 90.81 332 GLU A CA 1
ATOM 2649 C C . GLU A 1 332 ? 3.962 -4.202 8.271 1.00 90.81 332 GLU A C 1
ATOM 2651 O O . GLU A 1 332 ? 4.746 -3.265 8.117 1.00 90.81 332 GLU A O 1
ATOM 2656 N N . GLU A 1 333 ? 3.468 -4.913 7.253 1.00 91.94 333 GLU A N 1
ATOM 2657 C CA . GLU A 1 333 ? 3.693 -4.610 5.843 1.00 91.94 333 GLU A CA 1
ATOM 2658 C C . GLU A 1 333 ? 2.735 -3.504 5.388 1.00 91.94 333 GLU A C 1
ATOM 2660 O O . GLU A 1 333 ? 1.561 -3.438 5.772 1.00 91.94 333 GLU A O 1
ATOM 2665 N N . ILE A 1 334 ? 3.264 -2.629 4.549 1.00 92.88 334 ILE A N 1
ATOM 2666 C CA . ILE A 1 334 ? 2.577 -1.525 3.911 1.00 92.88 334 ILE A CA 1
ATOM 2667 C C . ILE A 1 334 ? 2.643 -1.768 2.412 1.00 92.88 334 ILE A C 1
ATOM 2669 O O . ILE A 1 334 ? 3.729 -1.786 1.836 1.00 92.88 334 ILE A O 1
ATOM 2673 N N . THR A 1 335 ? 1.490 -1.871 1.769 1.00 93.31 335 THR A N 1
ATOM 2674 C CA . THR A 1 335 ? 1.409 -1.921 0.313 1.00 93.31 335 THR A CA 1
ATOM 2675 C C . THR A 1 335 ? 1.041 -0.553 -0.246 1.00 93.31 335 THR A C 1
ATOM 2677 O O . THR A 1 335 ? 0.042 0.057 0.147 1.00 93.31 335 THR A O 1
ATOM 2680 N N . TYR A 1 336 ? 1.838 -0.078 -1.196 1.00 92.56 336 TYR A N 1
ATOM 2681 C CA . TYR A 1 336 ? 1.563 1.109 -1.991 1.00 92.56 336 TYR A CA 1
ATOM 2682 C C . TYR A 1 336 ? 1.126 0.689 -3.386 1.00 92.56 336 TYR A C 1
ATOM 2684 O O . TYR A 1 336 ? 1.737 -0.174 -4.020 1.00 92.56 336 TYR A O 1
ATOM 2692 N N . ILE A 1 337 ? 0.087 1.344 -3.894 1.00 92.12 337 ILE A N 1
ATOM 2693 C CA . ILE A 1 337 ? -0.316 1.210 -5.287 1.00 92.12 337 ILE A CA 1
ATOM 2694 C C . ILE A 1 337 ? -0.227 2.568 -5.948 1.00 92.12 337 ILE A C 1
ATOM 2696 O O . ILE A 1 337 ? -1.032 3.464 -5.684 1.00 92.12 337 ILE A O 1
ATOM 2700 N N . THR A 1 338 ? 0.769 2.720 -6.811 1.00 92.81 338 THR A N 1
ATOM 2701 C CA . THR A 1 338 ? 1.118 4.004 -7.411 1.00 92.81 338 THR A CA 1
ATOM 2702 C C . THR A 1 338 ? 0.758 4.008 -8.891 1.00 92.81 338 THR A C 1
ATOM 2704 O O . THR A 1 338 ? 1.274 3.210 -9.669 1.00 92.81 338 THR A O 1
ATOM 2707 N N . ALA A 1 339 ? -0.108 4.935 -9.299 1.00 92.44 339 ALA A N 1
ATOM 2708 C CA . ALA A 1 339 ? -0.430 5.187 -10.700 1.00 92.44 339 ALA A CA 1
ATOM 2709 C C . ALA A 1 339 ? 0.492 6.275 -11.264 1.00 92.44 339 ALA A C 1
ATOM 2711 O O . ALA A 1 339 ? 0.436 7.427 -10.833 1.00 92.44 339 ALA A O 1
ATOM 2712 N N . MET A 1 340 ? 1.317 5.920 -12.247 1.00 90.69 340 MET A N 1
ATOM 2713 C CA . MET A 1 340 ? 2.343 6.775 -12.839 1.00 90.69 340 MET A CA 1
ATOM 2714 C C . MET A 1 340 ? 2.046 7.054 -14.314 1.00 90.69 340 MET A C 1
ATOM 2716 O O . MET A 1 340 ? 2.212 6.184 -15.169 1.00 90.69 340 MET A O 1
ATOM 2720 N N . GLN A 1 341 ? 1.666 8.289 -14.650 1.00 89.12 341 GLN A N 1
ATOM 2721 C CA . GLN A 1 341 ? 1.526 8.691 -16.056 1.00 89.12 341 GLN A CA 1
ATOM 2722 C C . GLN A 1 341 ? 2.884 8.836 -16.739 1.00 89.12 341 GLN A C 1
ATOM 2724 O O . GLN A 1 341 ? 3.704 9.661 -16.337 1.00 89.12 341 GLN A O 1
ATOM 2729 N N . THR A 1 342 ? 3.091 8.102 -17.826 1.00 83.00 342 THR A N 1
ATOM 2730 C CA . THR A 1 342 ? 4.339 8.076 -18.605 1.00 83.00 342 THR A CA 1
ATOM 2731 C C . THR A 1 342 ? 4.607 9.356 -19.409 1.00 83.00 342 THR A C 1
ATOM 2733 O O . THR A 1 342 ? 5.731 9.591 -19.856 1.00 83.00 342 THR A O 1
ATOM 2736 N N . THR A 1 343 ? 3.599 10.211 -19.590 1.00 78.81 343 THR A N 1
ATOM 2737 C CA . THR A 1 343 ? 3.673 11.452 -20.382 1.00 78.81 343 THR A CA 1
ATOM 2738 C C . THR A 1 343 ? 3.867 12.714 -19.540 1.00 78.81 343 THR A C 1
ATOM 2740 O O . THR A 1 343 ? 4.334 13.723 -20.065 1.00 78.81 343 THR A O 1
ATOM 2743 N N . MET A 1 344 ? 3.565 12.672 -18.238 1.00 73.12 344 MET A N 1
ATOM 2744 C CA . MET A 1 344 ? 3.647 13.829 -17.336 1.00 73.12 344 MET A CA 1
ATOM 2745 C C . MET A 1 344 ? 4.832 13.734 -16.367 1.00 73.12 344 MET A C 1
ATOM 2747 O O . MET A 1 344 ? 5.216 12.649 -15.928 1.00 73.12 344 MET A O 1
ATOM 2751 N N . SER A 1 345 ? 5.400 14.882 -15.984 1.00 65.62 345 SER A N 1
ATOM 2752 C CA . SER A 1 345 ? 6.533 14.966 -15.046 1.00 65.62 345 SER A CA 1
ATOM 2753 C C . SER A 1 345 ? 6.122 14.791 -13.580 1.00 65.62 345 SER A C 1
ATOM 2755 O O . SER A 1 345 ? 6.845 14.151 -12.822 1.00 65.62 345 SER A O 1
ATOM 2757 N N . LYS A 1 346 ? 4.938 15.273 -13.185 1.00 60.59 346 LYS A N 1
ATOM 2758 C CA . LYS A 1 346 ? 4.355 15.088 -11.847 1.00 60.59 346 LYS A CA 1
ATOM 2759 C C . LYS A 1 346 ? 2.914 14.620 -11.976 1.00 60.59 346 LYS A C 1
ATOM 2761 O O . LYS A 1 346 ? 2.157 15.261 -12.693 1.00 60.59 346 LYS A O 1
ATOM 2766 N N . ASN A 1 347 ? 2.608 13.499 -11.324 1.00 55.31 347 ASN A N 1
ATOM 2767 C CA . ASN A 1 347 ? 1.304 13.063 -10.813 1.00 55.31 347 ASN A CA 1
ATOM 2768 C C . ASN A 1 347 ? 1.406 11.563 -10.553 1.00 55.31 347 ASN A C 1
ATOM 2770 O O . ASN A 1 347 ? 1.280 10.757 -11.475 1.00 55.31 347 ASN A O 1
ATOM 2774 N N . ASN A 1 348 ? 1.677 11.224 -9.297 1.00 66.56 348 ASN A N 1
ATOM 2775 C CA . ASN A 1 348 ? 1.523 9.873 -8.798 1.00 66.56 348 ASN A CA 1
ATOM 2776 C C . ASN A 1 348 ? 0.303 9.907 -7.878 1.00 66.56 348 ASN A C 1
ATOM 2778 O O . ASN A 1 348 ? 0.340 10.577 -6.848 1.00 66.56 348 ASN A O 1
ATOM 2782 N N . ASN A 1 349 ? -0.782 9.245 -8.277 1.00 80.44 349 ASN A N 1
ATOM 2783 C CA . ASN A 1 349 ? -1.856 8.943 -7.336 1.00 80.44 349 ASN A CA 1
ATOM 2784 C C . ASN A 1 349 ? -1.462 7.663 -6.614 1.00 80.44 349 ASN A C 1
ATOM 2786 O O . ASN A 1 349 ? -1.065 6.694 -7.260 1.00 80.44 349 ASN A O 1
ATOM 2790 N N . GLU A 1 350 ? -1.553 7.680 -5.294 1.00 87.50 350 GLU A N 1
ATOM 2791 C CA . GLU A 1 350 ? -1.114 6.581 -4.449 1.00 87.50 350 GLU A CA 1
ATOM 2792 C C . GLU A 1 350 ? -2.275 6.123 -3.576 1.00 87.50 350 GLU A C 1
ATOM 2794 O O . GLU A 1 350 ? -2.928 6.935 -2.916 1.00 87.50 350 GLU A O 1
ATOM 2799 N N . LEU A 1 351 ? -2.536 4.821 -3.605 1.00 90.31 351 LEU A N 1
ATOM 2800 C CA . LEU A 1 351 ? -3.361 4.145 -2.616 1.00 90.31 351 LEU A CA 1
ATOM 2801 C C . LEU A 1 351 ? -2.442 3.425 -1.639 1.00 90.31 351 LEU A C 1
ATOM 2803 O O . LEU A 1 351 ? -1.429 2.855 -2.037 1.00 90.31 351 LEU A O 1
ATOM 2807 N N . LEU A 1 352 ? -2.806 3.488 -0.364 1.00 92.62 352 LEU A N 1
ATOM 2808 C CA . LEU A 1 352 ? -2.002 3.00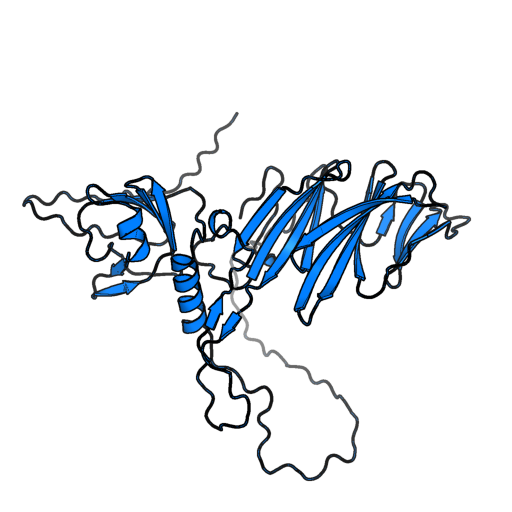3 0.743 1.00 92.62 352 LEU A CA 1
ATOM 2809 C C . LEU A 1 352 ? -2.807 1.975 1.524 1.00 92.62 352 LEU A C 1
ATOM 2811 O O . LEU A 1 352 ? -3.925 2.266 1.950 1.00 92.62 352 LEU A O 1
ATOM 2815 N N . TYR A 1 353 ? -2.239 0.797 1.723 1.00 91.50 353 TYR A N 1
ATOM 2816 C CA . TYR A 1 353 ? -2.883 -0.320 2.394 1.00 91.50 353 TYR A CA 1
ATOM 2817 C C . TYR A 1 353 ? -1.957 -0.919 3.457 1.00 91.50 353 TYR A C 1
ATOM 2819 O O . TYR A 1 353 ? -0.756 -1.043 3.232 1.00 91.50 353 TYR A O 1
ATOM 2827 N N . MET A 1 354 ? -2.505 -1.280 4.616 1.00 93.06 354 MET A N 1
ATOM 2828 C CA . MET A 1 354 ? -1.812 -2.088 5.619 1.00 93.06 354 MET A CA 1
ATOM 2829 C C . MET A 1 354 ? -2.097 -3.564 5.361 1.00 93.06 354 MET A C 1
ATOM 2831 O O . MET A 1 354 ? -3.219 -4.010 5.576 1.00 93.06 354 MET A O 1
ATOM 2835 N N . GLY A 1 355 ? -1.086 -4.319 4.955 1.00 85.88 355 GLY A N 1
ATOM 2836 C CA . GLY A 1 355 ? -1.237 -5.720 4.579 1.00 85.88 355 GLY A CA 1
ATOM 2837 C C . GLY A 1 355 ? -0.292 -6.113 3.457 1.00 85.88 355 GLY A C 1
ATOM 2838 O O . GLY A 1 355 ? 0.393 -5.259 2.880 1.00 85.88 355 GLY A O 1
ATOM 2839 N N . SER A 1 356 ? -0.241 -7.417 3.182 1.00 74.88 356 SER A N 1
ATOM 2840 C CA . SER A 1 356 ? 0.714 -7.941 2.220 1.00 74.88 356 SER A CA 1
ATOM 2841 C C . SER A 1 356 ? 0.324 -7.615 0.790 1.00 74.88 356 SER A C 1
ATOM 2843 O O . SER A 1 356 ? -0.844 -7.684 0.407 1.00 74.88 356 SER A O 1
ATOM 2845 N N . SER A 1 357 ? 1.333 -7.305 -0.018 1.00 62.56 357 SER A N 1
ATOM 2846 C CA . SER A 1 357 ? 1.170 -7.103 -1.460 1.00 62.56 357 SER A CA 1
ATOM 2847 C C . SER A 1 357 ? 0.656 -8.355 -2.184 1.00 62.56 357 SER A C 1
ATOM 2849 O O . SER A 1 357 ? 0.015 -8.225 -3.226 1.00 62.56 357 SER A O 1
ATOM 2851 N N . GLY A 1 358 ? 0.862 -9.547 -1.609 1.00 57.94 358 GLY A N 1
ATOM 2852 C CA . GLY A 1 358 ? 0.338 -10.814 -2.130 1.00 57.94 358 GLY A CA 1
ATOM 2853 C C . GLY A 1 358 ? -1.177 -10.999 -1.976 1.00 57.94 358 GLY A C 1
ATOM 2854 O O . GLY A 1 358 ? -1.753 -11.823 -2.681 1.00 57.94 358 GLY A O 1
ATOM 2855 N N . ASP A 1 359 ? -1.825 -10.216 -1.107 1.00 54.47 359 ASP A N 1
ATOM 2856 C CA . ASP A 1 359 ? -3.270 -10.301 -0.855 1.00 54.47 359 ASP A CA 1
ATOM 2857 C C . ASP A 1 359 ? -4.088 -9.386 -1.787 1.00 54.47 359 ASP A C 1
ATOM 2859 O O . ASP A 1 359 ? -5.318 -9.395 -1.754 1.00 54.47 359 ASP A O 1
ATOM 2863 N N . ILE A 1 360 ? -3.429 -8.574 -2.625 1.00 58.91 360 ILE A N 1
ATOM 2864 C CA . ILE A 1 360 ? -4.098 -7.596 -3.490 1.00 58.91 360 ILE A CA 1
ATOM 2865 C C . ILE A 1 360 ? -4.276 -8.151 -4.904 1.00 58.91 360 ILE A C 1
ATOM 2867 O O . ILE A 1 360 ? -3.308 -8.398 -5.619 1.00 58.91 360 ILE A O 1
ATOM 2871 N N . TYR A 1 361 ? -5.531 -8.239 -5.354 1.00 52.50 361 TYR A N 1
ATOM 2872 C CA . TYR A 1 361 ? -5.878 -8.587 -6.733 1.00 52.50 361 TYR A CA 1
ATOM 2873 C C . TYR A 1 361 ? -6.338 -7.352 -7.531 1.00 52.50 361 TYR A C 1
ATOM 2875 O O . TYR A 1 361 ? -7.267 -6.635 -7.146 1.00 52.50 361 TYR A O 1
ATOM 2883 N N . MET A 1 362 ? -5.724 -7.089 -8.690 1.00 43.59 362 MET A N 1
ATOM 2884 C CA . MET A 1 362 ? -6.218 -6.061 -9.617 1.00 43.59 362 MET A CA 1
ATOM 2885 C C . MET A 1 362 ? -7.340 -6.632 -10.500 1.00 43.59 362 MET A C 1
ATOM 2887 O O 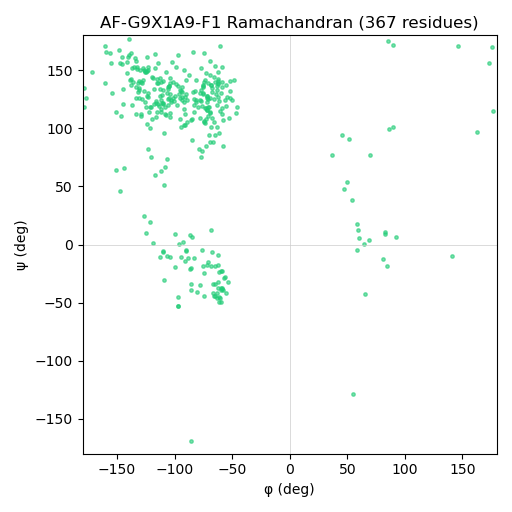. MET A 1 362 ? -7.112 -7.555 -11.277 1.00 43.59 362 MET A O 1
ATOM 2891 N N . SER A 1 363 ? -8.546 -6.048 -10.441 1.00 38.88 363 SER A N 1
ATOM 2892 C CA . SER A 1 363 ? -9.646 -6.369 -11.368 1.00 38.88 363 SER A CA 1
ATOM 2893 C C . SER A 1 363 ? -9.821 -5.304 -12.461 1.00 38.88 363 SER A C 1
ATOM 2895 O O . SER A 1 363 ? -9.429 -4.146 -12.298 1.00 38.88 363 SER A O 1
ATOM 2897 N N . THR A 1 364 ? -10.433 -5.703 -13.578 1.00 36.19 364 THR A N 1
ATOM 2898 C CA . THR A 1 364 ? -10.503 -4.981 -14.867 1.00 36.19 364 THR A CA 1
ATOM 2899 C C . THR A 1 364 ? -11.108 -3.579 -14.800 1.00 36.19 364 THR A C 1
ATOM 2901 O O . THR A 1 364 ? -10.729 -2.703 -15.585 1.00 36.19 364 THR A O 1
ATOM 2904 N N . ASP A 1 365 ? -12.012 -3.366 -13.841 1.00 34.91 365 ASP A N 1
ATOM 2905 C CA . ASP A 1 365 ? -12.830 -2.157 -13.740 1.00 34.91 365 ASP A CA 1
ATOM 2906 C C . ASP A 1 365 ? -12.515 -1.289 -12.516 1.00 34.91 365 ASP A C 1
ATOM 2908 O O . ASP A 1 365 ? -13.002 -0.166 -12.456 1.00 34.91 365 ASP A O 1
ATOM 2912 N N . ASN A 1 366 ? -11.725 -1.792 -11.561 1.00 38.62 366 ASN A N 1
ATOM 2913 C CA . ASN A 1 366 ? -11.110 -1.098 -10.420 1.00 38.62 366 ASN A CA 1
ATOM 2914 C C . ASN A 1 366 ? -10.440 -2.143 -9.511 1.00 38.62 366 ASN A C 1
ATOM 2916 O O . ASN A 1 366 ? -10.853 -3.305 -9.478 1.00 38.62 366 ASN A O 1
ATOM 2920 N N . MET A 1 367 ? -9.443 -1.730 -8.727 1.00 34.88 367 MET A N 1
ATOM 2921 C CA . MET A 1 367 ? -8.875 -2.587 -7.681 1.00 34.88 367 MET A CA 1
ATOM 2922 C C . MET A 1 367 ? -9.929 -2.843 -6.606 1.00 34.88 367 MET A C 1
ATOM 2924 O O . MET A 1 367 ? -10.523 -1.897 -6.085 1.00 34.88 367 MET A O 1
ATOM 2928 N N . ARG A 1 368 ? -10.191 -4.114 -6.319 1.00 31.48 368 ARG A N 1
ATOM 2929 C CA . ARG A 1 368 ? -11.047 -4.555 -5.219 1.00 31.48 368 ARG A CA 1
ATOM 2930 C C . ARG A 1 368 ? -10.197 -5.508 -4.390 1.00 31.48 368 ARG A C 1
ATOM 2932 O O . ARG A 1 368 ? -9.693 -6.475 -4.954 1.00 31.48 368 ARG A O 1
ATOM 2939 N N . GLY A 1 369 ? -9.976 -5.147 -3.130 1.00 32.97 369 GLY A N 1
ATOM 2940 C CA . GLY A 1 369 ? -9.402 -6.042 -2.126 1.00 32.97 369 GLY A CA 1
ATOM 2941 C C . GLY A 1 369 ? -10.479 -6.856 -1.435 1.00 32.97 369 GLY A C 1
ATOM 2942 O O . GLY A 1 369 ? -11.676 -6.550 -1.662 1.00 32.97 369 GLY A O 1
#

Radius of gyration: 27.41 Å; Cα contacts (8 Å, |Δi|>4): 664; chains: 1; bounding box: 80×59×72 Å

InterPro domains:
  IPR019198 Beta-propeller domain-containing family [PF09826] (163-367)